Protein AF-A0A7J7KX18-F1 (afdb_monomer)

pLDDT: mean 75.06, std 9.73, range [37.16, 91.62]

Foldseek 3Di:
DPPVVVVVVVVVVVVVVVVVVVVVVVVVVVVVVVVVVVVVVVVVVVVVVVVVVVVVVVVVVVVVVVVVVVVVVVVLVVVLVVLVVVLVVLVVVLVVLVVVLVVLVVVLVVLVVVLVVLVVVLVVLVVVLVVLVPDPQPDDPVSVVVSVVVNVVSVVVSVVSVVVSVVSVVVSVVSVVVSVVSVVVSVVSVVVSVVSVVVSVVSVVVVVVVVVVVVVVVVVVVVVVVVVVVVVVVVVVVVVVVVVVVVVVVVLVVLVVVLVVVVVVLVVVVVVLVVVVVVVVVVLVVVVVVVVVVVVVVVVVVVVVVVVVVVVVVVDDDPPVVVVVVVVVVVVVVVVVVVVVVVVVVNVVVVVVVVVVVVVSVVVSVVSVVVSVVSVVVSVVVVVVVVVVVVVVVVVVVVVVVVD

Structure (mmCIF, N/CA/C/O backbone):
data_AF-A0A7J7KX18-F1
#
_entry.id   AF-A0A7J7KX18-F1
#
loop_
_atom_site.group_PDB
_atom_site.id
_atom_site.type_symbol
_atom_site.label_atom_id
_atom_site.label_alt_id
_atom_site.label_comp_id
_atom_site.label_asym_id
_atom_site.label_entity_id
_atom_site.label_seq_id
_atom_site.pdbx_PDB_ins_code
_atom_site.Cartn_x
_atom_site.Cartn_y
_atom_site.Cartn_z
_atom_site.occupancy
_atom_site.B_iso_or_equiv
_atom_site.auth_seq_id
_atom_site.auth_comp_id
_atom_site.auth_asym_id
_atom_site.auth_atom_id
_atom_site.pdbx_PDB_model_num
ATOM 1 N N . MET A 1 1 ? -40.403 4.586 71.100 1.00 49.88 1 MET A N 1
ATOM 2 C CA . MET A 1 1 ? -39.257 5.096 70.345 1.00 49.88 1 MET A CA 1
ATOM 3 C C . MET A 1 1 ? -38.471 5.912 71.323 1.00 49.88 1 MET A C 1
ATOM 5 O O . MET A 1 1 ? -38.880 7.020 71.660 1.00 49.88 1 MET A O 1
ATOM 9 N N . ASP A 1 2 ? -37.462 5.262 71.879 1.00 46.06 2 ASP A N 1
ATOM 10 C CA . ASP A 1 2 ? -36.455 5.923 72.695 1.00 46.06 2 ASP A CA 1
ATOM 11 C C . ASP A 1 2 ? -35.670 6.877 71.778 1.00 46.06 2 ASP A C 1
ATOM 13 O O . ASP A 1 2 ? -35.619 6.654 70.566 1.00 46.06 2 ASP A O 1
ATOM 17 N N . GLU A 1 3 ? -35.126 7.971 72.317 1.00 55.16 3 GLU A N 1
ATOM 18 C CA . GLU A 1 3 ? -34.422 8.998 71.523 1.00 55.16 3 GLU A CA 1
ATOM 19 C C . GLU A 1 3 ? -33.309 8.393 70.638 1.00 55.16 3 GLU A C 1
ATOM 21 O O . GLU A 1 3 ? -33.114 8.853 69.517 1.00 55.16 3 GLU A O 1
ATOM 26 N N . GLU A 1 4 ? -32.706 7.278 71.068 1.00 56.50 4 GLU A N 1
ATOM 27 C CA . GLU A 1 4 ? -31.734 6.484 70.299 1.00 56.50 4 GLU A CA 1
ATOM 28 C C . GLU A 1 4 ? -32.279 5.933 68.964 1.00 56.50 4 GLU A C 1
ATOM 30 O O . GLU A 1 4 ? -31.562 5.936 67.968 1.00 56.50 4 GLU A O 1
ATOM 35 N N . GLU A 1 5 ? -33.543 5.493 68.885 1.00 49.72 5 GLU A N 1
ATOM 36 C CA . GLU A 1 5 ? -34.113 4.948 67.633 1.00 49.72 5 GLU A CA 1
ATOM 37 C C . GLU A 1 5 ? -34.417 6.045 66.601 1.00 49.72 5 GLU A C 1
ATOM 39 O O . GLU A 1 5 ? -34.438 5.781 65.397 1.00 49.72 5 GLU A O 1
ATOM 44 N N . VAL A 1 6 ? -34.693 7.272 67.054 1.00 61.56 6 VAL A N 1
ATOM 45 C CA . VAL A 1 6 ? -34.889 8.424 66.159 1.00 61.56 6 VAL A CA 1
ATOM 46 C C . VAL A 1 6 ? -33.545 8.862 65.588 1.00 61.56 6 VAL A C 1
ATOM 48 O O . VAL A 1 6 ? -33.452 9.083 64.380 1.00 61.56 6 VAL A O 1
ATOM 51 N N . GLU A 1 7 ? -32.516 8.909 66.434 1.00 65.06 7 GLU A N 1
ATOM 52 C CA . GLU A 1 7 ? -31.152 9.289 66.064 1.00 65.06 7 GLU A CA 1
ATOM 53 C C . GLU A 1 7 ? -30.554 8.300 65.045 1.00 65.06 7 GLU A C 1
ATOM 55 O O . GLU A 1 7 ? -30.003 8.714 64.029 1.00 65.06 7 GLU A O 1
ATOM 60 N N . GLU A 1 8 ? -30.789 6.992 65.206 1.00 66.56 8 GLU A N 1
ATOM 61 C CA . GLU A 1 8 ? -30.304 5.967 64.265 1.00 66.56 8 GLU A CA 1
ATOM 62 C C . GLU A 1 8 ? -30.995 6.037 62.880 1.00 66.56 8 GLU A C 1
ATOM 64 O O . GLU A 1 8 ? -30.391 5.745 61.840 1.00 66.56 8 GLU A O 1
ATOM 69 N N . ILE A 1 9 ? -32.267 6.460 62.834 1.00 64.81 9 ILE A N 1
ATOM 70 C CA . ILE A 1 9 ? -33.008 6.678 61.579 1.00 64.81 9 ILE A CA 1
ATOM 71 C C . ILE A 1 9 ? -32.563 7.978 60.898 1.00 64.81 9 ILE A C 1
ATOM 73 O O . ILE A 1 9 ? -32.424 7.991 59.669 1.00 64.81 9 ILE A O 1
ATOM 77 N N . GLU A 1 10 ? -32.338 9.047 61.664 1.00 67.75 10 GLU A N 1
ATOM 78 C CA . GLU A 1 10 ? -31.782 10.308 61.158 1.00 67.75 10 GLU A CA 1
ATOM 79 C C . GLU A 1 10 ? -30.371 10.104 60.600 1.00 67.75 10 GLU A C 1
ATOM 81 O O . GLU A 1 10 ? -30.081 10.552 59.488 1.00 67.75 10 GLU A O 1
ATOM 86 N N . ASP A 1 11 ? -29.534 9.325 61.282 1.00 71.56 11 ASP A N 1
ATOM 87 C CA . ASP A 1 11 ? -28.209 8.943 60.796 1.00 71.56 11 ASP A CA 1
ATOM 88 C C . ASP A 1 11 ? -28.293 8.091 59.524 1.00 71.56 11 ASP A C 1
ATOM 90 O O . ASP A 1 11 ? -27.566 8.334 58.556 1.00 71.56 11 ASP A O 1
ATOM 94 N N . GLY A 1 12 ? -29.229 7.141 59.452 1.00 70.12 12 GLY A N 1
ATOM 95 C CA . GLY A 1 12 ? -29.473 6.351 58.243 1.00 70.12 12 GLY A CA 1
ATOM 96 C C . GLY A 1 12 ? -29.938 7.189 57.042 1.00 70.12 12 GLY A C 1
ATOM 97 O O . GLY A 1 12 ? -29.533 6.918 55.905 1.00 70.12 12 GLY A O 1
ATOM 98 N N . LEU A 1 13 ? -30.761 8.216 57.277 1.00 68.62 13 LEU A N 1
ATOM 99 C CA . LEU A 1 13 ? -31.217 9.173 56.261 1.00 68.62 13 LEU A CA 1
ATOM 100 C C . LEU A 1 13 ? -30.091 10.105 55.814 1.00 68.62 13 LEU A C 1
ATOM 102 O O . LEU A 1 13 ? -29.899 10.262 54.609 1.00 68.62 13 LEU A O 1
ATOM 106 N N . ASN A 1 14 ? -29.296 10.629 56.747 1.00 71.12 14 ASN A N 1
ATOM 107 C CA . ASN A 1 14 ? -28.123 11.452 56.448 1.00 71.12 14 ASN A CA 1
ATOM 108 C C . ASN A 1 14 ? -27.076 10.671 55.644 1.00 71.12 14 ASN A C 1
ATOM 110 O O . ASN A 1 14 ? -26.512 11.184 54.675 1.00 71.12 14 ASN A O 1
ATOM 114 N N . VAL A 1 15 ? -26.849 9.397 55.983 1.00 75.81 15 VAL A N 1
ATOM 115 C CA . VAL A 1 15 ? -25.980 8.510 55.201 1.00 75.81 15 VAL A CA 1
ATOM 116 C C . VAL A 1 15 ? -26.573 8.271 53.815 1.00 75.81 15 VAL A C 1
ATOM 118 O O . VAL A 1 15 ? -25.841 8.354 52.829 1.00 75.81 15 VAL A O 1
ATOM 121 N N . ALA A 1 16 ? -27.878 8.016 53.695 1.00 65.25 16 ALA A N 1
ATOM 122 C CA . ALA A 1 16 ? -28.521 7.814 52.399 1.00 65.25 16 ALA A CA 1
ATOM 123 C C . ALA A 1 16 ? -28.434 9.065 51.513 1.00 65.25 16 ALA A C 1
ATOM 125 O O . ALA A 1 16 ? -28.016 8.931 50.363 1.00 65.25 16 ALA A O 1
ATOM 126 N N . GLU A 1 17 ? -28.746 10.251 52.047 1.00 74.75 17 GLU A N 1
ATOM 127 C CA . GLU A 1 17 ? -28.647 11.534 51.344 1.00 74.75 17 GLU A CA 1
ATOM 128 C C . GLU A 1 17 ? -27.224 11.796 50.866 1.00 74.75 17 GLU A C 1
ATOM 130 O O . GLU A 1 17 ? -27.026 12.045 49.672 1.00 74.75 17 GLU A O 1
ATOM 135 N N . LYS A 1 18 ? -26.236 11.618 51.751 1.00 79.56 18 LYS A N 1
ATOM 136 C CA . LYS A 1 18 ? -24.815 11.719 51.407 1.00 79.56 18 LYS A CA 1
ATOM 137 C C . LYS A 1 18 ? -24.426 10.729 50.311 1.00 79.56 18 LYS A C 1
ATOM 139 O O . LYS A 1 18 ? -23.803 11.114 49.331 1.00 79.56 18 LYS A O 1
ATOM 144 N N . THR A 1 19 ? -24.890 9.482 50.392 1.00 75.44 19 THR A N 1
ATOM 145 C CA . THR A 1 19 ? -24.612 8.472 49.358 1.00 75.44 19 THR A CA 1
ATOM 146 C C . THR A 1 19 ? -25.262 8.838 48.016 1.00 75.44 19 THR A C 1
ATOM 148 O O . THR A 1 19 ? -24.712 8.540 46.956 1.00 75.44 19 THR A O 1
ATOM 151 N N . THR A 1 20 ? -26.445 9.460 48.004 1.00 72.81 20 THR A N 1
ATOM 152 C CA . THR A 1 20 ? -27.052 9.982 46.764 1.00 72.81 20 THR A CA 1
ATOM 153 C C . THR A 1 20 ? -26.295 11.176 46.203 1.00 72.81 20 THR A C 1
ATOM 155 O O . THR A 1 20 ? -26.120 11.224 44.988 1.00 72.81 20 THR A O 1
ATOM 158 N N . ALA A 1 21 ? -25.825 12.091 47.052 1.00 76.94 21 ALA A N 1
ATOM 159 C CA . ALA A 1 21 ? -25.002 13.223 46.638 1.00 76.94 21 ALA A CA 1
ATOM 160 C C . ALA A 1 21 ? -23.675 12.745 46.023 1.00 76.94 21 ALA A C 1
ATOM 162 O O . ALA A 1 21 ? -23.373 13.111 44.889 1.00 76.94 21 ALA A O 1
ATOM 163 N N . ASP A 1 22 ? -22.978 11.818 46.687 1.00 77.50 22 ASP A N 1
ATOM 164 C CA . ASP A 1 22 ? -21.727 11.221 46.202 1.00 77.50 22 ASP A CA 1
ATOM 165 C C . ASP A 1 22 ? -21.937 10.482 44.862 1.00 77.50 22 ASP A C 1
ATOM 167 O O . ASP A 1 22 ? -21.134 10.581 43.931 1.00 77.50 22 ASP A O 1
ATOM 171 N N . ASN A 1 23 ? -23.060 9.766 44.711 1.00 73.94 23 ASN A N 1
ATOM 172 C CA . ASN A 1 23 ? -23.413 9.113 43.445 1.00 73.94 23 ASN A CA 1
ATOM 173 C C . ASN A 1 23 ? -23.721 10.123 42.331 1.00 73.94 23 ASN A C 1
ATOM 175 O O . ASN A 1 23 ? -23.356 9.884 41.181 1.00 73.94 23 ASN A O 1
ATOM 179 N N . GLN A 1 24 ? -24.403 11.226 42.647 1.00 77.06 24 GLN A N 1
ATOM 180 C CA . GLN A 1 24 ? -24.719 12.267 41.673 1.00 77.06 24 GLN A CA 1
ATOM 181 C C . GLN A 1 24 ? -23.452 12.998 41.216 1.00 77.06 24 GLN A C 1
ATOM 183 O O . GLN A 1 24 ? -23.296 13.261 40.025 1.00 77.06 24 GLN A O 1
ATOM 188 N N . GLU A 1 25 ? -22.524 13.258 42.134 1.00 81.31 25 GLU A N 1
ATOM 189 C CA . GLU A 1 25 ? -21.207 13.808 41.822 1.00 81.31 25 GLU A CA 1
ATOM 190 C C . GLU A 1 25 ? -20.403 12.852 40.932 1.00 81.31 25 GLU A C 1
ATOM 192 O O . GLU A 1 25 ? -19.876 13.269 39.902 1.00 81.31 25 GLU A O 1
ATOM 197 N N . THR A 1 26 ? -20.411 11.552 41.240 1.00 75.31 26 THR A N 1
ATOM 198 C CA . THR A 1 26 ? -19.758 10.528 40.406 1.00 75.31 26 THR A CA 1
ATOM 199 C C . THR A 1 26 ? -20.352 10.482 38.992 1.00 75.31 26 THR A C 1
ATOM 201 O O . THR A 1 26 ? -19.620 10.383 38.009 1.00 75.31 26 THR A O 1
ATOM 204 N N . ILE A 1 27 ? -21.680 10.582 38.854 1.00 72.56 27 ILE A N 1
ATOM 205 C CA . ILE A 1 27 ? -22.352 10.631 37.545 1.00 72.56 27 ILE A CA 1
ATOM 206 C C . ILE A 1 27 ? -21.940 11.886 36.770 1.00 72.56 27 ILE A C 1
ATOM 208 O O . ILE A 1 27 ? -21.623 11.786 35.585 1.00 72.56 27 ILE A O 1
ATOM 212 N N . ASN A 1 28 ? -21.905 13.046 37.425 1.00 75.38 28 ASN A N 1
ATOM 213 C CA . ASN A 1 28 ? -21.495 14.297 36.789 1.00 75.38 28 ASN A CA 1
ATOM 214 C C . ASN A 1 28 ? -20.030 14.234 36.326 1.00 75.38 28 ASN A C 1
ATOM 216 O O . ASN A 1 28 ? -19.747 14.598 35.188 1.00 75.38 28 ASN A O 1
ATOM 220 N N . GLN A 1 29 ? -19.130 13.668 37.136 1.00 77.31 29 GLN A N 1
ATOM 221 C CA . GLN A 1 29 ? -17.731 13.439 36.756 1.00 77.31 29 GLN A CA 1
ATOM 222 C C . GLN A 1 29 ? -17.603 12.494 35.548 1.00 77.31 29 GLN A C 1
ATOM 224 O O . GLN A 1 29 ? -16.783 12.725 34.657 1.00 77.31 29 GLN A O 1
ATOM 229 N N . VAL A 1 30 ? -18.432 11.445 35.465 1.00 72.69 30 VAL A N 1
ATOM 230 C CA . VAL A 1 30 ? -18.465 10.539 34.302 1.00 72.69 30 VAL A CA 1
ATOM 231 C C . VAL A 1 30 ? -18.982 11.253 33.050 1.00 72.69 30 VAL A C 1
ATOM 233 O O . VAL A 1 30 ? -18.442 11.033 31.963 1.00 72.69 30 VAL A O 1
ATOM 236 N N . ILE A 1 31 ? -19.996 12.115 33.176 1.00 70.69 31 ILE A N 1
ATOM 237 C CA . ILE A 1 31 ? -20.532 12.910 32.061 1.00 70.69 31 ILE A CA 1
ATOM 238 C C . ILE A 1 31 ? -19.489 13.917 31.567 1.00 70.69 31 ILE A C 1
ATOM 240 O O . ILE A 1 31 ? -19.236 13.971 30.365 1.00 70.69 31 ILE A O 1
ATOM 244 N N . GLU A 1 32 ? -18.837 14.657 32.464 1.00 72.12 32 GLU A N 1
ATOM 245 C CA . GLU A 1 32 ? -17.763 15.594 32.110 1.00 72.12 32 GLU A CA 1
ATOM 246 C C . GLU A 1 32 ? -16.584 14.873 31.449 1.00 72.12 32 GLU A C 1
ATOM 248 O O . GLU A 1 32 ? -16.122 15.296 30.389 1.00 72.12 32 GLU A O 1
ATOM 253 N N . SER A 1 33 ? -16.158 13.728 31.996 1.00 72.06 33 SER A N 1
ATOM 254 C CA . SER A 1 33 ? -15.110 12.892 31.394 1.00 72.06 33 SER A CA 1
ATOM 255 C C . SER A 1 33 ? -15.502 12.375 30.003 1.00 72.06 33 SER A C 1
ATOM 257 O O . SER A 1 33 ? -14.669 12.328 29.096 1.00 72.06 33 SER A O 1
ATOM 259 N N . SER A 1 34 ? -16.774 12.021 29.807 1.00 64.81 34 SER A N 1
ATOM 260 C CA . SER A 1 34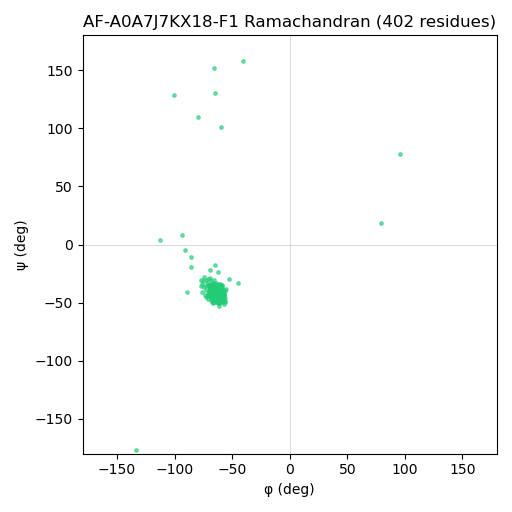 ? -17.291 11.570 28.512 1.00 64.81 34 SER A CA 1
ATOM 261 C C . SER A 1 34 ? -17.365 12.713 27.499 1.00 64.81 34 SER A C 1
ATOM 263 O O . SER A 1 34 ? -17.008 12.514 26.342 1.00 64.81 34 SER A O 1
ATOM 265 N N . HIS A 1 35 ? -17.769 13.916 27.918 1.00 65.38 35 HIS A N 1
ATOM 266 C CA . HIS A 1 35 ? -17.782 15.096 27.053 1.00 65.38 35 HIS A CA 1
ATOM 267 C C . HIS A 1 35 ? -16.376 15.526 26.633 1.00 65.38 35 H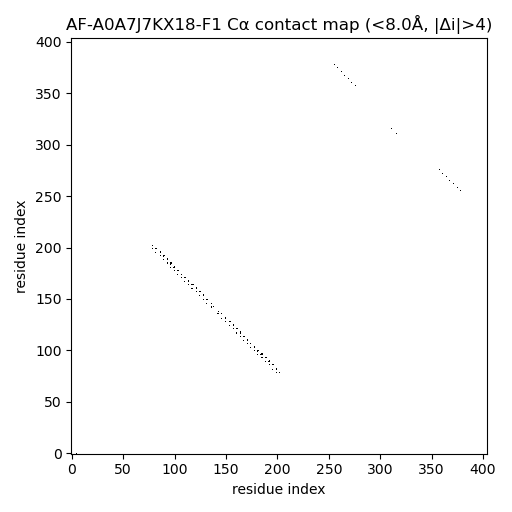IS A C 1
ATOM 269 O O . HIS A 1 35 ? -16.168 15.781 25.450 1.00 65.38 35 HIS A O 1
ATOM 275 N N . LEU A 1 36 ? -15.409 15.524 27.555 1.00 64.06 36 LEU A N 1
ATOM 276 C CA . LEU A 1 36 ? -13.996 15.755 27.237 1.00 64.06 36 LEU A CA 1
ATOM 277 C C . LEU A 1 36 ? -13.490 14.761 26.182 1.00 64.06 36 LEU A C 1
ATOM 279 O O . LEU A 1 36 ? -12.926 15.177 25.176 1.00 64.06 36 LEU A O 1
ATOM 283 N N . ARG A 1 37 ? -13.804 13.466 26.330 1.00 68.12 37 ARG A N 1
ATOM 284 C CA . ARG A 1 37 ? -13.444 12.447 25.328 1.00 68.12 37 ARG A CA 1
ATOM 285 C C . ARG A 1 37 ? -14.101 12.666 23.964 1.00 68.12 37 ARG A C 1
ATOM 287 O O . ARG A 1 37 ? -13.478 12.370 22.951 1.00 68.12 37 ARG A O 1
ATOM 294 N N . VAL A 1 38 ? -15.346 13.143 23.910 1.00 64.44 38 VAL A N 1
ATOM 295 C CA . VAL A 1 38 ? -16.021 13.447 22.633 1.00 64.44 38 VAL A CA 1
ATOM 296 C C . VAL A 1 38 ? -15.361 14.639 21.939 1.00 64.44 38 VAL A C 1
ATOM 298 O O . VAL A 1 38 ? -15.121 14.568 20.737 1.00 64.44 38 VAL A O 1
ATOM 301 N N . VAL A 1 39 ? -15.000 15.685 22.687 1.00 63.06 39 VAL A N 1
ATOM 302 C CA . VAL A 1 39 ? -14.256 16.839 22.155 1.00 63.06 39 VAL A CA 1
ATOM 303 C C . VAL A 1 39 ? -12.878 16.412 21.632 1.00 63.06 39 VAL A C 1
ATOM 305 O O . VAL A 1 39 ? -12.473 16.838 20.550 1.00 63.06 39 VAL A O 1
ATOM 308 N N . ASP A 1 40 ? -12.192 15.507 22.335 1.00 73.31 40 ASP A N 1
ATOM 309 C CA . ASP A 1 40 ? -10.920 14.939 21.872 1.00 73.31 40 ASP A CA 1
ATOM 310 C C . ASP A 1 40 ? -11.089 14.128 20.571 1.00 73.31 40 ASP A C 1
ATOM 312 O O . ASP A 1 40 ? -10.265 14.233 19.660 1.00 73.31 40 ASP A O 1
ATOM 316 N N . LEU A 1 41 ? -12.176 13.355 20.437 1.00 67.19 41 LEU A N 1
ATOM 317 C CA . LEU A 1 41 ? -12.488 12.593 19.219 1.00 67.19 41 LEU A CA 1
ATOM 318 C C . LEU A 1 41 ? -12.828 13.496 18.023 1.00 67.19 41 LEU A C 1
ATOM 320 O O . LEU A 1 41 ? -12.400 13.206 16.906 1.00 67.19 41 LEU A O 1
ATOM 324 N N . GLU A 1 42 ? -13.558 14.593 18.234 1.00 70.50 42 GLU A N 1
ATOM 325 C CA . GLU A 1 42 ? -13.820 15.588 17.185 1.00 70.50 42 GLU A CA 1
ATOM 326 C C . GLU A 1 42 ? -12.523 16.269 16.726 1.00 70.50 42 GLU A C 1
ATOM 328 O O . GLU A 1 42 ? -12.303 16.436 15.524 1.00 70.50 42 GLU A O 1
ATOM 333 N N . GLY A 1 43 ? -11.620 16.580 17.663 1.00 73.62 43 GLY A N 1
ATOM 334 C CA . GLY A 1 43 ? -10.282 17.083 17.354 1.00 73.62 43 GLY A CA 1
ATOM 335 C C . GLY A 1 43 ? -9.455 16.097 16.521 1.00 73.62 43 GLY A C 1
ATOM 336 O O . GLY A 1 43 ? -8.839 16.497 15.531 1.00 73.62 43 GLY A O 1
ATOM 337 N N . LEU A 1 44 ? -9.481 14.806 16.868 1.00 69.38 44 LEU A N 1
ATOM 338 C CA . LEU A 1 44 ? -8.803 13.750 16.106 1.00 69.38 44 LEU A CA 1
ATOM 339 C C . LEU A 1 44 ? -9.381 13.585 14.693 1.00 69.38 44 LEU A C 1
ATOM 341 O O . LEU A 1 44 ? -8.612 13.451 13.743 1.00 69.38 44 LEU A O 1
ATOM 345 N N . LEU A 1 45 ? -10.705 13.668 14.530 1.00 74.19 45 LEU A N 1
ATOM 346 C CA . LEU A 1 45 ? -11.362 13.616 13.219 1.00 74.19 45 LEU A CA 1
ATOM 347 C C . LEU A 1 45 ? -10.950 14.800 12.327 1.00 74.19 45 LEU A C 1
ATOM 349 O O . LEU A 1 45 ? -10.734 14.642 11.124 1.00 74.19 45 LEU A O 1
ATOM 353 N N . GLU A 1 46 ? -10.830 15.998 12.899 1.00 74.19 46 GLU A N 1
ATOM 354 C CA . GLU A 1 46 ? -10.385 17.195 12.178 1.00 74.19 46 GLU A CA 1
ATOM 355 C C . GLU A 1 46 ? -8.916 17.068 11.729 1.00 74.19 46 GLU A C 1
ATOM 357 O O . GLU A 1 46 ? -8.560 17.462 10.613 1.00 74.19 46 GLU A O 1
ATOM 362 N N . VAL A 1 47 ? -8.064 16.477 12.575 1.00 71.75 47 VAL A N 1
ATOM 363 C CA . VAL A 1 47 ? -6.666 16.148 12.246 1.00 71.75 47 VAL A CA 1
ATOM 364 C C . VAL A 1 47 ? -6.598 15.096 11.138 1.00 71.75 47 VAL A C 1
ATOM 366 O O . VAL A 1 47 ? -5.831 15.266 10.191 1.00 71.75 47 VAL A O 1
ATOM 369 N N . GLU A 1 48 ? -7.433 14.058 11.194 1.00 71.88 48 GLU A N 1
ATOM 370 C CA . GLU A 1 48 ? -7.492 13.013 10.169 1.00 71.88 48 GLU A CA 1
ATOM 371 C C . GLU A 1 48 ? -7.937 13.576 8.810 1.00 71.88 48 GLU A C 1
ATOM 373 O O . GLU A 1 48 ? -7.314 13.292 7.788 1.00 71.88 48 GLU A O 1
ATOM 378 N N . LYS A 1 49 ? -8.947 14.457 8.780 1.00 77.31 49 LYS A N 1
ATOM 379 C CA . LYS A 1 49 ? -9.375 15.146 7.548 1.00 77.31 49 LYS A CA 1
ATOM 380 C C . LYS A 1 49 ? -8.258 15.993 6.941 1.00 77.31 49 LYS A C 1
ATOM 382 O O . LYS A 1 49 ? -8.074 15.973 5.723 1.00 77.31 49 LYS A O 1
ATOM 387 N N . LYS A 1 50 ? -7.508 16.732 7.769 1.00 76.62 50 LYS A N 1
ATOM 388 C CA . LYS A 1 50 ? -6.355 17.526 7.310 1.00 76.62 50 LYS A CA 1
ATOM 389 C C . LYS A 1 50 ? -5.244 16.629 6.768 1.00 76.62 50 LYS A C 1
ATOM 391 O O . LYS A 1 50 ? -4.772 16.875 5.663 1.00 76.62 50 LYS A O 1
ATOM 396 N N . SER A 1 51 ? -4.913 15.555 7.484 1.00 75.31 51 SER A N 1
ATOM 397 C CA . SER A 1 51 ? -3.925 14.565 7.045 1.00 75.31 51 SER A CA 1
ATOM 398 C C . SER A 1 51 ? -4.343 13.877 5.739 1.00 75.31 51 SER A C 1
ATOM 400 O O . SER A 1 51 ? -3.533 13.736 4.828 1.00 75.31 51 SER A O 1
ATOM 402 N N . SER A 1 52 ? -5.626 13.539 5.577 1.00 74.75 52 SER A N 1
ATOM 403 C CA . SER A 1 52 ? -6.159 12.983 4.329 1.00 74.75 52 SER A CA 1
ATOM 404 C C . SER A 1 52 ? -6.065 13.970 3.162 1.00 74.75 52 SER A C 1
ATOM 406 O O . SER A 1 52 ? -5.784 13.551 2.041 1.00 74.75 52 SER A O 1
ATOM 408 N N . ALA A 1 53 ? -6.307 15.263 3.394 1.00 77.75 53 ALA A N 1
ATOM 409 C CA . ALA A 1 53 ? -6.177 16.288 2.360 1.00 77.75 53 ALA A CA 1
ATOM 410 C C . ALA A 1 53 ? -4.710 16.529 1.962 1.00 77.75 53 ALA A C 1
ATOM 412 O O . ALA A 1 53 ? -4.420 16.761 0.788 1.00 77.75 53 ALA A O 1
ATOM 413 N N . GLU A 1 54 ? -3.781 16.453 2.917 1.00 78.00 54 GLU A N 1
ATOM 414 C CA . GLU A 1 54 ? -2.338 16.507 2.659 1.00 78.00 54 GLU A CA 1
ATOM 415 C C . GLU A 1 54 ? -1.863 15.288 1.862 1.00 78.00 54 GLU A C 1
ATOM 417 O O . GLU A 1 54 ? -1.222 15.463 0.827 1.00 78.00 54 GLU A O 1
ATOM 422 N N . LEU A 1 55 ? -2.277 14.077 2.248 1.00 72.31 55 LEU A N 1
ATOM 423 C CA . LEU A 1 55 ? -1.992 12.850 1.495 1.00 72.31 55 LEU A CA 1
ATOM 424 C C . LEU A 1 55 ? -2.544 12.906 0.065 1.00 72.31 55 LEU A C 1
ATOM 426 O O . LEU A 1 55 ? -1.895 12.427 -0.863 1.00 72.31 55 LEU A O 1
ATOM 430 N N . GLN A 1 56 ? -3.718 13.512 -0.137 1.00 77.12 56 GLN A N 1
ATOM 431 C CA . GLN A 1 56 ? -4.279 13.692 -1.476 1.00 77.12 56 GLN A CA 1
ATOM 432 C C . GLN A 1 56 ? -3.423 14.639 -2.329 1.00 77.12 56 GLN A C 1
ATOM 434 O O . GLN A 1 56 ? -3.147 14.327 -3.485 1.00 77.12 56 GLN A O 1
ATOM 439 N N . LYS A 1 57 ? -2.939 15.751 -1.758 1.00 83.44 57 LYS A N 1
ATOM 440 C CA . LYS A 1 57 ? -2.003 16.652 -2.453 1.00 83.44 57 LYS A CA 1
ATOM 441 C C . LYS A 1 57 ? -0.685 15.960 -2.792 1.00 83.44 57 LYS A C 1
ATOM 443 O O . LYS A 1 57 ? -0.171 16.149 -3.890 1.00 83.44 57 LYS A O 1
ATOM 448 N N . GLU A 1 58 ? -0.136 15.164 -1.876 1.00 77.25 58 GLU A N 1
ATOM 449 C CA . GLU A 1 58 ? 1.079 14.386 -2.141 1.00 77.25 58 GLU A CA 1
ATOM 450 C C . GLU A 1 58 ? 0.872 13.371 -3.270 1.00 77.25 58 GLU A C 1
ATOM 452 O O . GLU A 1 58 ? 1.757 13.203 -4.110 1.00 77.25 58 GLU A O 1
ATOM 457 N N . LEU A 1 59 ? -0.303 12.735 -3.328 1.00 74.62 59 LEU A N 1
ATOM 458 C CA . LEU A 1 59 ? -0.671 11.818 -4.405 1.00 74.62 59 LEU A CA 1
ATOM 459 C C . LEU A 1 59 ? -0.738 12.530 -5.764 1.00 74.62 59 LEU A C 1
ATOM 461 O O . LEU A 1 59 ? -0.238 11.999 -6.754 1.00 74.62 59 LEU A O 1
ATOM 465 N N . ASP A 1 60 ? -1.333 13.722 -5.814 1.00 81.44 60 ASP A N 1
ATOM 466 C CA . ASP A 1 60 ? -1.447 14.503 -7.050 1.00 81.44 60 ASP A CA 1
ATOM 467 C C . ASP A 1 60 ? -0.062 14.972 -7.538 1.00 81.44 60 ASP A C 1
ATOM 469 O O . ASP A 1 60 ? 0.271 14.793 -8.708 1.00 81.44 60 ASP A O 1
ATOM 473 N N . VAL A 1 61 ? 0.809 15.433 -6.630 1.00 82.62 61 VAL A N 1
ATOM 474 C CA . VAL A 1 61 ? 2.213 15.763 -6.952 1.00 82.62 61 VAL A CA 1
ATOM 475 C C . VAL A 1 61 ? 2.992 14.530 -7.425 1.00 82.62 61 VAL A C 1
ATOM 477 O O . VAL A 1 61 ? 3.833 14.627 -8.319 1.00 82.62 61 VAL A O 1
ATOM 480 N N . ALA A 1 62 ? 2.743 13.356 -6.840 1.00 71.62 62 ALA A N 1
ATOM 481 C CA . ALA A 1 62 ? 3.376 12.117 -7.280 1.00 71.62 62 ALA A CA 1
ATOM 482 C C . ALA A 1 62 ? 2.940 11.721 -8.701 1.00 71.62 62 ALA A C 1
ATOM 484 O O . ALA A 1 62 ? 3.788 11.285 -9.479 1.00 71.62 62 ALA A O 1
ATOM 485 N N . ARG A 1 63 ? 1.664 11.925 -9.056 1.00 76.00 63 ARG A N 1
ATOM 486 C CA . ARG A 1 63 ? 1.150 11.698 -10.419 1.00 76.00 63 ARG A CA 1
ATOM 487 C C . ARG A 1 63 ? 1.770 12.650 -11.436 1.00 76.00 63 ARG A C 1
ATOM 489 O O . ARG A 1 63 ? 2.233 12.186 -12.469 1.00 76.00 63 ARG A O 1
ATOM 496 N N . GLU A 1 64 ? 1.860 13.945 -11.128 1.00 82.12 64 GLU A N 1
ATOM 497 C CA . GLU A 1 64 ? 2.534 14.912 -12.012 1.00 82.12 64 GLU A CA 1
ATOM 498 C C . GLU A 1 64 ? 4.007 14.540 -12.242 1.00 82.12 64 GLU A C 1
ATOM 500 O O . GLU A 1 64 ? 4.513 14.621 -13.362 1.00 82.12 64 GLU A O 1
ATOM 505 N N . ARG A 1 65 ? 4.707 14.075 -11.198 1.00 78.88 65 ARG A N 1
ATOM 506 C CA . ARG A 1 65 ? 6.088 13.578 -11.325 1.00 78.88 65 ARG A CA 1
ATOM 507 C C . ARG A 1 65 ? 6.177 12.313 -12.176 1.00 78.88 65 ARG A C 1
ATOM 509 O O . ARG A 1 65 ? 7.137 12.163 -12.931 1.00 78.88 65 ARG A O 1
ATOM 516 N N . GLU A 1 66 ? 5.216 11.401 -12.054 1.00 77.31 66 GLU A N 1
ATOM 517 C CA . GLU A 1 66 ? 5.142 10.195 -12.883 1.00 77.31 66 GLU A CA 1
ATOM 518 C C . GLU A 1 66 ? 4.928 10.556 -14.359 1.00 77.31 66 GLU A C 1
ATOM 520 O O . GLU A 1 66 ? 5.680 10.080 -15.210 1.00 77.31 66 GLU A O 1
ATOM 525 N N . GLU A 1 67 ? 3.997 11.464 -14.661 1.00 78.44 67 GLU A N 1
ATOM 526 C CA . GLU A 1 67 ? 3.759 11.965 -16.021 1.00 78.44 67 GLU A CA 1
ATOM 527 C C . GLU A 1 67 ? 5.002 12.644 -16.612 1.00 78.44 67 GLU A C 1
ATOM 529 O O . GLU A 1 67 ? 5.386 12.339 -17.742 1.00 78.44 67 GLU A O 1
ATOM 534 N N . 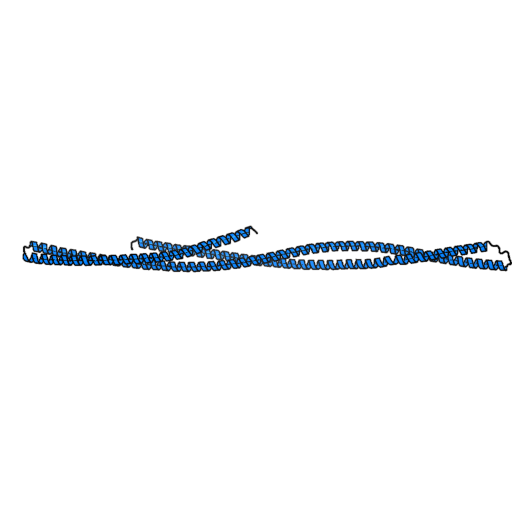GLN A 1 68 ? 5.695 13.490 -15.842 1.00 78.44 68 GLN A N 1
ATOM 535 C CA . GLN A 1 68 ? 6.966 14.091 -16.272 1.00 78.44 68 GLN A CA 1
ATOM 536 C C . GLN A 1 68 ? 8.046 13.040 -16.550 1.00 78.44 68 GLN A C 1
ATOM 538 O O . GLN A 1 68 ? 8.797 13.159 -17.516 1.00 78.44 68 GLN A O 1
ATOM 543 N N . THR A 1 69 ? 8.117 11.993 -15.727 1.00 76.94 69 THR A N 1
ATOM 544 C CA . THR A 1 69 ? 9.084 10.904 -15.917 1.00 76.94 69 THR A CA 1
ATOM 545 C C . THR A 1 69 ? 8.762 10.091 -17.173 1.00 76.94 69 THR A C 1
ATOM 547 O O . THR A 1 69 ? 9.672 9.674 -17.886 1.00 76.94 69 THR A O 1
ATOM 550 N N . LEU A 1 70 ? 7.479 9.869 -17.471 1.00 74.69 70 LEU A N 1
ATOM 551 C CA . LEU A 1 70 ? 7.043 9.192 -18.694 1.00 74.69 70 LEU A CA 1
ATOM 552 C C . LEU A 1 70 ? 7.362 10.014 -19.947 1.00 74.69 70 LEU A C 1
ATOM 554 O O . LEU A 1 70 ? 7.869 9.442 -20.907 1.00 74.69 70 LEU A O 1
ATOM 558 N N . LEU A 1 71 ? 7.132 11.329 -19.915 1.00 78.06 71 LEU A N 1
ATOM 559 C CA . LEU A 1 71 ? 7.521 12.255 -20.987 1.00 78.06 71 LEU A CA 1
ATOM 560 C C . LEU A 1 71 ? 9.030 12.221 -21.243 1.00 78.06 71 LEU A C 1
ATOM 562 O O . LEU A 1 71 ? 9.450 11.994 -22.372 1.00 78.06 71 LEU A O 1
ATOM 566 N N . TYR A 1 72 ? 9.837 12.337 -20.186 1.00 77.06 72 TYR A N 1
ATOM 567 C CA . TYR A 1 72 ? 11.295 12.250 -20.293 1.00 77.06 72 TYR A CA 1
ATOM 568 C C . TYR A 1 72 ? 11.760 10.908 -20.882 1.00 77.06 72 TYR A C 1
ATOM 570 O O . TYR A 1 72 ? 12.633 10.868 -21.744 1.00 77.06 72 TYR A O 1
ATOM 578 N N . ASN A 1 73 ? 11.157 9.794 -20.454 1.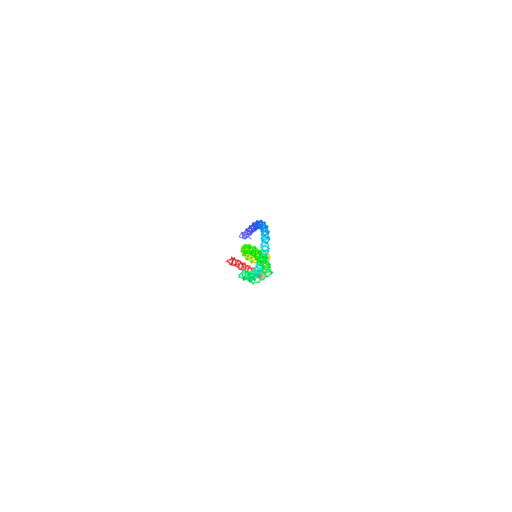00 74.62 73 ASN A N 1
ATOM 579 C CA . ASN A 1 73 ? 11.484 8.473 -20.994 1.00 74.62 73 ASN A CA 1
ATOM 580 C C . ASN A 1 73 ? 11.066 8.316 -22.465 1.00 74.62 73 ASN A C 1
ATOM 582 O O . ASN A 1 73 ? 11.746 7.606 -23.202 1.00 74.62 73 ASN A O 1
ATOM 586 N N . ALA A 1 74 ? 9.962 8.941 -22.885 1.00 75.38 74 ALA A N 1
ATOM 587 C CA . ALA A 1 74 ? 9.509 8.919 -24.273 1.00 75.38 74 ALA A CA 1
ATOM 588 C C . ALA A 1 74 ? 10.466 9.706 -25.182 1.00 75.38 74 ALA A C 1
ATOM 590 O O . ALA A 1 74 ? 10.924 9.163 -26.183 1.00 75.38 74 ALA A O 1
ATOM 591 N N . GLU A 1 75 ? 10.853 10.921 -24.782 1.00 80.19 75 GLU A N 1
ATOM 592 C CA . GLU A 1 75 ? 11.864 11.722 -25.491 1.00 80.19 75 GLU A CA 1
ATOM 593 C C . GLU A 1 75 ? 13.202 10.969 -25.586 1.00 80.19 75 GLU A C 1
ATOM 595 O O . GLU A 1 75 ? 13.817 10.890 -26.649 1.00 80.19 75 GLU A O 1
ATOM 600 N N . TYR A 1 76 ? 13.628 10.329 -24.492 1.00 78.06 76 TYR A N 1
ATOM 601 C CA . TYR A 1 76 ? 14.853 9.533 -24.475 1.00 78.06 76 TYR A CA 1
ATOM 602 C C . TYR A 1 76 ? 14.796 8.328 -25.428 1.00 78.06 76 TYR A C 1
ATOM 604 O O . TYR A 1 76 ? 15.802 8.000 -26.063 1.00 78.06 76 TYR A O 1
ATOM 612 N N . ALA A 1 77 ? 13.636 7.670 -25.533 1.00 74.25 77 ALA A N 1
ATOM 613 C CA . ALA A 1 77 ? 13.421 6.554 -26.449 1.00 74.25 77 ALA A CA 1
ATOM 614 C C . ALA A 1 77 ? 13.483 7.003 -27.917 1.00 74.25 77 ALA A C 1
ATOM 616 O O . ALA A 1 77 ? 14.173 6.359 -28.705 1.00 74.25 77 ALA A O 1
ATOM 617 N N . GLU A 1 78 ? 12.858 8.132 -28.265 1.00 81.81 78 GLU A N 1
ATOM 618 C CA . GLU A 1 78 ? 12.932 8.709 -29.616 1.00 81.81 78 GLU A CA 1
ATOM 619 C C . GLU A 1 78 ? 14.379 9.038 -30.014 1.00 81.81 78 GLU A C 1
ATOM 621 O O . GLU A 1 78 ? 14.829 8.699 -31.110 1.00 81.81 78 GLU A O 1
ATOM 626 N N . GLU A 1 79 ? 15.157 9.639 -29.108 1.00 80.31 79 GLU A N 1
ATOM 627 C CA . GLU A 1 79 ? 16.574 9.899 -29.368 1.00 80.31 79 GLU A CA 1
ATOM 628 C C . GLU A 1 79 ? 17.393 8.609 -29.530 1.00 80.31 79 GLU A C 1
ATOM 630 O O . GLU A 1 79 ? 18.370 8.584 -30.283 1.00 80.31 79 GLU A O 1
ATOM 635 N N . TYR A 1 80 ? 17.054 7.556 -28.782 1.00 77.06 80 TYR A N 1
ATOM 636 C CA . TYR A 1 80 ? 17.740 6.268 -28.858 1.00 77.06 80 TYR A CA 1
ATOM 637 C C . TYR A 1 80 ? 17.454 5.559 -30.189 1.00 77.06 80 TYR A C 1
ATOM 639 O O . TYR A 1 80 ? 18.386 5.101 -30.851 1.00 77.06 80 TYR A O 1
ATOM 647 N N . GLU A 1 81 ? 16.197 5.553 -30.636 1.00 83.25 81 GLU A N 1
ATOM 648 C CA . GLU A 1 81 ? 15.804 5.031 -31.951 1.00 83.25 81 GLU A CA 1
ATOM 649 C C . GLU A 1 81 ? 16.447 5.815 -33.105 1.00 83.25 81 GLU A C 1
ATOM 651 O O . GLU A 1 81 ? 16.904 5.219 -34.086 1.00 83.25 81 GLU A O 1
ATOM 656 N N . ALA A 1 82 ? 16.562 7.141 -32.977 1.00 84.94 82 ALA A N 1
ATOM 657 C CA . ALA A 1 82 ? 17.250 7.973 -33.962 1.00 84.94 82 ALA A CA 1
ATOM 658 C C . ALA A 1 82 ? 18.751 7.642 -34.063 1.00 84.94 82 ALA A C 1
ATOM 660 O O . ALA A 1 82 ? 19.303 7.603 -35.164 1.00 84.94 82 ALA A O 1
ATOM 661 N N . LEU A 1 83 ? 19.414 7.378 -32.931 1.00 81.88 83 LEU A N 1
ATOM 662 C CA . LEU A 1 83 ? 20.814 6.939 -32.884 1.00 81.88 83 LEU A CA 1
ATOM 663 C C . LEU A 1 83 ? 21.011 5.570 -33.548 1.00 81.88 83 LEU A C 1
ATOM 665 O O . LEU A 1 83 ? 21.971 5.403 -34.301 1.00 81.88 83 LEU A O 1
ATOM 669 N N . ILE A 1 84 ? 20.107 4.618 -33.299 1.0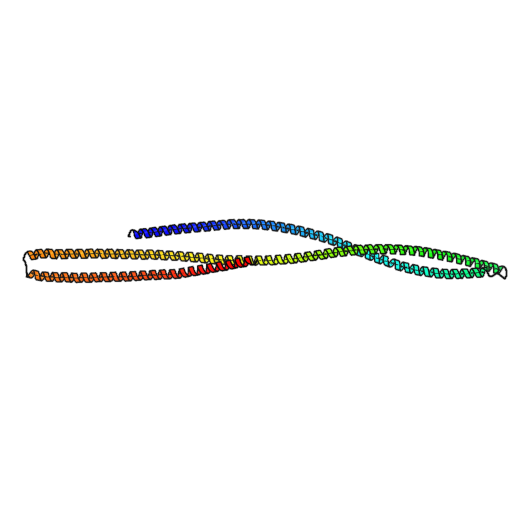0 80.19 84 ILE A N 1
ATOM 670 C CA . ILE A 1 84 ? 20.135 3.293 -33.937 1.00 80.19 84 ILE A CA 1
ATOM 671 C C . ILE A 1 84 ? 19.955 3.427 -35.450 1.00 80.19 84 ILE A C 1
ATOM 673 O O . ILE A 1 84 ? 20.768 2.896 -36.199 1.00 80.19 84 ILE A O 1
ATOM 677 N N . SER A 1 85 ? 18.966 4.202 -35.898 1.00 85.94 85 SER A N 1
ATOM 678 C CA . SER A 1 85 ? 18.720 4.415 -37.332 1.00 85.94 85 SER A CA 1
ATOM 679 C C . SER A 1 85 ? 19.944 5.020 -38.032 1.00 85.94 85 SER A C 1
ATOM 681 O O . SER A 1 85 ? 20.361 4.551 -39.086 1.00 85.94 85 SER A O 1
ATOM 683 N N . GLN A 1 86 ? 20.594 6.014 -37.411 1.00 84.25 86 GLN A N 1
ATOM 684 C CA . GLN A 1 86 ? 21.838 6.592 -37.939 1.00 84.25 86 GLN A CA 1
ATOM 685 C C . GLN A 1 86 ? 22.986 5.579 -37.991 1.00 84.25 86 GLN A C 1
ATOM 687 O O . GLN A 1 86 ? 23.801 5.623 -38.912 1.00 84.25 86 GLN A O 1
ATOM 692 N N . TYR A 1 87 ? 23.085 4.697 -36.997 1.00 82.56 87 TYR A N 1
ATOM 693 C CA . TYR A 1 87 ? 24.092 3.643 -36.977 1.00 82.56 87 TYR A CA 1
ATOM 694 C C . TYR A 1 87 ? 23.871 2.642 -38.115 1.00 82.56 87 TYR A C 1
ATOM 696 O O . TYR A 1 87 ? 24.825 2.323 -38.821 1.00 82.56 87 TYR A O 1
ATOM 704 N N . GLU A 1 88 ? 22.628 2.208 -38.334 1.00 83.56 88 GLU A N 1
ATOM 705 C CA . GLU A 1 88 ? 22.248 1.297 -39.420 1.00 83.56 88 GLU A CA 1
ATOM 706 C C . GLU A 1 88 ? 22.529 1.904 -40.803 1.00 83.56 88 GLU A C 1
ATOM 708 O O . GLU A 1 88 ? 23.219 1.276 -41.609 1.00 83.56 88 GLU A O 1
ATOM 713 N N . ASP A 1 89 ? 22.116 3.154 -41.042 1.00 85.00 89 ASP A N 1
ATOM 714 C CA . ASP A 1 89 ? 22.387 3.872 -42.297 1.00 85.00 89 ASP A CA 1
ATOM 715 C C . ASP A 1 89 ? 23.896 3.966 -42.584 1.00 85.00 89 ASP A C 1
ATOM 717 O O . ASP A 1 89 ? 24.362 3.729 -43.704 1.00 85.00 89 ASP A O 1
ATOM 721 N N . ARG A 1 90 ? 24.695 4.285 -41.555 1.00 81.75 90 ARG A N 1
ATOM 722 C CA . ARG A 1 90 ? 26.157 4.370 -41.681 1.00 81.75 90 ARG A CA 1
ATOM 723 C C . ARG A 1 90 ? 26.795 3.013 -41.929 1.00 81.75 90 ARG A C 1
ATOM 725 O O . ARG A 1 90 ? 27.785 2.949 -42.658 1.00 81.75 90 ARG A O 1
ATOM 732 N N . LEU A 1 91 ? 26.251 1.947 -41.351 1.00 78.81 91 LEU A N 1
ATOM 733 C CA . LEU A 1 91 ? 26.726 0.587 -41.580 1.00 78.81 91 LEU A CA 1
ATOM 734 C C . LEU A 1 91 ? 26.501 0.174 -43.040 1.00 78.81 91 LEU A C 1
ATOM 736 O O . LEU A 1 91 ? 27.421 -0.328 -43.686 1.00 78.81 91 LEU A O 1
ATOM 740 N N . ASP A 1 92 ? 25.318 0.459 -43.581 1.00 82.81 92 ASP A N 1
ATOM 741 C CA . ASP A 1 92 ? 24.973 0.194 -44.980 1.00 82.81 92 ASP A CA 1
ATOM 742 C C . ASP A 1 92 ? 25.863 0.975 -45.956 1.00 82.81 92 ASP A C 1
ATOM 744 O O . ASP A 1 92 ? 26.324 0.438 -46.973 1.00 82.81 92 ASP A O 1
ATOM 748 N N . ASP A 1 93 ? 26.143 2.242 -45.656 1.00 80.50 93 ASP A N 1
ATOM 749 C CA . ASP A 1 93 ? 27.055 3.055 -46.457 1.00 80.50 93 ASP A CA 1
ATOM 750 C C . ASP A 1 93 ? 28.499 2.551 -46.380 1.00 80.50 93 ASP A C 1
ATOM 752 O O . ASP A 1 93 ? 29.187 2.508 -47.405 1.00 80.50 93 ASP A O 1
ATOM 756 N N . ASN A 1 94 ? 28.941 2.087 -45.212 1.00 78.50 94 ASN A N 1
ATOM 757 C CA . ASN A 1 94 ? 30.249 1.466 -45.039 1.00 78.50 94 ASN A CA 1
ATOM 758 C C . ASN A 1 94 ? 30.374 0.170 -45.863 1.00 78.50 94 ASN A C 1
ATOM 760 O O . ASN A 1 94 ? 31.347 0.003 -46.600 1.00 78.50 94 ASN A O 1
ATOM 764 N N . VAL A 1 95 ? 29.347 -0.690 -45.866 1.00 79.38 95 VAL A N 1
ATOM 765 C CA . VAL A 1 95 ? 29.302 -1.899 -46.713 1.00 79.38 95 VAL A CA 1
ATOM 766 C C . VAL A 1 95 ? 29.435 -1.539 -48.197 1.00 79.38 95 VAL A C 1
ATOM 768 O O . VAL A 1 95 ? 30.237 -2.140 -48.917 1.00 79.38 95 VAL A O 1
ATOM 771 N N . LYS A 1 96 ? 28.713 -0.517 -48.675 1.00 79.50 96 LYS A N 1
ATOM 772 C CA . LYS A 1 96 ? 28.831 -0.040 -50.068 1.00 79.50 96 LYS A CA 1
ATOM 773 C C . LYS A 1 96 ? 30.215 0.537 -50.370 1.00 79.50 96 LYS A C 1
ATOM 775 O O . LYS A 1 96 ? 30.725 0.352 -51.477 1.00 79.50 96 LYS A O 1
ATOM 780 N N . LEU A 1 97 ? 30.806 1.265 -49.424 1.00 75.06 97 LEU A N 1
ATOM 781 C CA . LEU A 1 97 ? 32.151 1.828 -49.549 1.00 75.06 97 LEU A CA 1
ATOM 782 C C . LEU A 1 97 ? 33.234 0.748 -49.526 1.00 75.06 97 LEU A C 1
ATOM 784 O O . LEU A 1 97 ? 34.250 0.948 -50.174 1.00 75.06 97 LEU A O 1
ATOM 788 N N . SER A 1 98 ? 33.009 -0.385 -48.862 1.00 71.31 98 SER A N 1
ATOM 789 C CA . SER A 1 98 ? 33.940 -1.519 -48.799 1.00 71.31 98 SER A CA 1
ATOM 790 C C . SER A 1 98 ? 33.958 -2.356 -50.090 1.00 71.31 98 SER A C 1
ATOM 792 O O . SER A 1 98 ? 35.013 -2.814 -50.529 1.00 71.31 98 SER A O 1
ATOM 794 N N . LEU A 1 99 ? 32.815 -2.482 -50.777 1.00 74.56 99 LEU A N 1
ATOM 795 C CA . LEU A 1 99 ? 32.707 -3.235 -52.039 1.00 74.56 99 LEU A CA 1
ATOM 796 C C . LEU A 1 99 ? 33.385 -2.532 -53.236 1.00 74.56 99 LEU A C 1
ATOM 798 O O . LEU A 1 99 ? 33.939 -3.188 -54.120 1.00 74.56 99 LEU A O 1
ATOM 802 N N . LYS A 1 100 ? 33.379 -1.193 -53.269 1.00 75.69 100 LYS A N 1
ATOM 803 C CA . LYS A 1 100 ? 33.936 -0.392 -54.381 1.00 75.69 100 LYS A CA 1
ATOM 804 C C . LYS A 1 100 ? 35.462 -0.541 -54.569 1.00 75.69 100 LYS A C 1
ATOM 806 O O . LYS A 1 100 ? 35.900 -0.661 -55.721 1.00 75.69 100 LYS A O 1
ATOM 811 N N . PRO A 1 101 ? 36.290 -0.539 -53.505 1.00 75.31 101 PRO A N 1
ATOM 812 C CA . PRO A 1 101 ? 37.718 -0.802 -53.599 1.00 75.31 101 PRO A CA 1
ATOM 813 C C . PRO A 1 101 ? 38.050 -2.174 -54.182 1.00 75.31 101 PRO A C 1
ATOM 815 O O . PRO A 1 101 ? 38.961 -2.266 -55.000 1.00 75.31 101 PRO A O 1
ATOM 818 N N . GLU A 1 102 ? 37.314 -3.234 -53.829 1.00 77.62 102 GLU A N 1
ATOM 819 C CA . GLU A 1 102 ? 37.579 -4.576 -54.369 1.00 77.62 102 GLU A CA 1
ATOM 820 C C . GLU A 1 102 ? 37.335 -4.653 -55.880 1.00 77.62 102 GLU A C 1
ATOM 822 O O . GLU A 1 102 ? 38.160 -5.197 -56.621 1.00 77.62 102 GLU A O 1
ATOM 827 N N . GLU A 1 103 ? 36.231 -4.076 -56.357 1.00 80.12 103 GLU A N 1
ATOM 828 C CA . GLU A 1 103 ? 35.931 -4.006 -57.790 1.00 80.12 103 GLU A CA 1
ATOM 829 C C . GLU A 1 103 ? 36.973 -3.176 -58.547 1.00 80.12 103 GLU A C 1
ATOM 831 O O . GLU A 1 103 ? 37.422 -3.558 -59.631 1.00 80.12 103 GLU A O 1
ATOM 836 N N . THR A 1 104 ? 37.393 -2.052 -57.964 1.00 77.25 104 THR A N 1
ATOM 837 C CA . THR A 1 104 ? 38.389 -1.161 -58.570 1.00 77.25 104 THR A CA 1
ATOM 838 C C . THR A 1 104 ? 39.772 -1.810 -58.594 1.00 77.25 104 THR A C 1
ATOM 840 O O . THR A 1 104 ? 40.462 -1.728 -59.610 1.00 77.25 104 THR A O 1
ATOM 843 N N . LYS A 1 105 ? 40.145 -2.544 -57.542 1.00 79.75 105 LYS A N 1
ATOM 844 C CA . LYS A 1 105 ? 41.399 -3.300 -57.465 1.00 79.75 105 LYS A CA 1
ATOM 845 C C . LYS A 1 105 ? 41.483 -4.388 -58.537 1.00 79.75 105 LYS A C 1
ATOM 847 O O . LYS A 1 105 ? 42.495 -4.466 -59.228 1.00 79.75 105 LYS A O 1
ATOM 852 N N . ARG A 1 106 ? 40.409 -5.157 -58.760 1.00 83.62 106 ARG A N 1
ATOM 853 C CA . ARG A 1 106 ? 40.357 -6.141 -59.862 1.00 83.62 106 ARG A CA 1
ATOM 854 C C . ARG A 1 106 ? 40.559 -5.481 -61.230 1.00 83.62 106 ARG A C 1
ATOM 856 O O . ARG A 1 106 ? 41.319 -5.978 -62.053 1.00 83.62 106 ARG A O 1
ATOM 863 N N . GLN A 1 107 ? 39.938 -4.321 -61.459 1.00 80.88 107 GLN A N 1
ATOM 864 C CA . GLN A 1 107 ? 40.117 -3.567 -62.708 1.00 80.88 107 GLN A CA 1
ATOM 865 C C . GLN A 1 107 ? 41.551 -3.033 -62.881 1.00 80.88 107 GLN A C 1
ATOM 867 O O . GLN A 1 107 ? 42.049 -2.982 -64.008 1.00 80.88 107 GLN A O 1
ATOM 872 N N . VAL A 1 108 ? 42.213 -2.629 -61.791 1.00 83.69 108 VAL A N 1
ATOM 873 C CA . VAL A 1 108 ? 43.629 -2.221 -61.788 1.00 83.69 108 VAL A CA 1
ATOM 874 C C . VAL A 1 108 ? 44.535 -3.405 -62.132 1.00 83.69 108 VAL A C 1
ATOM 876 O O . VAL A 1 108 ? 45.412 -3.269 -62.988 1.00 83.69 108 VAL A O 1
ATOM 879 N N . GLU A 1 109 ? 44.294 -4.578 -61.544 1.00 86.00 109 GLU A N 1
ATOM 880 C CA . GLU A 1 109 ? 45.042 -5.813 -61.824 1.00 86.00 109 GLU A CA 1
ATOM 881 C C . GLU A 1 109 ? 44.927 -6.223 -63.308 1.00 86.00 109 GLU A C 1
ATOM 883 O O . GLU A 1 109 ? 45.948 -6.427 -63.975 1.00 86.00 109 GLU A O 1
ATOM 888 N N . ASP A 1 110 ? 43.714 -6.223 -63.872 1.00 86.94 110 ASP A N 1
ATOM 889 C CA . ASP A 1 110 ? 43.462 -6.556 -65.285 1.00 86.94 110 ASP A CA 1
ATOM 890 C C . ASP A 1 110 ? 44.130 -5.570 -66.263 1.00 86.94 110 ASP A C 1
ATOM 892 O O . ASP A 1 110 ? 44.736 -5.958 -67.277 1.00 86.94 110 ASP A O 1
ATOM 896 N N . LYS A 1 111 ? 44.048 -4.264 -65.974 1.00 86.31 111 LYS A N 1
ATOM 897 C CA . LYS A 1 111 ? 44.696 -3.228 -66.794 1.00 86.31 111 LYS A CA 1
ATOM 898 C C . LYS A 1 111 ? 46.216 -3.321 -66.712 1.00 86.31 111 LYS A C 1
ATOM 900 O O . LYS A 1 111 ? 46.875 -3.197 -67.743 1.00 86.31 111 LYS A O 1
ATOM 905 N N . THR A 1 112 ? 46.765 -3.606 -65.534 1.00 87.75 112 THR A N 1
ATOM 906 C CA . THR A 1 112 ? 48.208 -3.810 -65.341 1.00 87.75 112 THR A CA 1
ATOM 907 C C . THR A 1 112 ? 48.705 -4.998 -66.166 1.00 87.75 112 THR A C 1
ATOM 909 O O . THR A 1 112 ? 49.682 -4.868 -66.906 1.00 87.75 112 THR A O 1
ATOM 912 N N . ALA A 1 113 ? 47.988 -6.126 -66.145 1.00 88.88 113 ALA A N 1
ATOM 913 C CA . ALA A 1 113 ? 48.306 -7.285 -66.982 1.00 88.88 113 ALA A CA 1
ATOM 914 C C . ALA A 1 113 ? 48.277 -6.948 -68.488 1.00 88.88 113 ALA A C 1
ATOM 916 O O . ALA A 1 113 ? 49.152 -7.372 -69.250 1.00 88.88 113 ALA A O 1
ATOM 917 N N . THR A 1 114 ? 47.312 -6.127 -68.916 1.00 89.25 114 THR A N 1
ATOM 918 C CA . THR A 1 114 ? 47.201 -5.660 -70.309 1.00 89.25 114 THR A CA 1
ATOM 919 C C . THR A 1 114 ? 48.384 -4.779 -70.720 1.00 89.25 114 THR A C 1
ATOM 921 O O . THR A 1 114 ? 48.895 -4.922 -71.834 1.00 89.25 114 THR A O 1
ATOM 924 N N . ILE A 1 115 ? 48.838 -3.881 -69.842 1.00 89.19 115 ILE A N 1
ATOM 925 C CA . ILE A 1 115 ? 50.006 -3.024 -70.094 1.00 89.19 115 ILE A CA 1
ATOM 926 C C . ILE A 1 115 ? 51.266 -3.874 -70.232 1.00 89.19 115 ILE A C 1
ATOM 928 O O . ILE A 1 115 ? 51.956 -3.747 -71.238 1.00 89.19 115 ILE A O 1
ATOM 932 N N . LEU A 1 116 ? 51.500 -4.816 -69.313 1.00 89.12 116 LEU A N 1
ATOM 933 C CA . LEU A 1 116 ? 52.655 -5.721 -69.369 1.00 89.12 116 LEU A CA 1
ATOM 934 C C . LEU A 1 116 ? 52.696 -6.538 -70.671 1.00 89.12 116 LEU A C 1
ATOM 936 O O . LEU A 1 116 ? 53.755 -6.695 -71.284 1.00 89.12 116 LEU A O 1
ATOM 940 N N . SER A 1 117 ? 51.539 -7.024 -71.135 1.00 90.88 117 SER A N 1
ATOM 941 C CA . SER A 1 117 ? 51.427 -7.720 -72.423 1.00 90.88 117 SER A CA 1
ATOM 942 C C . SER A 1 117 ? 51.775 -6.804 -73.606 1.00 90.88 117 SER A C 1
ATOM 944 O O . SER A 1 117 ? 52.529 -7.201 -74.500 1.00 90.88 117 SER A O 1
ATOM 946 N N . ARG A 1 118 ? 51.278 -5.560 -73.600 1.00 88.69 118 ARG A N 1
ATOM 947 C CA . ARG A 1 118 ? 51.555 -4.567 -74.651 1.00 88.69 118 ARG A CA 1
ATOM 948 C C . ARG A 1 118 ? 53.003 -4.087 -74.645 1.00 88.69 118 ARG A C 1
ATOM 950 O O . ARG A 1 118 ? 53.562 -3.919 -75.723 1.00 88.69 118 ARG A O 1
ATOM 957 N N . ASP A 1 119 ? 53.619 -3.919 -73.480 1.00 87.06 119 ASP A N 1
ATOM 958 C CA . ASP A 1 119 ? 55.038 -3.576 -73.346 1.00 87.06 119 ASP A CA 1
ATOM 959 C C . ASP A 1 119 ? 55.932 -4.691 -73.897 1.00 87.06 119 ASP A C 1
ATOM 961 O O . ASP A 1 119 ? 56.898 -4.424 -74.614 1.00 87.06 119 ASP A O 1
ATOM 965 N N . SER A 1 120 ? 55.581 -5.955 -73.643 1.00 89.25 120 SER A N 1
ATOM 966 C CA . SER A 1 120 ? 56.274 -7.099 -74.243 1.00 89.25 120 SER A CA 1
ATOM 967 C C . SER A 1 120 ? 56.197 -7.071 -75.778 1.00 89.25 120 SER A C 1
ATOM 969 O O . SER A 1 120 ? 57.225 -7.198 -76.448 1.00 89.25 120 SER A O 1
ATOM 971 N N . ALA A 1 121 ? 55.011 -6.820 -76.345 1.00 88.94 121 ALA A N 1
ATOM 972 C CA . ALA A 1 121 ? 54.820 -6.692 -77.793 1.00 88.94 121 ALA A CA 1
ATOM 973 C C . ALA A 1 121 ? 55.542 -5.465 -78.386 1.00 88.94 121 ALA A C 1
ATOM 975 O O . ALA A 1 121 ? 56.138 -5.550 -79.461 1.00 88.94 121 ALA A O 1
ATOM 976 N N . LEU A 1 122 ? 55.541 -4.334 -77.676 1.00 89.94 122 LEU A N 1
ATOM 977 C CA . LEU A 1 122 ? 56.275 -3.129 -78.057 1.00 89.94 122 LEU A CA 1
ATOM 978 C C . LEU A 1 122 ? 57.780 -3.406 -78.134 1.00 89.94 122 LEU A C 1
ATOM 980 O O . LEU A 1 122 ? 58.431 -2.982 -79.092 1.00 89.94 122 LEU A O 1
ATOM 984 N N . ASN A 1 123 ? 58.326 -4.133 -77.157 1.00 88.50 123 ASN A N 1
ATOM 985 C CA . ASN A 1 123 ? 59.729 -4.537 -77.153 1.00 88.50 123 ASN A CA 1
ATOM 986 C C . ASN A 1 123 ? 60.048 -5.440 -78.352 1.00 88.50 123 ASN A C 1
ATOM 988 O O . ASN A 1 123 ? 61.029 -5.179 -79.044 1.00 88.50 123 ASN A O 1
ATOM 992 N N . GLN A 1 124 ? 59.189 -6.417 -78.668 1.00 89.12 124 GLN A N 1
ATOM 993 C CA . GLN A 1 124 ? 59.352 -7.277 -79.851 1.00 89.12 124 GLN A CA 1
ATOM 994 C C . GLN A 1 124 ? 59.369 -6.474 -81.161 1.00 89.12 124 GLN A C 1
ATOM 996 O O . GLN A 1 124 ? 60.277 -6.641 -81.973 1.00 89.12 124 GLN A O 1
ATOM 1001 N N . LEU A 1 125 ? 58.413 -5.560 -81.352 1.00 88.94 125 LEU A N 1
ATOM 1002 C CA . LEU A 1 125 ? 58.347 -4.716 -82.553 1.00 88.94 125 LEU A CA 1
ATOM 1003 C C . LEU A 1 125 ? 59.522 -3.743 -82.647 1.00 88.94 125 LEU A C 1
ATOM 1005 O O . LEU A 1 125 ? 60.001 -3.443 -83.739 1.00 88.94 125 LEU A O 1
ATOM 1009 N N . THR A 1 126 ? 59.996 -3.246 -81.504 1.00 87.31 126 THR A N 1
ATOM 1010 C CA . THR A 1 126 ? 61.178 -2.382 -81.447 1.00 87.31 126 THR A CA 1
ATOM 1011 C C . THR A 1 126 ? 62.429 -3.161 -81.848 1.00 87.31 126 THR A C 1
ATOM 1013 O O . THR A 1 126 ? 63.224 -2.646 -82.632 1.00 87.31 126 THR A O 1
ATOM 1016 N N . SER A 1 127 ? 62.582 -4.407 -81.390 1.00 86.50 127 SER A N 1
ATOM 1017 C CA . SER A 1 127 ? 63.654 -5.302 -81.838 1.00 86.50 127 SER A CA 1
ATOM 1018 C C . SER A 1 127 ? 63.574 -5.588 -83.343 1.00 86.50 127 SER A C 1
ATOM 1020 O O . SER A 1 127 ? 64.578 -5.434 -84.034 1.00 86.50 127 SER A O 1
ATOM 1022 N N . GLU A 1 128 ? 62.387 -5.897 -83.880 1.00 87.50 128 GLU A N 1
ATOM 1023 C CA . GLU A 1 128 ? 62.178 -6.115 -85.324 1.00 87.50 128 GLU A CA 1
ATOM 1024 C C . GLU A 1 128 ? 62.548 -4.873 -86.157 1.00 87.50 128 GLU A C 1
ATOM 1026 O O . GLU A 1 128 ? 63.194 -4.973 -87.203 1.00 87.50 128 GLU A O 1
ATOM 1031 N N . LEU A 1 129 ? 62.192 -3.678 -85.675 1.00 86.19 129 LEU A N 1
ATOM 1032 C CA . LEU A 1 129 ? 62.557 -2.413 -86.310 1.00 86.19 129 LEU A CA 1
ATOM 1033 C C . LEU A 1 129 ? 64.078 -2.186 -86.322 1.00 86.19 129 LEU A C 1
ATOM 1035 O O . LEU A 1 129 ? 64.604 -1.684 -87.318 1.00 86.19 129 LEU A O 1
ATOM 1039 N N . VAL A 1 130 ? 64.776 -2.512 -85.228 1.00 86.44 130 VAL A N 1
ATOM 1040 C CA . VAL A 1 130 ? 66.242 -2.397 -85.137 1.00 86.44 130 VAL A CA 1
ATOM 1041 C C . VAL A 1 130 ? 66.906 -3.350 -86.130 1.00 86.44 130 VAL A C 1
ATOM 1043 O O . VAL A 1 130 ? 67.710 -2.899 -86.944 1.00 86.44 130 VAL A O 1
ATOM 1046 N N . GLU A 1 131 ? 66.492 -4.619 -86.168 1.00 84.75 131 GLU A N 1
ATOM 1047 C CA . GLU A 1 131 ? 67.026 -5.604 -87.119 1.00 84.75 131 GLU A CA 1
ATOM 1048 C C . GLU A 1 131 ? 66.822 -5.194 -88.586 1.00 84.75 131 GLU A C 1
ATOM 1050 O O . GLU A 1 131 ? 67.702 -5.403 -89.425 1.00 84.75 131 GLU A O 1
ATOM 1055 N N . LEU A 1 132 ? 65.669 -4.604 -88.919 1.00 81.69 132 LEU A N 1
ATOM 1056 C CA . LEU A 1 132 ? 65.379 -4.118 -90.271 1.00 81.69 132 LEU A CA 1
ATOM 1057 C C . LEU A 1 132 ? 66.186 -2.871 -90.649 1.00 81.69 132 LEU A C 1
ATOM 1059 O O . LEU A 1 132 ? 66.473 -2.684 -91.828 1.00 81.69 132 LEU A O 1
ATOM 1063 N N . LYS A 1 133 ? 66.557 -2.026 -89.678 1.00 80.00 133 LYS A N 1
ATOM 1064 C CA . LYS A 1 133 ? 67.437 -0.867 -89.903 1.00 80.00 133 LYS A CA 1
ATOM 1065 C C . LYS A 1 133 ? 68.909 -1.261 -90.029 1.00 80.00 133 LYS A C 1
ATOM 1067 O O . LYS A 1 133 ? 69.649 -0.582 -90.734 1.00 80.00 133 LYS A O 1
ATOM 1072 N N . GLU A 1 134 ? 69.329 -2.329 -89.355 1.00 81.50 134 GLU A N 1
ATOM 1073 C CA . GLU A 1 134 ? 70.717 -2.811 -89.356 1.00 81.50 134 GLU A CA 1
ATOM 1074 C C . GLU A 1 134 ? 71.042 -3.744 -90.534 1.00 81.50 134 GLU A C 1
ATOM 1076 O O . GLU A 1 134 ? 72.211 -3.890 -90.889 1.00 81.50 134 GLU A O 1
ATOM 1081 N N . LYS A 1 135 ? 70.036 -4.343 -91.189 1.00 72.19 135 LYS A N 1
ATOM 1082 C CA . LYS A 1 135 ? 70.216 -5.098 -92.441 1.00 72.19 135 LYS A CA 1
ATOM 1083 C C . LYS A 1 135 ? 70.323 -4.137 -93.638 1.00 72.19 135 LYS A C 1
ATOM 1085 O O . LYS A 1 135 ? 69.307 -3.567 -94.036 1.00 72.19 135 LYS A O 1
ATOM 1090 N N . PRO A 1 136 ? 71.497 -3.971 -94.281 1.00 56.12 136 PRO A N 1
ATOM 1091 C CA . PRO A 1 136 ? 71.578 -3.197 -95.515 1.00 56.12 136 PRO A CA 1
ATOM 1092 C C . PRO A 1 136 ? 70.781 -3.907 -96.618 1.00 56.12 136 PRO A C 1
ATOM 1094 O O . PRO A 1 136 ? 70.962 -5.107 -96.844 1.00 56.12 136 PRO A O 1
ATOM 1097 N N . ALA A 1 137 ? 69.911 -3.173 -97.318 1.00 60.53 137 ALA A N 1
ATOM 1098 C CA . ALA A 1 137 ? 69.256 -3.664 -98.528 1.00 60.53 137 ALA A CA 1
ATOM 1099 C C . ALA A 1 137 ? 70.346 -4.018 -99.557 1.00 60.53 137 ALA A C 1
ATOM 1101 O O . ALA A 1 137 ? 70.963 -3.142 -100.156 1.00 60.53 137 ALA A O 1
ATOM 1102 N N . SER A 1 138 ? 70.650 -5.310 -99.687 1.00 56.75 138 SER A N 1
ATOM 1103 C CA . SER A 1 138 ? 71.745 -5.835 -100.518 1.00 56.75 138 SER A CA 1
ATOM 1104 C C . SER A 1 138 ? 71.292 -6.225 -101.930 1.00 56.75 138 SER A C 1
ATOM 1106 O O . SER A 1 138 ? 72.078 -6.766 -102.705 1.00 56.75 138 SER A O 1
ATOM 1108 N N . GLY A 1 139 ? 70.052 -5.898 -102.295 1.00 59.88 139 GLY A N 1
ATOM 1109 C CA . GLY A 1 139 ? 69.490 -6.086 -103.626 1.00 59.88 139 GLY A CA 1
ATOM 1110 C C . GLY A 1 139 ? 68.746 -4.846 -104.123 1.00 59.88 139 GLY A C 1
ATOM 1111 O O . GLY A 1 139 ? 68.779 -3.785 -103.507 1.00 59.88 139 GLY A O 1
ATOM 1112 N N . SER A 1 140 ? 68.154 -4.973 -105.312 1.00 63.72 140 SER A N 1
ATOM 1113 C CA . SER A 1 140 ? 67.612 -3.907 -106.174 1.00 63.72 140 SER A CA 1
ATOM 1114 C C . SER A 1 140 ? 66.856 -2.758 -105.471 1.00 63.72 140 SER A C 1
ATOM 1116 O O . SER A 1 140 ? 66.274 -2.926 -104.405 1.00 63.72 140 SER A O 1
ATOM 1118 N N . ARG A 1 141 ? 66.754 -1.592 -106.132 1.00 71.75 141 ARG A N 1
ATOM 1119 C CA . ARG A 1 141 ? 66.010 -0.397 -105.662 1.00 71.75 141 ARG A CA 1
ATOM 1120 C C . ARG A 1 141 ? 64.611 -0.701 -105.089 1.00 71.75 141 ARG A C 1
ATOM 1122 O O . ARG A 1 141 ? 64.186 -0.044 -104.147 1.00 71.75 141 ARG A O 1
ATOM 1129 N N . HIS A 1 142 ? 63.929 -1.716 -105.619 1.00 74.75 142 HIS A N 1
ATOM 1130 C CA . HIS A 1 142 ? 62.612 -2.146 -105.152 1.00 74.75 142 HIS A CA 1
ATOM 1131 C C . HIS A 1 142 ? 62.632 -2.789 -103.748 1.00 74.75 142 HIS A C 1
ATOM 1133 O O . HIS A 1 142 ? 61.710 -2.582 -102.962 1.00 74.75 142 HIS A O 1
ATOM 1139 N N . GLU A 1 143 ? 63.690 -3.527 -103.394 1.00 73.38 143 GLU A N 1
ATOM 1140 C CA . GLU A 1 143 ? 63.846 -4.129 -102.059 1.00 73.38 143 GLU A CA 1
ATOM 1141 C C . GLU A 1 143 ? 64.122 -3.070 -100.986 1.00 73.38 143 GLU A C 1
ATOM 1143 O O . GLU A 1 143 ? 63.607 -3.174 -99.872 1.00 73.38 143 GLU A O 1
ATOM 1148 N N . ALA A 1 144 ? 64.864 -2.015 -101.337 1.00 72.19 144 ALA A N 1
ATOM 1149 C CA . ALA A 1 144 ? 65.077 -0.862 -100.465 1.00 72.19 144 ALA A CA 1
ATOM 1150 C C . ALA A 1 144 ? 63.766 -0.094 -100.201 1.00 72.19 144 ALA A C 1
ATOM 1152 O O . ALA A 1 144 ? 63.453 0.211 -99.051 1.00 72.19 144 ALA A O 1
ATOM 1153 N N . GLU A 1 145 ? 62.952 0.145 -101.235 1.00 77.44 145 GLU A N 1
ATOM 1154 C CA . GLU A 1 145 ? 61.643 0.806 -101.099 1.00 77.44 145 GLU A CA 1
ATOM 1155 C C . GLU A 1 145 ? 60.658 -0.021 -100.243 1.00 77.44 145 GLU A C 1
ATOM 1157 O O . GLU A 1 145 ? 59.938 0.532 -99.406 1.00 77.44 145 GLU A O 1
ATOM 1162 N N . LEU A 1 146 ? 60.658 -1.353 -100.382 1.00 80.31 146 LEU A N 1
ATOM 1163 C CA . LEU A 1 146 ? 59.833 -2.246 -99.560 1.00 80.31 146 LEU A CA 1
ATOM 1164 C C . LEU A 1 146 ? 60.293 -2.280 -98.090 1.00 80.31 146 LEU A C 1
ATOM 1166 O O . LEU A 1 146 ? 59.457 -2.321 -97.182 1.00 80.31 146 LEU A O 1
ATOM 1170 N N . ALA A 1 147 ? 61.606 -2.245 -97.839 1.00 77.62 147 ALA A N 1
ATOM 1171 C CA . ALA A 1 147 ? 62.166 -2.159 -96.491 1.00 77.62 147 ALA A CA 1
ATOM 1172 C C . ALA A 1 147 ? 61.814 -0.824 -95.817 1.00 77.62 147 ALA A C 1
ATOM 1174 O O . ALA A 1 147 ? 61.371 -0.815 -94.668 1.00 77.62 147 ALA A O 1
ATOM 1175 N N . GLU A 1 148 ? 61.905 0.295 -96.540 1.00 80.88 148 GLU A N 1
ATOM 1176 C CA . GLU A 1 148 ? 61.477 1.604 -96.038 1.00 80.88 148 GLU A CA 1
ATOM 1177 C C . GLU A 1 148 ? 59.982 1.654 -95.707 1.00 80.88 148 GLU A C 1
ATOM 1179 O O . GLU A 1 148 ? 59.595 2.246 -94.695 1.00 80.88 148 GLU A O 1
ATOM 1184 N N . TYR A 1 149 ? 59.134 1.031 -96.530 1.00 84.31 149 TYR A N 1
ATOM 1185 C CA . TYR A 1 149 ? 57.702 0.928 -96.253 1.00 84.31 149 TYR A CA 1
ATOM 1186 C C . TYR A 1 149 ? 57.433 0.127 -94.969 1.00 84.31 149 TYR A C 1
ATOM 1188 O O . TYR A 1 149 ? 56.662 0.570 -94.117 1.00 84.31 149 TYR A O 1
ATOM 1196 N N . ARG A 1 150 ? 58.120 -1.010 -94.775 1.00 85.38 150 ARG A N 1
ATOM 1197 C CA . ARG A 1 150 ? 58.024 -1.815 -93.541 1.00 85.38 150 ARG A CA 1
ATOM 1198 C C . ARG A 1 150 ? 58.513 -1.050 -92.312 1.00 85.38 150 ARG A C 1
ATOM 1200 O O . ARG A 1 150 ? 57.849 -1.085 -91.281 1.00 85.38 150 ARG A O 1
ATOM 1207 N N . ILE A 1 151 ? 59.617 -0.312 -92.430 1.00 86.12 151 ILE A N 1
ATOM 1208 C CA . ILE A 1 151 ? 60.140 0.552 -91.362 1.00 86.12 151 ILE A CA 1
ATOM 1209 C C . ILE A 1 151 ? 59.120 1.639 -90.998 1.00 86.12 151 ILE A C 1
ATOM 1211 O O . ILE A 1 151 ? 58.876 1.869 -89.815 1.00 86.12 151 ILE A O 1
ATOM 1215 N N . ARG A 1 152 ? 58.491 2.296 -91.983 1.00 84.25 152 ARG A N 1
ATOM 1216 C CA . ARG A 1 152 ? 57.432 3.290 -91.728 1.00 84.25 152 ARG A CA 1
ATOM 1217 C C . ARG A 1 152 ? 56.228 2.669 -91.017 1.00 84.25 152 ARG A C 1
ATOM 1219 O O . ARG A 1 152 ? 55.824 3.195 -89.985 1.00 84.25 152 ARG A O 1
ATOM 1226 N N . ALA A 1 153 ? 55.734 1.529 -91.497 1.00 84.94 153 ALA A N 1
ATOM 1227 C CA . ALA A 1 153 ? 54.603 0.829 -90.888 1.00 84.94 153 ALA A CA 1
ATOM 1228 C C . ALA A 1 153 ? 54.899 0.340 -89.454 1.00 84.94 153 ALA A C 1
ATOM 1230 O O . ALA A 1 153 ? 54.030 0.398 -88.585 1.00 84.94 153 ALA A O 1
ATOM 1231 N N . LEU A 1 154 ? 56.123 -0.124 -89.174 1.00 87.06 154 LEU A N 1
ATOM 1232 C CA . LEU A 1 154 ? 56.541 -0.513 -87.822 1.00 87.06 154 LEU A CA 1
ATOM 1233 C C . LEU A 1 154 ? 56.690 0.694 -86.891 1.00 87.06 154 LEU A C 1
ATOM 1235 O O . LEU A 1 154 ? 56.266 0.616 -85.741 1.00 87.06 154 LEU A O 1
ATOM 1239 N N . ASN A 1 155 ? 57.238 1.815 -87.372 1.00 85.88 155 ASN A N 1
ATOM 1240 C CA . ASN A 1 155 ? 57.307 3.055 -86.591 1.00 85.88 155 ASN A CA 1
ATOM 1241 C C . ASN A 1 155 ? 55.910 3.566 -86.212 1.00 85.88 155 ASN A C 1
ATOM 1243 O O . ASN A 1 155 ? 55.715 4.000 -85.079 1.00 85.88 155 ASN A O 1
ATOM 1247 N N . GLU A 1 156 ? 54.949 3.490 -87.134 1.00 89.31 156 GLU A N 1
ATOM 1248 C CA . GLU A 1 156 ? 53.552 3.856 -86.886 1.00 89.31 156 GLU A CA 1
ATOM 1249 C C . GLU A 1 156 ? 52.932 2.950 -85.814 1.00 89.31 156 GLU A C 1
ATOM 1251 O O . GLU A 1 156 ? 52.490 3.443 -84.778 1.00 89.31 156 GLU A O 1
ATOM 1256 N N . LYS A 1 157 ? 53.058 1.623 -85.960 1.00 89.81 157 LYS A N 1
ATOM 1257 C CA . LYS A 1 157 ? 52.603 0.657 -84.943 1.00 89.81 157 LYS A CA 1
ATOM 1258 C C . LYS A 1 157 ? 53.240 0.893 -83.568 1.00 89.81 157 LYS A C 1
ATOM 1260 O O . LYS A 1 157 ? 52.544 0.849 -82.557 1.00 89.81 157 LYS A O 1
ATOM 1265 N N . ILE A 1 158 ? 54.549 1.139 -83.508 1.00 89.75 158 ILE A N 1
ATOM 1266 C CA . ILE A 1 158 ? 55.272 1.437 -82.260 1.00 89.75 158 ILE A CA 1
ATOM 1267 C C . ILE A 1 158 ? 54.759 2.734 -81.627 1.00 89.75 158 ILE A C 1
ATOM 1269 O O . ILE A 1 158 ? 54.584 2.795 -80.408 1.00 89.75 158 ILE A O 1
ATOM 1273 N N . SER A 1 159 ? 54.512 3.765 -82.436 1.00 89.62 159 SER A N 1
ATOM 1274 C CA . SER A 1 159 ? 53.945 5.033 -81.973 1.00 89.62 159 SER A CA 1
ATOM 1275 C C . SER A 1 159 ? 52.546 4.831 -81.385 1.00 89.62 159 SER A C 1
ATOM 1277 O O . SER A 1 159 ? 52.292 5.261 -80.257 1.00 89.62 159 SER A O 1
ATOM 1279 N N . ASP A 1 160 ? 51.682 4.094 -82.083 1.00 90.25 160 ASP A N 1
ATOM 1280 C CA . ASP A 1 160 ? 50.324 3.775 -81.631 1.00 90.25 160 ASP A CA 1
ATOM 1281 C C . ASP A 1 160 ? 50.329 2.967 -80.330 1.00 90.25 160 ASP A C 1
ATOM 1283 O O . ASP A 1 160 ? 49.599 3.287 -79.389 1.00 90.25 160 ASP A O 1
ATOM 1287 N N . MET A 1 161 ? 51.198 1.956 -80.215 1.00 90.25 161 MET A N 1
ATOM 1288 C CA . MET A 1 161 ? 51.347 1.185 -78.976 1.00 90.25 161 MET A CA 1
ATOM 1289 C C . MET A 1 161 ? 51.840 2.045 -77.812 1.00 90.25 161 MET A C 1
ATOM 1291 O O . MET A 1 161 ? 51.280 1.947 -76.721 1.00 90.25 161 MET A O 1
ATOM 1295 N N . LYS A 1 162 ? 52.812 2.939 -78.028 1.00 89.56 162 LYS A N 1
ATOM 1296 C CA . LYS A 1 162 ? 53.277 3.882 -76.995 1.00 89.56 162 LYS A CA 1
ATOM 1297 C C . LYS A 1 162 ? 52.186 4.858 -76.552 1.00 89.56 162 LYS A C 1
ATOM 1299 O O . LYS A 1 162 ? 52.137 5.223 -75.378 1.00 89.56 162 LYS A O 1
ATOM 1304 N N . CYS A 1 163 ? 51.333 5.314 -77.467 1.00 88.88 163 CYS A N 1
ATOM 1305 C CA . CYS A 1 163 ? 50.171 6.138 -77.127 1.00 88.88 163 CYS A CA 1
ATOM 1306 C C . CYS A 1 163 ? 49.142 5.340 -76.316 1.00 88.88 163 CYS A C 1
ATOM 1308 O O . CYS A 1 163 ? 48.681 5.818 -75.283 1.00 88.88 163 CYS A O 1
ATOM 1310 N N . ASN A 1 164 ? 48.862 4.097 -76.710 1.00 91.62 164 ASN A N 1
ATOM 1311 C CA . ASN A 1 164 ? 47.945 3.213 -75.993 1.00 91.62 164 ASN A CA 1
ATOM 1312 C C . ASN A 1 164 ? 48.432 2.849 -74.581 1.00 91.62 164 ASN A C 1
ATOM 1314 O O . ASN A 1 164 ? 47.623 2.802 -73.658 1.00 91.62 164 ASN A O 1
ATOM 13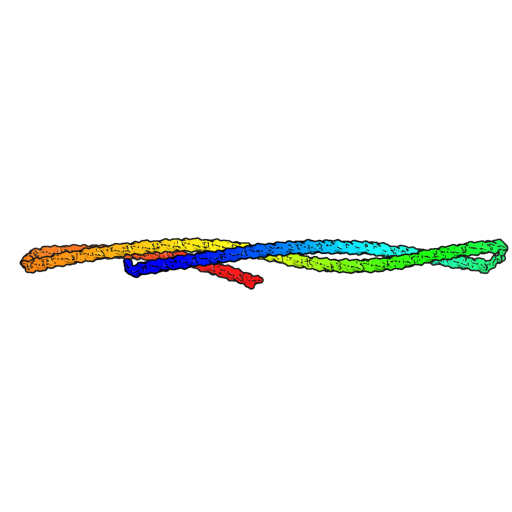18 N N . ILE A 1 165 ? 49.732 2.594 -74.398 1.00 90.19 165 ILE A N 1
ATOM 1319 C CA . ILE A 1 165 ? 50.330 2.327 -73.079 1.00 90.19 165 ILE A CA 1
ATOM 1320 C C . ILE A 1 165 ? 50.244 3.571 -72.187 1.00 90.19 165 ILE A C 1
ATOM 1322 O O . ILE A 1 165 ? 49.824 3.462 -71.039 1.00 90.19 165 ILE A O 1
ATOM 1326 N N . ARG A 1 166 ? 50.554 4.766 -72.715 1.00 89.94 166 ARG A N 1
ATOM 1327 C CA . ARG A 1 166 ? 50.389 6.028 -71.969 1.00 89.94 166 ARG A CA 1
ATOM 1328 C C . ARG A 1 166 ? 48.944 6.258 -71.530 1.00 89.94 166 ARG A C 1
ATOM 1330 O O . ARG A 1 166 ? 48.718 6.504 -70.353 1.00 89.94 166 ARG A O 1
ATOM 1337 N N . ALA A 1 167 ? 47.981 6.082 -72.434 1.00 88.75 167 ALA A N 1
ATOM 1338 C CA . ALA A 1 167 ? 46.563 6.229 -72.110 1.00 88.75 167 ALA A CA 1
ATOM 1339 C C . ALA A 1 167 ? 46.094 5.225 -71.038 1.00 88.75 167 ALA A C 1
ATOM 1341 O O . ALA A 1 167 ? 45.296 5.574 -70.171 1.00 88.75 167 ALA A O 1
ATOM 1342 N N . LEU A 1 168 ? 46.590 3.981 -71.064 1.00 89.31 168 LEU A N 1
ATOM 1343 C CA . LEU A 1 168 ? 46.283 2.996 -70.021 1.00 89.31 168 LEU A CA 1
ATOM 1344 C C . LEU A 1 168 ? 46.931 3.345 -68.671 1.00 89.31 168 LEU A C 1
ATOM 1346 O O . LEU A 1 168 ? 46.270 3.197 -67.646 1.00 89.31 168 LEU A O 1
ATOM 1350 N N . ASN A 1 169 ? 48.171 3.841 -68.660 1.00 88.75 169 ASN A N 1
ATOM 1351 C CA . ASN A 1 169 ? 48.849 4.295 -67.440 1.00 88.75 169 ASN A CA 1
ATOM 1352 C C . ASN A 1 169 ? 48.151 5.508 -66.804 1.00 88.75 169 ASN A C 1
ATOM 1354 O O . ASN A 1 169 ? 47.979 5.543 -65.590 1.00 88.75 169 ASN A O 1
ATOM 1358 N N . GLU A 1 170 ? 47.690 6.471 -67.605 1.00 89.50 170 GLU A N 1
ATOM 1359 C CA . GLU A 1 170 ? 46.889 7.604 -67.114 1.00 89.50 170 GLU A CA 1
ATOM 1360 C C . GLU A 1 170 ? 45.573 7.128 -66.483 1.00 89.50 170 GLU A C 1
ATOM 1362 O O . GLU A 1 170 ? 45.174 7.609 -65.424 1.00 89.50 170 GLU A O 1
ATOM 1367 N N . GLN A 1 171 ? 44.918 6.128 -67.083 1.00 88.12 171 GLN A N 1
ATOM 1368 C CA . GLN A 1 171 ? 43.721 5.524 -66.497 1.00 88.12 171 GLN A CA 1
ATOM 1369 C C . GLN A 1 171 ? 43.998 4.751 -65.201 1.00 88.12 171 GLN A C 1
ATOM 1371 O O . GLN A 1 171 ? 43.119 4.726 -64.344 1.00 88.12 171 GLN A O 1
ATOM 1376 N N . LEU A 1 172 ? 45.156 4.094 -65.066 1.00 87.88 172 LEU A N 1
ATOM 1377 C CA . LEU A 1 172 ? 45.556 3.432 -63.819 1.00 87.88 172 LEU A CA 1
ATOM 1378 C C . LEU A 1 172 ? 45.792 4.455 -62.708 1.00 87.88 172 LEU A C 1
ATOM 1380 O O . LEU A 1 172 ? 45.211 4.313 -61.640 1.00 87.88 172 LEU A O 1
ATOM 1384 N N . LEU A 1 173 ? 46.526 5.532 -63.001 1.00 87.56 173 LEU A N 1
ATOM 1385 C CA . LEU A 1 173 ? 46.788 6.603 -62.039 1.00 87.56 173 LEU A CA 1
ATOM 1386 C C . LEU A 1 173 ? 45.491 7.217 -61.495 1.00 87.56 173 LEU A C 1
ATOM 1388 O O . LEU A 1 173 ? 45.369 7.443 -60.295 1.00 87.56 173 LEU A O 1
ATOM 1392 N N . MET A 1 174 ? 44.499 7.449 -62.361 1.00 86.50 174 MET A N 1
ATOM 1393 C CA . MET A 1 174 ? 43.188 7.936 -61.918 1.00 86.50 174 MET A CA 1
ATOM 1394 C C . MET A 1 174 ? 42.473 6.937 -60.998 1.00 86.50 174 MET A C 1
ATOM 1396 O O . MET A 1 174 ? 41.818 7.355 -60.050 1.00 86.50 174 MET A O 1
ATOM 1400 N N . ARG A 1 175 ? 42.614 5.625 -61.235 1.00 84.56 175 ARG A N 1
ATOM 1401 C CA . ARG A 1 175 ? 42.000 4.595 -60.382 1.00 84.56 175 ARG A CA 1
ATOM 1402 C C . ARG A 1 175 ? 42.715 4.398 -59.051 1.00 84.56 175 ARG A C 1
ATOM 1404 O O . ARG A 1 175 ? 42.033 4.112 -58.074 1.00 84.56 175 ARG A O 1
ATOM 1411 N N . ASP A 1 176 ? 44.026 4.598 -58.994 1.00 81.38 176 ASP A N 1
ATOM 1412 C CA . ASP A 1 176 ? 44.766 4.604 -57.728 1.00 81.38 176 ASP A CA 1
ATOM 1413 C C . ASP A 1 176 ? 44.324 5.781 -56.842 1.00 81.38 176 ASP A C 1
ATOM 1415 O O . ASP A 1 176 ? 44.056 5.600 -55.656 1.00 81.38 176 ASP A O 1
ATOM 1419 N N . ILE A 1 177 ? 44.120 6.966 -57.433 1.00 83.31 177 ILE A N 1
ATOM 1420 C CA . ILE A 1 177 ? 43.563 8.133 -56.724 1.00 83.31 177 ILE A CA 1
ATOM 1421 C C . ILE A 1 177 ? 42.133 7.854 -56.228 1.00 83.31 177 ILE A C 1
ATOM 1423 O O . ILE A 1 177 ? 41.791 8.209 -55.095 1.00 83.31 177 ILE A O 1
ATOM 1427 N N . ASP A 1 178 ? 41.293 7.210 -57.047 1.00 82.31 178 ASP A N 1
ATOM 1428 C CA . ASP A 1 178 ? 39.940 6.810 -56.640 1.00 82.31 178 ASP A CA 1
ATOM 1429 C C . ASP A 1 178 ? 39.984 5.813 -55.466 1.00 82.31 178 ASP A C 1
ATOM 1431 O O . ASP A 1 178 ? 39.218 5.958 -54.511 1.00 82.31 178 ASP A O 1
ATOM 1435 N N . LEU A 1 179 ? 40.902 4.837 -55.495 1.00 82.44 179 LEU A N 1
ATOM 1436 C CA . LEU A 1 179 ? 41.107 3.872 -54.409 1.00 82.44 179 LEU A CA 1
ATOM 1437 C C . LEU A 1 179 ? 41.501 4.568 -53.102 1.00 82.44 179 LEU A C 1
ATOM 1439 O O . LEU A 1 179 ? 40.841 4.343 -52.086 1.00 82.44 179 LEU A O 1
ATOM 1443 N N . ASP A 1 180 ? 42.484 5.467 -53.130 1.00 84.50 180 ASP A N 1
ATOM 1444 C CA . ASP A 1 180 ? 42.913 6.234 -51.950 1.00 84.50 180 ASP A CA 1
ATOM 1445 C C . ASP A 1 180 ? 41.779 7.109 -51.390 1.00 84.50 180 ASP A C 1
ATOM 1447 O O . ASP A 1 180 ? 41.553 7.187 -50.176 1.00 84.50 180 ASP A O 1
ATOM 1451 N N . THR A 1 181 ? 40.999 7.729 -52.277 1.00 84.12 181 THR A N 1
ATOM 1452 C CA . THR A 1 181 ? 39.836 8.541 -51.891 1.00 84.12 181 THR A CA 1
ATOM 1453 C C . THR A 1 181 ? 38.735 7.676 -51.268 1.00 84.12 181 THR A C 1
ATOM 1455 O O . THR A 1 181 ? 38.118 8.061 -50.276 1.00 84.12 181 THR A O 1
ATOM 1458 N N . THR A 1 182 ? 38.478 6.476 -51.796 1.00 82.75 182 THR A N 1
ATOM 1459 C CA . THR A 1 182 ? 37.507 5.551 -51.183 1.00 82.75 182 THR A CA 1
ATOM 1460 C C . THR A 1 182 ? 37.996 4.980 -49.854 1.00 82.75 182 THR A C 1
ATOM 1462 O O . THR A 1 182 ? 37.195 4.869 -48.930 1.00 82.75 182 THR A O 1
ATOM 1465 N N . GLY A 1 183 ? 39.295 4.697 -49.716 1.00 82.56 183 GLY A N 1
ATOM 1466 C CA . GLY A 1 183 ? 39.891 4.213 -48.470 1.00 82.56 183 GLY A CA 1
ATOM 1467 C C . GLY A 1 183 ? 39.839 5.248 -47.344 1.00 82.56 183 GLY A C 1
ATOM 1468 O O . GLY A 1 183 ? 39.484 4.914 -46.216 1.00 82.56 183 GLY A O 1
ATOM 1469 N N . THR A 1 184 ? 40.109 6.520 -47.648 1.00 84.75 184 THR A N 1
ATOM 1470 C CA . THR A 1 184 ? 39.966 7.612 -46.667 1.00 84.75 184 THR A CA 1
ATOM 1471 C C . THR A 1 184 ? 38.511 7.813 -46.234 1.00 84.75 184 THR A C 1
ATOM 1473 O O . THR A 1 184 ? 38.245 7.941 -45.039 1.00 84.75 184 THR A O 1
ATOM 1476 N N . ASN A 1 185 ? 37.558 7.756 -47.170 1.00 81.88 185 ASN A N 1
ATOM 1477 C CA . ASN A 1 185 ? 36.126 7.827 -46.855 1.00 81.88 185 ASN A CA 1
ATOM 1478 C C . ASN A 1 185 ? 35.645 6.635 -46.009 1.00 81.88 185 ASN A C 1
ATOM 1480 O O . ASN A 1 185 ? 34.838 6.823 -45.099 1.00 81.88 185 ASN A O 1
ATOM 1484 N N . LEU A 1 186 ? 36.151 5.425 -46.277 1.00 84.44 186 LEU A N 1
ATOM 1485 C CA . LEU A 1 186 ? 35.847 4.232 -45.485 1.00 84.44 186 LEU A CA 1
ATOM 1486 C C . LEU A 1 186 ? 36.351 4.388 -44.044 1.00 84.44 186 LEU A C 1
ATOM 1488 O O . LEU A 1 186 ? 35.564 4.240 -43.116 1.00 84.44 186 LEU A O 1
ATOM 1492 N N . ALA A 1 187 ? 37.611 4.794 -43.856 1.00 83.50 187 ALA A N 1
ATOM 1493 C CA . ALA A 1 187 ? 38.194 5.010 -42.529 1.00 83.50 187 ALA A CA 1
ATOM 1494 C C . ALA A 1 187 ? 37.451 6.092 -41.721 1.00 83.50 187 ALA A C 1
ATOM 1496 O O . ALA A 1 187 ? 37.235 5.947 -40.518 1.00 83.50 187 ALA A O 1
ATOM 1497 N N . MET A 1 188 ? 37.012 7.173 -42.377 1.00 85.00 188 MET A N 1
ATOM 1498 C CA . MET A 1 188 ? 36.161 8.182 -41.737 1.00 85.00 188 MET A CA 1
ATOM 1499 C C . MET A 1 188 ? 34.797 7.610 -41.328 1.00 85.00 188 MET A C 1
ATOM 1501 O O . MET A 1 188 ? 34.318 7.893 -40.231 1.00 85.00 188 MET A O 1
ATOM 1505 N N . SER A 1 189 ? 34.181 6.787 -42.182 1.00 83.56 189 SER A N 1
ATOM 1506 C CA . SER A 1 189 ? 32.908 6.135 -41.870 1.00 83.56 189 SER A CA 1
ATOM 1507 C C . SER A 1 189 ? 33.035 5.127 -40.726 1.00 83.56 189 SER A C 1
ATOM 1509 O O . SER A 1 189 ? 32.112 5.018 -39.925 1.00 83.56 189 SER A O 1
ATOM 1511 N N . GLU A 1 190 ? 34.145 4.395 -40.633 1.00 84.25 190 GLU A N 1
ATOM 1512 C CA . GLU A 1 190 ? 34.431 3.477 -39.520 1.00 84.25 190 GLU A CA 1
ATOM 1513 C C . GLU A 1 190 ? 34.551 4.233 -38.190 1.00 84.25 190 GLU A C 1
ATOM 1515 O O . GLU A 1 190 ? 33.954 3.823 -37.195 1.00 84.25 190 GLU A O 1
ATOM 1520 N N . ALA A 1 191 ? 35.235 5.382 -38.182 1.00 86.19 191 ALA A N 1
ATOM 1521 C CA . ALA A 1 191 ? 35.344 6.228 -36.993 1.00 86.19 191 ALA A CA 1
ATOM 1522 C C . ALA A 1 191 ? 33.981 6.791 -36.536 1.00 86.19 191 ALA A C 1
ATOM 1524 O O . ALA A 1 191 ? 33.694 6.836 -35.336 1.00 86.19 191 ALA A O 1
ATOM 1525 N N . ASP A 1 192 ? 33.117 7.192 -37.477 1.00 84.06 192 ASP A N 1
ATOM 1526 C CA . ASP A 1 192 ? 31.748 7.634 -37.174 1.00 84.06 192 ASP A CA 1
ATOM 1527 C C . ASP A 1 192 ? 30.905 6.492 -36.567 1.00 84.06 192 ASP A C 1
ATOM 1529 O O . ASP A 1 192 ? 30.194 6.706 -35.581 1.00 84.06 192 ASP A O 1
ATOM 1533 N N . ILE A 1 193 ? 31.020 5.271 -37.108 1.00 84.00 193 ILE A N 1
ATOM 1534 C CA . ILE A 1 193 ? 30.356 4.061 -36.587 1.00 84.00 193 ILE A CA 1
ATOM 1535 C C . ILE A 1 193 ? 30.829 3.751 -35.162 1.00 84.00 193 ILE A C 1
ATOM 1537 O O . ILE A 1 193 ? 30.004 3.488 -34.286 1.00 84.00 193 ILE A O 1
ATOM 1541 N N . GLU A 1 194 ? 32.133 3.818 -34.892 1.00 87.19 194 GLU A N 1
ATOM 1542 C CA . GLU A 1 194 ? 32.691 3.566 -33.556 1.00 87.19 194 GLU A CA 1
ATOM 1543 C C . GLU A 1 194 ? 32.185 4.587 -32.520 1.00 87.19 194 GLU A C 1
ATOM 1545 O O . GLU A 1 194 ? 31.834 4.237 -31.383 1.00 87.19 194 GLU A O 1
ATOM 1550 N N . LYS A 1 195 ? 32.057 5.855 -32.931 1.00 88.88 195 LYS A N 1
ATOM 1551 C CA . LYS A 1 195 ? 31.490 6.921 -32.098 1.00 88.88 195 LYS A CA 1
ATOM 1552 C C . LYS A 1 195 ? 30.008 6.687 -31.791 1.00 88.88 195 LYS A C 1
ATOM 1554 O O . LYS A 1 195 ? 29.605 6.811 -30.631 1.00 88.88 195 LYS A O 1
ATOM 1559 N N . LEU A 1 196 ? 29.208 6.332 -32.798 1.00 84.69 196 LEU A N 1
ATOM 1560 C CA . LEU A 1 196 ? 27.792 5.990 -32.621 1.00 84.69 196 LEU A CA 1
ATOM 1561 C C . LEU A 1 196 ? 27.630 4.758 -31.719 1.00 84.69 196 LEU A C 1
ATOM 1563 O O . LEU A 1 196 ? 26.849 4.799 -30.770 1.00 84.69 196 LEU A O 1
ATOM 1567 N N . SER A 1 197 ? 28.439 3.716 -31.927 1.00 84.31 197 SER A N 1
ATOM 1568 C CA . SER A 1 197 ? 28.442 2.505 -31.097 1.00 84.31 197 SER A CA 1
ATOM 1569 C C . SER A 1 197 ? 28.721 2.812 -29.624 1.00 84.31 197 SER A C 1
ATOM 1571 O O . SER A 1 197 ? 28.029 2.298 -28.744 1.00 84.31 197 SER A O 1
ATOM 1573 N N . SER A 1 198 ? 29.699 3.674 -29.340 1.00 84.44 198 SER A N 1
ATOM 1574 C CA . SER A 1 198 ? 30.017 4.088 -27.968 1.00 84.44 198 SER A CA 1
ATOM 1575 C C . SER A 1 198 ? 28.866 4.864 -27.318 1.00 84.44 198 SER A C 1
ATOM 1577 O O . SER A 1 198 ? 28.580 4.672 -26.136 1.00 84.44 198 SER A O 1
ATOM 1579 N N . SER A 1 199 ? 28.178 5.711 -28.090 1.00 85.50 199 SER A N 1
ATOM 1580 C CA . SER A 1 199 ? 27.011 6.468 -27.621 1.00 85.50 199 SER A CA 1
ATOM 1581 C C . SER A 1 199 ? 25.816 5.560 -27.306 1.00 85.50 199 SER A C 1
ATOM 1583 O O . SER A 1 199 ? 25.167 5.746 -26.276 1.00 85.50 199 SER A O 1
ATOM 1585 N N . ILE A 1 200 ? 25.551 4.562 -28.156 1.00 82.25 200 ILE A N 1
ATOM 1586 C CA . ILE A 1 200 ? 24.492 3.558 -27.963 1.00 82.25 200 ILE A CA 1
ATOM 1587 C C . ILE A 1 200 ? 24.754 2.751 -26.683 1.00 82.25 200 ILE A C 1
ATOM 1589 O O . ILE A 1 200 ? 23.900 2.711 -25.800 1.00 82.25 200 ILE A O 1
ATOM 1593 N N . MET A 1 201 ? 25.971 2.217 -26.505 1.00 79.88 201 MET A N 1
ATOM 1594 C CA . MET A 1 201 ? 26.337 1.480 -25.284 1.00 79.88 201 MET A CA 1
ATOM 1595 C C . MET A 1 201 ? 26.204 2.322 -24.004 1.00 79.88 201 MET A C 1
ATOM 1597 O O . MET A 1 201 ? 25.855 1.796 -22.945 1.00 79.88 201 MET A O 1
ATOM 1601 N N . GLY A 1 202 ? 26.497 3.626 -24.080 1.00 81.12 202 GLY A N 1
ATOM 1602 C CA . GLY A 1 202 ? 26.302 4.554 -22.965 1.00 81.12 202 GLY A CA 1
ATOM 1603 C C . GLY A 1 202 ? 24.832 4.651 -22.554 1.00 81.12 202 GLY A C 1
ATOM 1604 O O . GLY A 1 202 ? 24.508 4.444 -21.382 1.00 81.12 202 GLY A O 1
ATOM 1605 N N . LYS A 1 203 ? 23.947 4.882 -23.531 1.00 77.12 203 LYS A N 1
ATOM 1606 C CA . LYS A 1 203 ? 22.501 4.978 -23.304 1.00 77.12 203 LYS A CA 1
ATOM 1607 C C . LYS A 1 203 ? 21.877 3.652 -22.832 1.00 77.12 203 LYS A C 1
ATOM 1609 O O . LYS A 1 203 ? 21.059 3.658 -21.914 1.00 77.12 203 LYS A O 1
ATOM 1614 N N . ASP A 1 204 ? 22.335 2.504 -23.338 1.00 77.94 204 ASP A N 1
ATOM 1615 C CA . ASP A 1 204 ? 21.913 1.176 -22.849 1.00 77.94 204 ASP A CA 1
ATOM 1616 C C . ASP A 1 204 ? 22.194 0.980 -21.353 1.00 77.94 204 ASP A C 1
ATOM 1618 O O . ASP A 1 204 ? 21.387 0.418 -20.604 1.00 77.94 204 ASP A O 1
ATOM 1622 N N . ARG A 1 205 ? 23.351 1.458 -20.885 1.00 79.94 205 ARG A N 1
ATOM 1623 C CA . ARG A 1 205 ? 23.732 1.347 -19.474 1.00 79.94 205 ARG A CA 1
ATOM 1624 C C . ARG A 1 205 ? 22.852 2.218 -18.577 1.00 79.94 205 ARG A C 1
ATOM 1626 O O . ARG A 1 205 ? 22.498 1.791 -17.477 1.00 79.94 205 ARG A O 1
ATOM 1633 N N . GLU A 1 206 ? 22.500 3.417 -19.033 1.00 78.69 206 GLU A N 1
ATOM 1634 C CA . GLU A 1 206 ? 21.567 4.313 -18.339 1.00 78.69 206 GLU A CA 1
ATOM 1635 C C . GLU A 1 206 ? 20.161 3.702 -18.254 1.00 78.69 206 GLU A C 1
ATOM 1637 O O . GLU A 1 206 ? 19.574 3.665 -17.167 1.00 78.69 206 GLU A O 1
ATOM 1642 N N . LEU A 1 207 ? 19.668 3.130 -19.358 1.00 77.12 207 LEU A N 1
ATOM 1643 C CA . LEU A 1 207 ? 18.414 2.374 -19.413 1.00 77.12 207 LEU A CA 1
ATOM 1644 C C . LEU A 1 207 ? 18.405 1.213 -18.411 1.00 77.12 207 LEU A C 1
ATOM 1646 O O . LEU A 1 207 ? 17.473 1.109 -17.613 1.00 77.12 207 LEU A O 1
ATOM 1650 N N . CYS A 1 208 ? 19.463 0.397 -18.387 1.00 75.62 208 CYS A N 1
ATOM 1651 C CA . CYS A 1 208 ? 19.590 -0.742 -17.474 1.00 75.62 208 CYS A CA 1
ATOM 1652 C C . CYS A 1 208 ? 19.538 -0.312 -15.993 1.00 75.62 208 CYS A C 1
ATOM 1654 O O . CYS A 1 208 ? 18.789 -0.885 -15.190 1.00 75.62 208 CYS A O 1
ATOM 1656 N N . ASN A 1 209 ? 20.258 0.758 -15.639 1.00 77.94 209 ASN A N 1
ATOM 1657 C CA . ASN A 1 209 ? 20.222 1.332 -14.291 1.00 77.94 209 ASN A CA 1
ATOM 1658 C C . ASN A 1 209 ? 18.817 1.853 -13.928 1.00 77.94 209 ASN A C 1
ATOM 1660 O O . ASN A 1 209 ? 18.337 1.616 -12.817 1.00 77.94 209 ASN A O 1
ATOM 1664 N N . SER A 1 210 ? 18.139 2.528 -14.863 1.00 73.81 210 SER A N 1
ATOM 1665 C CA . SER A 1 210 ? 16.775 3.040 -14.673 1.00 73.81 210 SER A CA 1
ATOM 1666 C C . SER A 1 210 ? 15.770 1.910 -14.416 1.00 73.81 210 SER A C 1
ATOM 1668 O O . SER A 1 210 ? 14.978 1.985 -13.470 1.00 73.81 210 SER A O 1
ATOM 1670 N N . THR A 1 211 ? 15.841 0.812 -15.178 1.00 76.94 211 THR A N 1
ATOM 1671 C CA . THR A 1 211 ? 15.008 -0.380 -14.940 1.00 76.94 211 THR A CA 1
ATOM 1672 C C . THR A 1 211 ? 15.253 -1.002 -13.568 1.00 76.94 211 THR A C 1
ATOM 1674 O O . THR A 1 211 ? 14.295 -1.296 -12.857 1.00 76.94 211 THR A O 1
ATOM 1677 N N . GLN A 1 212 ? 16.511 -1.115 -13.131 1.00 76.44 212 GLN A N 1
ATOM 1678 C CA . GLN A 1 212 ? 16.828 -1.680 -11.817 1.00 76.44 212 GLN A CA 1
ATOM 1679 C C . GLN A 1 212 ? 16.259 -0.833 -10.665 1.00 76.44 212 GLN A C 1
ATOM 1681 O O . GLN A 1 212 ? 15.730 -1.374 -9.687 1.00 76.44 212 GLN A O 1
ATOM 1686 N N . ILE A 1 213 ? 16.335 0.498 -10.775 1.00 74.50 213 ILE A N 1
ATOM 1687 C CA . ILE A 1 213 ? 15.741 1.414 -9.792 1.00 74.50 213 ILE A CA 1
ATOM 1688 C C . ILE A 1 213 ? 14.220 1.238 -9.762 1.00 74.50 213 ILE A C 1
ATOM 1690 O O . ILE A 1 213 ? 13.651 1.082 -8.675 1.00 74.50 213 ILE A O 1
ATOM 1694 N N . ARG A 1 214 ? 13.574 1.206 -10.935 1.00 76.44 214 ARG A N 1
ATOM 1695 C CA . ARG A 1 214 ? 12.124 1.012 -11.082 1.00 76.44 214 ARG A CA 1
ATOM 1696 C C . ARG A 1 214 ? 11.650 -0.274 -10.409 1.00 76.44 214 ARG A C 1
ATOM 1698 O O . ARG A 1 214 ? 10.730 -0.222 -9.594 1.00 76.44 214 ARG A O 1
ATOM 1705 N N . ASP A 1 215 ? 12.315 -1.395 -10.669 1.00 78.12 215 ASP A N 1
ATOM 1706 C CA . ASP A 1 215 ? 11.959 -2.689 -10.080 1.00 78.12 215 ASP A CA 1
ATOM 1707 C C . ASP A 1 215 ? 12.098 -2.676 -8.551 1.00 78.12 215 ASP A C 1
ATOM 1709 O O . ASP A 1 215 ? 11.241 -3.201 -7.831 1.00 78.12 215 ASP A O 1
ATOM 1713 N N . SER A 1 216 ? 13.131 -2.005 -8.027 1.00 75.06 216 SER A N 1
ATOM 1714 C CA . SER A 1 216 ? 13.305 -1.845 -6.578 1.00 75.06 216 SER A CA 1
ATOM 1715 C C . SER A 1 216 ? 12.170 -1.033 -5.935 1.00 75.06 216 SER A C 1
ATOM 1717 O O . SER A 1 216 ? 11.704 -1.368 -4.840 1.00 75.06 216 SER A O 1
ATOM 1719 N N . LEU A 1 217 ? 11.690 0.011 -6.624 1.00 76.38 217 LEU A N 1
ATOM 1720 C CA . LEU A 1 217 ? 10.594 0.858 -6.159 1.00 76.38 217 LEU A CA 1
ATOM 1721 C C . LEU A 1 217 ? 9.264 0.102 -6.188 1.00 76.38 217 LEU A C 1
ATOM 1723 O O . LEU A 1 217 ? 8.525 0.161 -5.204 1.00 76.38 217 LEU A O 1
ATOM 1727 N N . ILE A 1 218 ? 8.994 -0.663 -7.249 1.00 79.38 218 ILE A N 1
ATOM 1728 C CA . ILE A 1 218 ? 7.808 -1.529 -7.352 1.00 79.38 218 ILE A CA 1
ATOM 1729 C C . ILE A 1 218 ? 7.791 -2.537 -6.197 1.00 79.38 218 ILE A C 1
ATOM 1731 O O . ILE A 1 218 ? 6.802 -2.625 -5.466 1.00 79.38 218 ILE A O 1
ATOM 1735 N N . ALA A 1 219 ? 8.911 -3.222 -5.946 1.00 79.19 219 ALA A N 1
ATOM 1736 C CA . ALA A 1 219 ? 9.015 -4.183 -4.850 1.00 79.19 219 ALA A CA 1
ATOM 1737 C C . ALA A 1 219 ? 8.769 -3.539 -3.472 1.00 79.19 219 ALA A C 1
ATOM 1739 O O . ALA A 1 219 ? 8.141 -4.142 -2.595 1.00 79.19 219 ALA A O 1
ATOM 1740 N N . ARG A 1 220 ? 9.241 -2.303 -3.258 1.00 81.12 220 ARG A N 1
ATOM 1741 C CA . ARG A 1 220 ? 8.984 -1.550 -2.021 1.00 81.12 220 ARG A CA 1
ATOM 1742 C C . ARG A 1 220 ? 7.512 -1.155 -1.893 1.00 81.12 220 ARG A C 1
ATOM 1744 O O . ARG A 1 220 ? 6.951 -1.261 -0.803 1.00 81.12 220 ARG A O 1
ATOM 1751 N N . LEU A 1 221 ? 6.886 -0.739 -2.989 1.00 82.19 221 LEU A N 1
ATOM 1752 C CA . LEU A 1 221 ? 5.479 -0.351 -3.034 1.00 82.19 221 LEU A CA 1
ATOM 1753 C C . LEU A 1 221 ? 4.548 -1.541 -2.744 1.00 82.19 221 LEU A C 1
ATOM 1755 O O . LEU A 1 221 ? 3.579 -1.396 -1.997 1.00 82.19 221 LEU A O 1
ATOM 1759 N N . ASP A 1 222 ? 4.875 -2.733 -3.240 1.00 83.38 222 ASP A N 1
ATOM 1760 C CA . ASP A 1 222 ? 4.118 -3.953 -2.941 1.00 83.38 222 ASP A CA 1
ATOM 1761 C C . ASP A 1 222 ? 4.226 -4.378 -1.472 1.00 83.38 222 ASP A C 1
ATOM 1763 O O . ASP A 1 222 ? 3.221 -4.777 -0.872 1.00 83.38 222 ASP A O 1
ATOM 1767 N N . ARG A 1 223 ? 5.405 -4.224 -0.850 1.00 82.12 223 ARG A N 1
ATOM 1768 C CA . ARG A 1 223 ? 5.574 -4.443 0.600 1.00 82.12 223 ARG A CA 1
ATOM 1769 C C . ARG A 1 223 ? 4.698 -3.487 1.410 1.00 82.12 223 ARG A C 1
ATOM 1771 O O . ARG A 1 223 ? 3.939 -3.941 2.262 1.00 82.12 223 ARG A O 1
ATOM 1778 N N . LEU A 1 224 ? 4.726 -2.194 1.083 1.00 79.88 224 LEU A N 1
ATOM 1779 C CA . LEU A 1 224 ? 3.890 -1.185 1.743 1.00 79.88 224 LEU A CA 1
ATOM 1780 C C . LEU A 1 224 ? 2.390 -1.488 1.595 1.00 79.88 224 LEU A C 1
ATOM 1782 O O . LEU A 1 224 ? 1.640 -1.407 2.569 1.00 79.88 224 LEU A O 1
ATOM 1786 N N . LYS A 1 225 ? 1.939 -1.906 0.404 1.00 84.44 225 LYS A N 1
ATOM 1787 C CA . LYS A 1 225 ? 0.548 -2.339 0.181 1.00 84.44 225 LYS A CA 1
ATOM 1788 C C . LYS A 1 225 ? 0.173 -3.550 1.041 1.00 84.44 225 LYS A C 1
ATOM 1790 O O . LYS A 1 225 ? -0.953 -3.615 1.538 1.00 84.44 225 LYS A O 1
ATOM 1795 N N . ALA A 1 226 ? 1.077 -4.515 1.207 1.00 81.31 226 ALA A N 1
ATOM 1796 C CA . ALA A 1 226 ? 0.839 -5.688 2.044 1.00 81.31 226 ALA A CA 1
ATOM 1797 C C . ALA A 1 226 ? 0.718 -5.318 3.532 1.00 81.31 226 ALA A C 1
ATOM 1799 O O . ALA A 1 226 ? -0.206 -5.785 4.204 1.00 81.31 226 ALA A O 1
ATOM 1800 N N . ASP A 1 227 ? 1.587 -4.439 4.030 1.00 78.81 227 ASP A N 1
ATOM 1801 C CA . ASP A 1 227 ? 1.548 -3.982 5.421 1.00 78.81 227 ASP A CA 1
ATOM 1802 C C . ASP A 1 227 ? 0.292 -3.157 5.719 1.00 78.81 227 ASP A C 1
ATOM 1804 O O . ASP A 1 227 ? -0.359 -3.374 6.743 1.00 78.81 227 ASP A O 1
ATOM 1808 N N . LEU A 1 228 ? -0.139 -2.310 4.781 1.00 81.19 228 LEU A N 1
ATOM 1809 C CA . LEU A 1 228 ? -1.387 -1.554 4.902 1.00 81.19 228 LEU A CA 1
ATOM 1810 C C . LEU A 1 228 ? -2.614 -2.478 4.987 1.00 81.19 228 LEU A C 1
ATOM 1812 O O . LEU A 1 228 ? -3.510 -2.246 5.798 1.00 81.19 228 LEU A O 1
ATOM 1816 N N . ARG A 1 229 ? -2.647 -3.575 4.216 1.00 82.25 229 ARG A N 1
ATOM 1817 C CA . ARG A 1 229 ? -3.709 -4.595 4.339 1.00 82.25 229 ARG A CA 1
ATOM 1818 C C . ARG A 1 229 ? -3.693 -5.278 5.708 1.00 82.25 229 ARG A C 1
ATOM 1820 O O . ARG A 1 229 ? -4.756 -5.496 6.283 1.00 82.25 229 ARG A O 1
ATOM 1827 N N . ARG A 1 230 ? -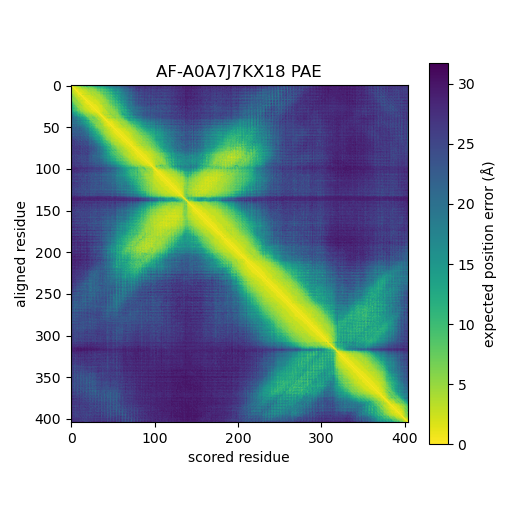2.509 -5.598 6.244 1.00 80.44 230 ARG A N 1
ATOM 1828 C CA . ARG A 1 230 ? -2.368 -6.196 7.584 1.00 80.44 230 ARG A CA 1
ATOM 1829 C C . ARG A 1 230 ? -2.831 -5.248 8.687 1.00 80.44 230 ARG A C 1
ATOM 1831 O O . ARG A 1 230 ? -3.476 -5.703 9.628 1.00 80.44 230 ARG A O 1
ATOM 1838 N N . LEU A 1 231 ? -2.512 -3.958 8.583 1.00 74.50 231 LEU A N 1
ATOM 1839 C CA . LEU A 1 231 ? -2.966 -2.943 9.537 1.00 74.50 231 LEU A CA 1
ATOM 1840 C C . LEU A 1 231 ? -4.489 -2.804 9.519 1.00 74.50 231 LEU A C 1
ATOM 1842 O O . LEU A 1 231 ? -5.102 -2.911 10.575 1.00 74.50 231 LEU A O 1
ATOM 1846 N N . LYS A 1 232 ? -5.106 -2.718 8.332 1.00 77.69 232 LYS A N 1
ATOM 1847 C CA . LYS A 1 232 ? -6.574 -2.712 8.202 1.00 77.69 232 LYS A CA 1
ATOM 1848 C C . LYS A 1 232 ? -7.231 -3.956 8.807 1.00 77.69 232 LYS A C 1
ATOM 1850 O O . LYS A 1 232 ? -8.272 -3.852 9.443 1.00 77.69 232 LYS A O 1
ATOM 1855 N N . GLY A 1 233 ? -6.621 -5.132 8.636 1.00 80.44 233 GLY A N 1
ATOM 1856 C CA . GLY A 1 233 ? -7.100 -6.367 9.266 1.00 80.44 233 GLY A CA 1
ATOM 1857 C C . GLY A 1 233 ? -7.045 -6.316 10.797 1.00 80.44 233 GLY A C 1
ATOM 1858 O O . GLY A 1 233 ? -8.007 -6.698 11.457 1.00 80.44 233 GLY A O 1
ATOM 1859 N N . ARG A 1 234 ? -5.948 -5.797 11.366 1.00 76.12 234 ARG A N 1
ATOM 1860 C CA . ARG A 1 234 ? -5.804 -5.613 12.821 1.00 76.12 234 ARG A CA 1
ATOM 1861 C C . ARG A 1 234 ? -6.788 -4.589 13.380 1.00 76.12 234 ARG A C 1
ATOM 1863 O O . ARG A 1 234 ? -7.340 -4.797 14.452 1.00 76.12 234 ARG A O 1
ATOM 1870 N N . GLU A 1 235 ? -7.031 -3.508 12.653 1.00 72.38 235 GLU A N 1
ATOM 1871 C CA . GLU A 1 235 ? -8.001 -2.486 13.039 1.00 72.38 235 GLU A CA 1
ATOM 1872 C C . GLU A 1 235 ? -9.436 -3.030 13.042 1.00 72.38 235 GLU A C 1
ATOM 1874 O O . GLU A 1 235 ? -10.169 -2.831 14.009 1.00 72.38 235 GLU A O 1
ATOM 1879 N N . ALA A 1 236 ? -9.811 -3.811 12.024 1.00 74.00 236 ALA A N 1
ATOM 1880 C CA . ALA A 1 236 ? -11.100 -4.498 11.991 1.00 74.00 236 ALA A CA 1
ATOM 1881 C C . ALA A 1 236 ? -11.275 -5.470 13.173 1.00 74.00 236 ALA A C 1
ATOM 1883 O O . ALA A 1 236 ? -12.354 -5.520 13.763 1.00 74.00 236 ALA A O 1
ATOM 1884 N N . GLN A 1 237 ? -10.214 -6.195 13.549 1.00 77.25 237 GLN A N 1
ATOM 1885 C CA . GLN A 1 237 ? -10.232 -7.068 14.724 1.00 77.25 237 GLN A CA 1
ATOM 1886 C C . GLN A 1 237 ? -10.450 -6.267 16.016 1.00 77.25 237 GLN A C 1
ATOM 1888 O O . GLN A 1 237 ? -11.372 -6.571 16.766 1.00 77.25 237 GLN A O 1
ATOM 1893 N N . ARG A 1 238 ? -9.693 -5.182 16.226 1.00 75.94 238 ARG A N 1
ATOM 1894 C CA . ARG A 1 238 ? -9.855 -4.307 17.402 1.00 75.94 238 ARG A CA 1
ATOM 1895 C C . ARG A 1 238 ? -11.268 -3.727 17.513 1.00 75.94 238 ARG A C 1
ATOM 1897 O O . ARG A 1 238 ? -11.812 -3.640 18.610 1.00 75.94 238 ARG A O 1
ATOM 1904 N N . MET A 1 239 ? -11.879 -3.351 16.388 1.00 75.81 239 MET A N 1
ATOM 1905 C CA . MET A 1 239 ? -13.265 -2.868 16.363 1.00 75.81 239 MET A CA 1
ATOM 1906 C C . MET A 1 239 ? -14.273 -3.956 16.756 1.00 75.81 239 MET A C 1
ATOM 1908 O O . MET A 1 239 ? -15.252 -3.657 17.443 1.00 75.81 239 MET A O 1
ATOM 1912 N N . ALA A 1 240 ? -14.036 -5.210 16.360 1.00 76.88 240 ALA A N 1
ATOM 1913 C CA . ALA A 1 240 ? -14.863 -6.339 16.777 1.00 76.88 240 ALA A CA 1
ATOM 1914 C C . ALA A 1 240 ? -14.734 -6.609 18.287 1.00 76.88 240 ALA A C 1
ATOM 1916 O O . ALA A 1 240 ? -15.751 -6.740 18.973 1.00 76.88 240 ALA A O 1
ATOM 1917 N N . ASP A 1 241 ? -13.509 -6.600 18.815 1.00 75.06 241 ASP A N 1
ATOM 1918 C CA . ASP A 1 241 ? -13.239 -6.835 20.238 1.00 75.06 241 ASP A CA 1
ATOM 1919 C C . ASP A 1 241 ? -13.870 -5.730 21.113 1.00 75.06 241 ASP A C 1
ATOM 1921 O O . ASP A 1 241 ? -14.530 -6.011 22.119 1.00 75.06 241 ASP A O 1
ATOM 1925 N N . LEU A 1 242 ? -13.780 -4.462 20.686 1.00 72.62 242 LEU A N 1
ATOM 1926 C CA . LEU A 1 242 ? -14.443 -3.334 21.353 1.00 72.62 242 LEU A CA 1
ATOM 1927 C C . LEU A 1 242 ? -15.968 -3.490 21.402 1.00 72.62 242 LEU A C 1
ATOM 1929 O O . LEU A 1 242 ? -16.580 -3.202 22.435 1.00 72.62 242 LEU A O 1
ATOM 1933 N N . ALA A 1 243 ? -16.590 -3.961 20.319 1.00 74.75 243 ALA A N 1
ATOM 1934 C CA . ALA A 1 243 ? -18.030 -4.207 20.287 1.00 74.75 243 ALA A CA 1
ATOM 1935 C C . ALA A 1 243 ? -18.441 -5.329 21.259 1.00 74.75 243 ALA A C 1
ATOM 1937 O O . ALA A 1 243 ? -19.459 -5.213 21.951 1.00 74.75 243 ALA A O 1
ATOM 1938 N N . GLU A 1 244 ? -17.635 -6.389 21.373 1.00 80.38 244 GLU A N 1
ATOM 1939 C CA . GLU A 1 244 ? -17.868 -7.466 22.341 1.00 80.38 244 GLU A CA 1
ATOM 1940 C C . GLU A 1 244 ? -17.748 -6.962 23.788 1.00 80.38 244 GLU A C 1
ATOM 1942 O O . GLU A 1 244 ? -18.615 -7.246 24.625 1.00 80.38 244 GLU A O 1
ATOM 1947 N N . ILE A 1 245 ? -16.717 -6.167 24.088 1.00 73.19 245 ILE A N 1
ATOM 1948 C CA . ILE A 1 245 ? -16.528 -5.549 25.409 1.00 73.19 245 ILE A CA 1
ATOM 1949 C C . ILE A 1 245 ? -17.713 -4.639 25.754 1.00 73.19 245 ILE A C 1
ATOM 1951 O O . ILE A 1 245 ? -18.242 -4.711 26.867 1.00 73.19 245 ILE A O 1
ATOM 1955 N N . GLN A 1 246 ? -18.187 -3.823 24.809 1.00 73.88 246 GLN A N 1
ATOM 1956 C CA . GLN A 1 246 ? -19.366 -2.974 25.009 1.00 73.88 246 GLN A CA 1
ATOM 1957 C C . GLN A 1 246 ? -20.627 -3.794 25.312 1.00 73.88 246 GLN A C 1
ATOM 1959 O O . GLN A 1 246 ? -21.379 -3.448 26.229 1.00 73.88 246 GLN A O 1
ATOM 1964 N N . ALA A 1 247 ? -20.842 -4.908 24.608 1.00 76.69 247 ALA A N 1
ATOM 1965 C CA . ALA A 1 247 ? -21.967 -5.804 24.870 1.00 76.69 247 ALA A CA 1
ATOM 1966 C C . ALA A 1 247 ? -21.886 -6.443 26.270 1.00 76.69 247 ALA A C 1
ATOM 1968 O O . ALA A 1 247 ? -22.887 -6.475 26.996 1.00 76.69 247 ALA A O 1
ATOM 1969 N N . LYS A 1 248 ? -20.694 -6.894 26.690 1.00 78.19 248 LYS A N 1
ATOM 1970 C CA . LYS A 1 248 ? -20.459 -7.434 28.043 1.00 78.19 248 LYS A CA 1
ATOM 1971 C C . LYS A 1 248 ? -20.700 -6.381 29.125 1.00 78.19 248 LYS A C 1
ATOM 1973 O O . LYS A 1 248 ? -21.388 -6.668 30.105 1.00 78.19 248 LYS A O 1
ATOM 1978 N N . ASN A 1 249 ? -20.208 -5.159 28.926 1.00 73.88 249 ASN A N 1
ATOM 1979 C CA . ASN A 1 249 ? -20.422 -4.047 29.854 1.00 73.88 249 ASN A CA 1
ATOM 1980 C C . ASN A 1 249 ? -21.905 -3.717 30.018 1.00 73.88 249 ASN A C 1
ATOM 1982 O O . ASN A 1 249 ? -22.376 -3.566 31.145 1.00 73.88 249 ASN A O 1
ATOM 1986 N N . LYS A 1 250 ? -22.663 -3.677 28.917 1.00 81.50 250 LYS A N 1
ATOM 1987 C CA . LYS A 1 250 ? -24.111 -3.454 28.968 1.00 81.50 250 LYS A CA 1
ATOM 1988 C C . LYS A 1 250 ? -24.820 -4.518 29.813 1.00 81.50 250 LYS A C 1
ATOM 1990 O O . LYS A 1 250 ? -25.573 -4.177 30.719 1.00 81.50 250 LYS A O 1
ATOM 1995 N N . SER A 1 251 ? -24.503 -5.794 29.586 1.00 80.88 251 SER A N 1
ATOM 1996 C CA . SER A 1 251 ? -25.046 -6.909 30.375 1.00 80.88 251 SER A CA 1
ATOM 1997 C C . SER A 1 251 ? -24.722 -6.789 31.872 1.00 80.88 251 SER A C 1
ATOM 1999 O O . SER A 1 251 ? -25.580 -7.021 32.726 1.00 80.88 251 SER A O 1
ATOM 2001 N N . LEU A 1 252 ? -23.498 -6.380 32.225 1.00 74.69 252 LEU A N 1
ATOM 2002 C CA . LEU A 1 252 ? -23.112 -6.158 33.623 1.00 74.69 252 LEU A CA 1
ATOM 2003 C C . LEU A 1 252 ? -23.897 -5.014 34.274 1.00 74.69 252 LEU A C 1
ATOM 2005 O O . LEU A 1 252 ? -24.340 -5.163 35.414 1.00 74.69 252 LEU A O 1
ATOM 2009 N N . VAL A 1 253 ? -24.099 -3.904 33.561 1.00 75.75 253 VAL A N 1
ATOM 2010 C CA . VAL A 1 253 ? -24.898 -2.768 34.047 1.00 75.75 253 VAL A CA 1
ATOM 2011 C C . VAL A 1 253 ? -26.345 -3.192 34.306 1.00 75.75 253 VAL A C 1
ATOM 2013 O O . VAL A 1 253 ? -26.878 -2.904 35.381 1.00 75.75 253 VAL A O 1
ATOM 2016 N N . ASP A 1 254 ? -26.953 -3.944 33.388 1.00 77.94 254 ASP A N 1
ATOM 2017 C CA . ASP A 1 254 ? -28.323 -4.451 33.541 1.00 77.94 254 ASP A CA 1
ATOM 2018 C C . ASP A 1 254 ? -28.444 -5.397 34.753 1.00 77.94 254 ASP A C 1
ATOM 2020 O O . ASP A 1 254 ? -29.366 -5.283 35.569 1.00 77.94 254 ASP A O 1
ATOM 2024 N N . ASN A 1 255 ? -27.462 -6.285 34.943 1.00 74.38 255 ASN A N 1
ATOM 2025 C CA . ASN A 1 255 ? -27.407 -7.184 36.098 1.00 74.38 255 ASN A CA 1
ATOM 2026 C C . ASN A 1 255 ? -27.256 -6.425 37.427 1.00 74.38 255 ASN A C 1
ATOM 2028 O O . ASN A 1 255 ? -27.916 -6.765 38.415 1.00 74.38 255 ASN A O 1
ATOM 2032 N N . LEU A 1 256 ? -26.427 -5.377 37.464 1.00 71.44 256 LEU A N 1
ATOM 2033 C CA . LEU A 1 256 ? -26.272 -4.520 38.643 1.00 71.44 256 LEU A CA 1
ATOM 2034 C C . LEU A 1 256 ? -27.558 -3.747 38.955 1.00 71.44 256 LEU A C 1
ATOM 2036 O O . LEU A 1 256 ? -27.953 -3.657 40.122 1.00 71.44 256 LEU A O 1
ATOM 2040 N N . ALA A 1 257 ? -28.253 -3.240 37.934 1.00 71.50 257 ALA A N 1
ATOM 2041 C CA . ALA A 1 257 ? -29.545 -2.582 38.102 1.00 71.50 257 ALA A CA 1
ATOM 2042 C C . ALA A 1 257 ? -30.588 -3.541 38.705 1.00 71.50 257 ALA A C 1
ATOM 2044 O O . ALA A 1 257 ? -31.278 -3.186 39.670 1.00 71.50 257 ALA A O 1
ATOM 2045 N N . HIS A 1 258 ? -30.649 -4.784 38.217 1.00 75.25 258 HIS A N 1
ATOM 2046 C CA . HIS A 1 258 ? -31.508 -5.823 38.786 1.00 75.25 258 HIS A CA 1
ATOM 2047 C C . HIS A 1 258 ? -31.154 -6.163 40.238 1.00 75.25 258 HIS A C 1
ATOM 2049 O O . HIS A 1 258 ? -32.050 -6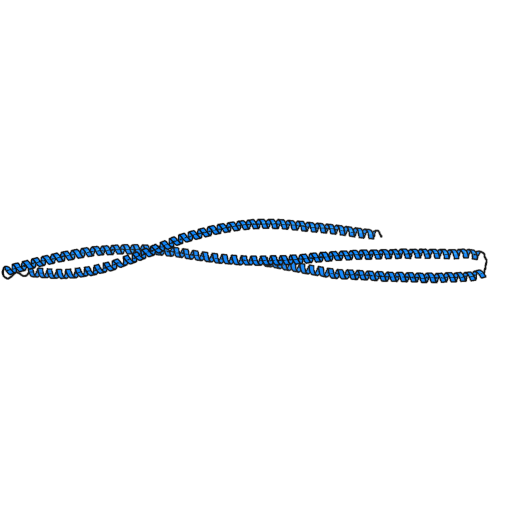.221 41.088 1.00 75.25 258 HIS A O 1
ATOM 2055 N N . ALA A 1 259 ? -29.868 -6.334 40.554 1.00 71.12 259 ALA A N 1
ATOM 2056 C CA . ALA A 1 259 ? -29.413 -6.594 41.919 1.00 71.12 259 ALA A CA 1
ATOM 2057 C C . ALA A 1 259 ? -29.806 -5.454 42.875 1.00 71.12 259 ALA A C 1
ATOM 2059 O O . ALA A 1 259 ? -30.352 -5.708 43.954 1.00 71.12 259 ALA A O 1
ATOM 2060 N N . ARG A 1 260 ? -29.632 -4.195 42.449 1.00 73.75 260 ARG A N 1
ATOM 2061 C CA . ARG A 1 260 ? -30.032 -3.005 43.218 1.00 73.75 260 ARG A CA 1
ATOM 2062 C C . ARG A 1 260 ? -31.544 -2.964 43.450 1.00 73.75 260 ARG A C 1
ATOM 2064 O O . ARG A 1 260 ? -31.984 -2.653 44.557 1.00 73.75 260 ARG A O 1
ATOM 2071 N N . GLY A 1 261 ? -32.342 -3.330 42.446 1.00 77.44 261 GLY A N 1
ATOM 2072 C CA . GLY A 1 261 ? -33.795 -3.463 42.576 1.00 77.44 261 GLY A CA 1
ATOM 2073 C C . GLY A 1 261 ? -34.209 -4.530 43.596 1.00 77.44 261 GLY A C 1
ATOM 2074 O O . GLY A 1 261 ? -35.094 -4.290 44.419 1.00 77.44 261 GLY A O 1
ATOM 2075 N N . ASN A 1 262 ? -33.540 -5.684 43.600 1.00 76.19 262 ASN A N 1
ATOM 2076 C CA . ASN A 1 262 ? -33.808 -6.738 44.580 1.00 76.19 262 ASN A CA 1
ATOM 2077 C C . ASN A 1 262 ? -33.395 -6.319 46.000 1.00 76.19 262 ASN A C 1
ATOM 2079 O O . ASN A 1 262 ? -34.141 -6.575 46.942 1.00 76.19 262 ASN A O 1
ATOM 2083 N N . MET A 1 263 ? -32.272 -5.609 46.159 1.00 72.25 263 MET A N 1
ATOM 2084 C CA . MET A 1 263 ? -31.835 -5.080 47.457 1.00 72.25 263 MET A CA 1
ATOM 2085 C C . MET A 1 263 ? -32.891 -4.149 48.075 1.00 72.25 263 MET A C 1
ATOM 2087 O O . MET A 1 263 ? -33.226 -4.297 49.248 1.00 72.25 263 MET A O 1
ATOM 2091 N N . ARG A 1 264 ? -33.497 -3.253 47.278 1.00 77.62 264 ARG A N 1
ATOM 2092 C CA . ARG A 1 264 ? -34.590 -2.378 47.750 1.00 77.62 264 ARG A CA 1
ATOM 2093 C C . ARG A 1 264 ? -35.784 -3.175 48.279 1.00 77.62 264 ARG A C 1
ATOM 2095 O O . ARG A 1 264 ? -36.351 -2.813 49.303 1.00 77.62 264 ARG A O 1
ATOM 2102 N N . LYS A 1 265 ? -36.144 -4.283 47.618 1.00 79.38 265 LYS A N 1
ATOM 2103 C CA . LYS A 1 265 ? -37.231 -5.166 48.078 1.00 79.38 265 LYS A CA 1
ATOM 2104 C C . LYS A 1 265 ? -36.904 -5.838 49.412 1.00 79.38 265 LYS A C 1
ATOM 2106 O O . LYS A 1 265 ? -37.810 -6.030 50.216 1.00 79.38 265 LYS A O 1
ATOM 2111 N N . VAL A 1 266 ? -35.643 -6.202 49.654 1.00 72.56 266 VAL A N 1
ATOM 2112 C CA . VAL A 1 266 ? -35.218 -6.761 50.951 1.00 72.56 266 VAL A CA 1
ATOM 2113 C C . VAL A 1 266 ? -35.336 -5.723 52.049 1.00 72.56 266 VAL A C 1
ATOM 2115 O O . VAL A 1 266 ? -35.961 -6.015 53.060 1.00 72.56 266 VAL A O 1
ATOM 2118 N N . VAL A 1 267 ? -34.806 -4.519 51.821 1.00 75.38 267 VAL A N 1
ATOM 2119 C CA . VAL A 1 267 ? -34.892 -3.416 52.790 1.00 75.38 267 VAL A CA 1
ATOM 2120 C C . VAL A 1 267 ? -36.352 -3.108 53.124 1.00 75.38 267 VAL A C 1
ATOM 2122 O O . VAL A 1 267 ? -36.699 -2.952 54.289 1.00 75.38 267 VAL A O 1
ATOM 2125 N N . GLN A 1 268 ? -37.232 -3.095 52.120 1.00 79.44 268 GLN A N 1
ATOM 2126 C CA . GLN A 1 268 ? -38.662 -2.885 52.338 1.00 79.44 268 GLN A CA 1
ATOM 2127 C C . GLN A 1 268 ? -39.297 -3.996 53.188 1.00 79.44 268 GLN A C 1
ATOM 2129 O O . GLN A 1 268 ? -40.019 -3.705 54.138 1.00 79.44 268 GLN A O 1
ATOM 2134 N N . ARG A 1 269 ? -38.996 -5.268 52.895 1.00 78.75 269 ARG A N 1
ATOM 2135 C CA . ARG A 1 269 ? -39.480 -6.399 53.705 1.00 78.75 269 ARG A CA 1
ATOM 2136 C C . ARG A 1 269 ? -38.956 -6.348 55.136 1.00 78.75 269 ARG A C 1
ATOM 2138 O O . ARG A 1 269 ? -39.676 -6.727 56.052 1.00 78.75 269 ARG A O 1
ATOM 2145 N N . GLU A 1 270 ? -37.716 -5.914 55.331 1.00 75.88 270 GLU A N 1
ATOM 2146 C CA . GLU A 1 270 ? -37.117 -5.761 56.657 1.00 75.88 270 GLU A CA 1
ATOM 2147 C C . GLU A 1 270 ? -37.849 -4.683 57.465 1.00 75.88 270 GLU A C 1
ATOM 2149 O O . GLU A 1 270 ? -38.259 -4.961 58.590 1.00 75.88 270 GLU A O 1
ATOM 2154 N N . LYS A 1 271 ? -38.156 -3.527 56.854 1.00 79.88 271 LYS A N 1
ATOM 2155 C CA . LYS A 1 271 ? -39.010 -2.493 57.466 1.00 79.88 271 LYS A CA 1
ATOM 2156 C C . LYS A 1 271 ? -40.389 -3.033 57.854 1.00 79.88 271 LYS A C 1
ATOM 2158 O O . LYS A 1 271 ? -40.779 -2.916 59.010 1.00 79.88 271 LYS A O 1
ATOM 2163 N N . GLU A 1 272 ? -41.090 -3.691 56.928 1.00 81.75 272 GLU A N 1
ATOM 2164 C CA . GLU A 1 272 ? -42.419 -4.275 57.187 1.00 81.75 272 GLU A CA 1
ATOM 2165 C C . GLU A 1 272 ? -42.400 -5.328 58.307 1.00 81.75 272 GLU A C 1
ATOM 2167 O O . GLU A 1 272 ? -43.360 -5.465 59.069 1.00 81.75 272 GLU A O 1
ATOM 2172 N N . THR A 1 273 ? -41.313 -6.098 58.405 1.00 77.81 273 THR A N 1
ATOM 2173 C CA . THR A 1 273 ? -41.155 -7.123 59.444 1.00 77.81 273 THR A CA 1
ATOM 2174 C C . THR A 1 273 ? -40.891 -6.481 60.804 1.00 77.81 273 THR A C 1
ATOM 2176 O O . THR A 1 273 ? -41.547 -6.857 61.775 1.00 77.81 273 THR A O 1
ATOM 2179 N N . ASN A 1 274 ? -40.006 -5.484 60.872 1.00 74.56 274 ASN A N 1
ATOM 2180 C CA . ASN A 1 274 ? -39.725 -4.745 62.105 1.00 74.56 274 ASN A CA 1
ATOM 2181 C C . ASN A 1 274 ? -40.968 -4.012 62.616 1.00 74.56 274 ASN A C 1
ATOM 2183 O O . ASN A 1 274 ? -41.275 -4.063 63.803 1.00 74.56 274 ASN A O 1
ATOM 2187 N N . GLU A 1 275 ? -41.748 -3.411 61.721 1.00 84.06 275 GLU A N 1
ATOM 2188 C CA . GLU A 1 275 ? -42.976 -2.713 62.095 1.00 84.06 275 GLU A CA 1
ATOM 2189 C C . GLU A 1 275 ? -44.031 -3.671 62.671 1.00 84.06 275 GLU A C 1
ATOM 2191 O O . GLU A 1 275 ? -44.679 -3.360 63.672 1.00 84.06 275 GLU A O 1
ATOM 2196 N N . ARG A 1 276 ? -44.141 -4.892 62.126 1.00 77.81 276 ARG A N 1
ATOM 2197 C CA . ARG A 1 276 ? -44.970 -5.959 62.717 1.00 77.81 276 ARG A CA 1
ATOM 2198 C C . ARG A 1 276 ? -44.471 -6.410 64.087 1.00 77.81 276 ARG A C 1
ATOM 2200 O O . ARG A 1 276 ? -45.295 -6.652 64.965 1.00 77.81 276 ARG A O 1
ATOM 2207 N N . ILE A 1 277 ? -43.157 -6.543 64.272 1.00 71.88 277 ILE A N 1
ATOM 2208 C CA . ILE A 1 277 ? -42.568 -6.893 65.573 1.00 71.88 277 ILE A CA 1
ATOM 2209 C C . ILE A 1 277 ? -42.910 -5.810 66.600 1.00 71.88 277 ILE A C 1
ATOM 2211 O O . ILE A 1 277 ? -43.435 -6.132 67.663 1.00 71.88 277 ILE A O 1
ATOM 2215 N N . ASN A 1 278 ? -42.725 -4.536 66.257 1.00 75.81 278 ASN A N 1
ATOM 2216 C CA . ASN A 1 278 ? -43.026 -3.414 67.147 1.00 75.81 278 ASN A CA 1
ATOM 2217 C C . ASN A 1 278 ? -44.512 -3.362 67.532 1.00 75.81 278 ASN A C 1
ATOM 2219 O O . ASN A 1 278 ? -44.841 -3.149 68.701 1.00 75.81 278 ASN A O 1
ATOM 2223 N N . GLN A 1 279 ? -45.419 -3.630 66.587 1.00 80.38 279 GLN A N 1
ATOM 2224 C CA . GLN A 1 279 ? -46.855 -3.745 66.873 1.00 80.38 279 GLN A CA 1
ATOM 2225 C C . GLN A 1 279 ? -47.169 -4.890 67.847 1.00 80.38 279 GLN A C 1
ATOM 2227 O O . GLN A 1 279 ? -47.967 -4.705 68.766 1.00 80.38 279 GLN A O 1
ATOM 2232 N N . LEU A 1 280 ? -46.542 -6.058 67.674 1.00 77.25 280 LEU A N 1
ATOM 2233 C CA . LEU A 1 280 ? -46.714 -7.193 68.587 1.00 77.25 280 LEU A CA 1
ATOM 2234 C C . LEU A 1 280 ? -46.170 -6.876 69.985 1.00 77.25 280 LEU A C 1
ATOM 2236 O O . LEU A 1 280 ? -46.857 -7.137 70.970 1.00 77.25 280 LEU A O 1
ATOM 2240 N N . CYS A 1 281 ? -44.992 -6.255 70.085 1.00 71.38 281 CYS A N 1
ATOM 2241 C CA . CYS A 1 281 ? -44.428 -5.812 71.361 1.00 71.38 281 CYS A CA 1
ATOM 2242 C C . CYS A 1 281 ? -45.362 -4.831 72.084 1.00 71.38 281 CYS A C 1
ATOM 2244 O O . CYS A 1 281 ? -45.626 -4.997 73.274 1.00 71.38 281 CYS A O 1
ATOM 2246 N N . ALA A 1 282 ? -45.932 -3.855 71.372 1.00 77.19 282 ALA A N 1
ATOM 2247 C CA . ALA A 1 282 ? -46.896 -2.919 71.952 1.00 77.19 282 ALA A CA 1
ATOM 2248 C C . ALA A 1 282 ? -48.158 -3.628 72.481 1.00 77.19 282 ALA A C 1
ATOM 2250 O O . ALA A 1 282 ? -48.623 -3.324 73.580 1.00 77.19 282 ALA A O 1
ATOM 2251 N N . GLN A 1 283 ? -48.685 -4.610 71.740 1.00 76.31 283 GLN A N 1
ATOM 2252 C CA . GLN A 1 283 ? -49.821 -5.424 72.192 1.00 76.31 283 GLN A CA 1
ATOM 2253 C C . GLN A 1 283 ? -49.489 -6.231 73.455 1.00 76.31 283 GLN A C 1
ATOM 2255 O O . GLN A 1 283 ? -50.334 -6.331 74.347 1.00 76.31 283 GLN A O 1
ATOM 2260 N N . ILE A 1 284 ? -48.266 -6.767 73.560 1.00 72.75 284 ILE A N 1
ATOM 2261 C CA . ILE A 1 284 ? -47.794 -7.466 74.763 1.00 72.75 284 ILE A CA 1
ATOM 2262 C C . ILE A 1 284 ? -47.802 -6.512 75.954 1.00 72.75 284 ILE A C 1
ATOM 2264 O O . ILE A 1 284 ? -48.444 -6.820 76.957 1.00 72.75 284 ILE A O 1
ATOM 2268 N N . PHE A 1 285 ? -47.167 -5.346 75.831 1.00 75.06 285 PHE A N 1
ATOM 2269 C CA . PHE A 1 285 ? -47.091 -4.379 76.926 1.00 75.06 285 PHE A CA 1
ATOM 2270 C C . PHE A 1 285 ? -48.471 -3.916 77.402 1.00 75.06 285 PHE A C 1
ATOM 2272 O O . PHE A 1 285 ? -48.703 -3.843 78.611 1.00 75.06 285 PHE A O 1
ATOM 2279 N N . GLU A 1 286 ? -49.407 -3.658 76.484 1.00 81.38 286 GLU A N 1
ATOM 2280 C CA . GLU A 1 286 ? -50.767 -3.265 76.865 1.00 81.38 286 GLU A CA 1
ATOM 2281 C C . GLU A 1 286 ? -51.504 -4.421 77.558 1.00 81.38 286 GLU A C 1
ATOM 2283 O O . GLU A 1 286 ? -52.123 -4.224 78.606 1.00 81.38 286 GLU A O 1
ATOM 2288 N N . SER A 1 287 ? -51.362 -5.649 77.046 1.00 74.19 287 SER A N 1
ATOM 2289 C CA . SER A 1 287 ? -51.946 -6.828 77.688 1.00 74.19 287 SER A CA 1
ATOM 2290 C C . SER A 1 287 ? -51.371 -7.053 79.092 1.00 74.19 287 SER A C 1
ATOM 2292 O O . SER A 1 287 ? -52.139 -7.215 80.035 1.00 74.19 287 SER A O 1
ATOM 2294 N N . GLU A 1 288 ? -50.054 -6.960 79.299 1.00 75.00 288 GLU A N 1
ATOM 2295 C CA . GLU A 1 288 ? -49.436 -7.071 80.627 1.00 75.00 288 GLU A CA 1
ATOM 2296 C C . GLU A 1 288 ? -49.908 -5.973 81.584 1.00 75.00 288 GLU A C 1
ATOM 2298 O O . GLU A 1 288 ? -50.157 -6.228 82.769 1.00 75.00 288 GLU A O 1
ATOM 2303 N N . ARG A 1 289 ? -50.059 -4.748 81.079 1.00 80.38 289 ARG A N 1
ATOM 2304 C CA . ARG A 1 289 ? -50.553 -3.615 81.859 1.00 80.38 289 ARG A CA 1
ATOM 2305 C C . ARG A 1 289 ? -51.980 -3.850 82.342 1.00 80.38 289 ARG A C 1
ATOM 2307 O O . ARG A 1 289 ? -52.245 -3.670 83.534 1.00 80.38 289 ARG A O 1
ATOM 2314 N N . GLU A 1 290 ? -52.885 -4.278 81.462 1.00 77.31 290 GLU A N 1
ATOM 2315 C CA . GLU A 1 290 ? -54.260 -4.623 81.842 1.00 77.31 290 GLU A CA 1
ATOM 2316 C C . GLU A 1 290 ? -54.292 -5.681 82.949 1.00 77.31 290 GLU A C 1
ATOM 2318 O O . GLU A 1 290 ? -55.111 -5.609 83.870 1.00 77.31 290 GLU A O 1
ATOM 2323 N N . LEU A 1 291 ? -53.379 -6.648 82.890 1.00 75.00 291 LEU A N 1
ATOM 2324 C CA . LEU A 1 291 ? -53.296 -7.727 83.868 1.00 75.00 291 LEU A CA 1
ATOM 2325 C C . LEU A 1 291 ? -52.833 -7.246 85.229 1.00 75.00 291 LEU A C 1
ATOM 2327 O O . LEU A 1 291 ? -53.478 -7.575 86.224 1.00 75.00 291 LEU A O 1
ATOM 2331 N N . ARG A 1 292 ? -51.804 -6.398 85.280 1.00 74.38 292 ARG A N 1
ATOM 2332 C CA . ARG A 1 292 ? -51.372 -5.774 86.538 1.00 74.38 292 ARG A CA 1
ATOM 2333 C C . ARG A 1 292 ? -52.485 -4.938 87.165 1.00 74.38 292 ARG A C 1
ATOM 2335 O O . ARG A 1 292 ? -52.653 -4.954 88.382 1.00 74.38 292 ARG A O 1
ATOM 2342 N N . VAL A 1 293 ? -53.276 -4.230 86.355 1.00 80.81 293 VAL A N 1
ATOM 2343 C CA . VAL A 1 293 ? -54.427 -3.456 86.850 1.00 80.81 293 VAL A CA 1
ATOM 2344 C C . VAL A 1 293 ? -55.496 -4.374 87.446 1.00 80.81 293 VAL A C 1
ATOM 2346 O O . VAL A 1 293 ? -55.981 -4.098 88.547 1.00 80.81 293 VAL A O 1
ATOM 2349 N N . ARG A 1 294 ? -55.851 -5.470 86.760 1.00 78.00 294 ARG A N 1
ATOM 2350 C CA . ARG A 1 294 ? -56.809 -6.460 87.285 1.00 78.00 294 ARG A CA 1
ATOM 2351 C C . ARG A 1 294 ? -56.294 -7.077 88.583 1.00 78.00 294 ARG A C 1
ATOM 2353 O O . ARG A 1 294 ? -57.030 -7.091 89.564 1.00 78.00 294 ARG A O 1
ATOM 2360 N N . GLU A 1 295 ? -55.034 -7.502 88.622 1.00 77.00 295 GLU A N 1
ATOM 2361 C CA . GLU A 1 295 ? -54.395 -8.064 89.818 1.00 77.00 295 GLU A CA 1
ATOM 2362 C C . GLU A 1 295 ? -54.417 -7.083 91.000 1.00 77.00 295 GLU A C 1
ATOM 2364 O O . GLU A 1 295 ? -54.849 -7.452 92.092 1.00 77.00 295 GLU A O 1
ATOM 2369 N N . MET A 1 296 ? -54.050 -5.813 90.790 1.00 79.50 296 MET A N 1
ATOM 2370 C CA . MET A 1 296 ? -54.116 -4.792 91.843 1.00 79.50 296 MET A CA 1
ATOM 2371 C C . MET A 1 296 ? -55.542 -4.537 92.339 1.00 79.50 296 MET A C 1
ATOM 2373 O O . MET A 1 296 ? -55.742 -4.317 93.535 1.00 79.50 296 MET A O 1
ATOM 2377 N N . LYS A 1 297 ? -56.540 -4.547 91.446 1.00 81.06 297 LYS A N 1
ATOM 2378 C CA . LYS A 1 297 ? -57.948 -4.410 91.839 1.00 81.06 297 LYS A CA 1
ATOM 2379 C C . LYS A 1 297 ? -58.368 -5.576 92.734 1.00 81.06 297 LYS A C 1
ATOM 2381 O O . LYS A 1 297 ? -58.884 -5.336 93.820 1.00 81.06 297 LYS A O 1
ATOM 2386 N N . TYR A 1 298 ? -58.044 -6.805 92.339 1.00 76.62 298 TYR A N 1
ATOM 2387 C CA . TYR A 1 298 ? -58.320 -7.988 93.154 1.00 76.62 298 TYR A CA 1
ATOM 2388 C C . TYR A 1 298 ? -57.625 -7.941 94.518 1.00 76.62 298 TYR A C 1
ATOM 2390 O O . TYR A 1 298 ? -58.247 -8.259 95.527 1.00 76.62 298 TYR A O 1
ATOM 2398 N N . GLN A 1 299 ? -56.365 -7.500 94.586 1.00 76.56 299 GLN A N 1
ATOM 2399 C CA . GLN A 1 299 ? -55.660 -7.337 95.863 1.00 76.56 299 GLN A CA 1
ATOM 2400 C C . GLN A 1 299 ? -56.333 -6.300 96.776 1.00 76.56 299 GLN A C 1
ATOM 2402 O O . GLN A 1 299 ? -56.414 -6.515 97.987 1.00 76.56 299 GLN A O 1
ATOM 2407 N N . LYS A 1 300 ? -56.840 -5.192 96.216 1.00 80.56 300 LYS A N 1
ATOM 2408 C CA . LYS A 1 300 ? -57.602 -4.186 96.974 1.00 80.56 300 LYS A CA 1
ATOM 2409 C C . LYS A 1 300 ? -58.930 -4.734 97.483 1.00 80.56 300 LYS A C 1
ATOM 2411 O O . LYS A 1 300 ? -59.232 -4.536 98.656 1.00 80.56 300 LYS A O 1
ATOM 2416 N N . ASP A 1 301 ? -59.682 -5.422 96.629 1.00 78.19 301 ASP A N 1
ATOM 2417 C CA . ASP A 1 301 ? -60.974 -6.012 96.990 1.00 78.19 301 ASP A CA 1
ATOM 2418 C C . ASP A 1 301 ? -60.791 -7.062 98.102 1.00 78.19 301 ASP A C 1
ATOM 2420 O O . ASP A 1 301 ? -61.511 -7.045 99.101 1.00 78.19 301 ASP A O 1
ATOM 2424 N N . LEU A 1 302 ? -59.752 -7.902 97.998 1.00 75.75 302 LEU A N 1
ATOM 2425 C CA . LEU A 1 302 ? -59.387 -8.874 99.032 1.00 75.75 302 LEU A CA 1
ATOM 2426 C C . LEU A 1 302 ? -59.015 -8.192 100.357 1.00 75.75 302 LEU A C 1
ATOM 2428 O O . LEU A 1 302 ? -59.445 -8.636 101.418 1.00 75.75 302 LEU A O 1
ATOM 2432 N N . LYS A 1 303 ? -58.225 -7.112 100.310 1.00 78.06 303 LYS A N 1
ATOM 2433 C CA . LYS A 1 303 ? -57.850 -6.350 101.508 1.00 78.06 303 LYS A CA 1
ATOM 2434 C C . LYS A 1 303 ? -59.066 -5.701 102.172 1.00 78.06 303 LYS A C 1
ATOM 2436 O O . LYS A 1 303 ? -59.192 -5.772 103.386 1.00 78.06 303 LYS A O 1
ATOM 2441 N N . PHE A 1 304 ? -59.966 -5.113 101.389 1.00 78.00 304 PHE A N 1
ATOM 2442 C CA . PHE A 1 304 ? -61.189 -4.500 101.904 1.00 78.00 304 PHE A CA 1
ATOM 2443 C C . PHE A 1 304 ? -62.098 -5.520 102.607 1.00 78.00 304 PHE A C 1
ATOM 2445 O O . PHE A 1 304 ? -62.597 -5.247 103.697 1.00 78.00 304 PHE A O 1
ATOM 2452 N N . GLU A 1 305 ? -62.275 -6.708 102.021 1.00 74.81 305 GLU A N 1
ATOM 2453 C CA . GLU A 1 305 ? -63.003 -7.823 102.646 1.00 74.81 305 GLU A CA 1
ATOM 2454 C C . GLU A 1 305 ? -62.354 -8.279 103.965 1.00 74.81 305 GLU A C 1
ATOM 2456 O O . GLU A 1 305 ? -63.065 -8.567 104.929 1.00 74.81 305 GLU A O 1
ATOM 2461 N N . LEU A 1 306 ? -61.015 -8.310 104.038 1.00 71.81 306 LEU A N 1
ATOM 2462 C CA . LEU A 1 306 ? -60.280 -8.628 105.269 1.00 71.81 306 LEU A CA 1
ATOM 2463 C C . LEU A 1 306 ? -60.465 -7.546 106.346 1.00 71.81 306 LEU A C 1
ATOM 2465 O O . LEU A 1 306 ? -60.859 -7.876 107.461 1.00 71.81 306 LEU A O 1
ATOM 2469 N N . ASP A 1 307 ? -60.265 -6.271 106.004 1.00 73.06 307 ASP A N 1
ATOM 2470 C CA . ASP A 1 307 ? -60.366 -5.142 106.943 1.00 73.06 307 ASP A CA 1
ATOM 2471 C C . ASP A 1 307 ? -61.802 -4.981 107.489 1.00 73.06 307 ASP A C 1
ATOM 2473 O O . ASP A 1 307 ? -62.006 -4.749 108.683 1.00 73.06 307 ASP A O 1
ATOM 2477 N N . LYS A 1 308 ? -62.823 -5.156 106.634 1.00 72.94 308 LYS A N 1
ATOM 2478 C CA . LYS A 1 308 ? -64.240 -5.154 107.043 1.00 72.94 308 LYS A CA 1
ATOM 2479 C C . LYS A 1 308 ? -64.515 -6.232 108.095 1.00 72.94 308 LYS A C 1
ATOM 2481 O O . LYS A 1 308 ? -65.236 -5.995 109.062 1.00 72.94 308 LYS A O 1
ATOM 2486 N N . ARG A 1 309 ? -63.915 -7.407 107.916 1.00 58.25 309 ARG A N 1
ATOM 2487 C CA . ARG A 1 309 ? -64.087 -8.565 108.794 1.00 58.25 309 ARG A CA 1
ATOM 2488 C C . ARG A 1 309 ? -63.310 -8.456 110.095 1.00 58.25 309 ARG A C 1
ATOM 2490 O O . ARG A 1 309 ? -63.842 -8.873 111.118 1.00 58.25 309 ARG A O 1
ATOM 2497 N N . ASP A 1 310 ? -62.123 -7.862 110.094 1.00 63.84 310 ASP A N 1
ATOM 2498 C CA . ASP A 1 310 ? -61.409 -7.542 111.336 1.00 63.84 310 ASP A CA 1
ATOM 2499 C C . ASP A 1 310 ? -62.234 -6.572 112.207 1.00 63.84 310 ASP A C 1
ATOM 2501 O O . ASP A 1 310 ? -62.280 -6.717 113.431 1.00 63.84 310 ASP A O 1
ATOM 2505 N N . GLY A 1 311 ? -62.990 -5.662 111.577 1.00 62.28 311 GLY A N 1
ATOM 2506 C CA . GLY A 1 311 ? -64.003 -4.838 112.245 1.00 62.28 311 GLY A CA 1
ATOM 2507 C C . GLY A 1 311 ? -65.192 -5.633 112.810 1.00 62.28 311 GLY A C 1
ATOM 2508 O O . GLY A 1 311 ? -65.607 -5.387 113.942 1.00 62.28 311 GLY A O 1
ATOM 2509 N N . GLU A 1 312 ? -65.720 -6.612 112.066 1.00 61.25 312 GLU A N 1
ATOM 2510 C CA . GLU A 1 312 ? -66.810 -7.497 112.522 1.00 61.25 312 GLU A CA 1
ATOM 2511 C C . GLU A 1 312 ? -66.358 -8.420 113.678 1.00 61.25 312 GLU A C 1
ATOM 2513 O O . GLU A 1 312 ? -67.076 -8.576 114.666 1.00 61.25 312 GLU A O 1
ATOM 2518 N N . ILE A 1 313 ? -65.136 -8.964 113.633 1.00 57.44 313 ILE A N 1
ATOM 2519 C CA . ILE A 1 313 ? -64.558 -9.807 114.698 1.00 57.44 313 ILE A CA 1
ATOM 2520 C C . ILE A 1 313 ? -64.352 -9.007 115.994 1.00 57.44 313 ILE A C 1
ATOM 2522 O O . ILE A 1 313 ? -64.608 -9.526 117.083 1.00 57.44 313 ILE A O 1
ATOM 2526 N N . ALA A 1 314 ? -63.956 -7.734 115.896 1.00 56.56 314 ALA A N 1
ATOM 2527 C CA . ALA A 1 314 ? -63.832 -6.842 117.049 1.00 56.56 314 ALA A CA 1
ATOM 2528 C C . ALA A 1 314 ? -65.179 -6.546 117.750 1.00 56.56 314 ALA A C 1
ATOM 2530 O O . ALA A 1 314 ? -65.178 -6.125 118.906 1.00 56.56 314 ALA A O 1
ATOM 2531 N N . SER A 1 315 ? -66.318 -6.793 117.087 1.00 54.47 315 SER A N 1
ATOM 2532 C CA . SER A 1 315 ? -67.667 -6.526 117.613 1.00 54.47 315 SER A CA 1
ATOM 2533 C C . SER A 1 315 ? -68.321 -7.696 118.372 1.00 54.47 315 SER A C 1
ATOM 2535 O O . SER A 1 315 ? -69.361 -7.509 118.999 1.00 54.47 315 SER A O 1
ATOM 2537 N N . GLY A 1 316 ? -67.686 -8.874 118.416 1.00 52.09 316 GLY A N 1
ATOM 2538 C CA . GLY A 1 316 ? -68.059 -9.951 119.346 1.00 52.09 316 GLY A CA 1
ATOM 2539 C C . GLY A 1 316 ? -69.276 -10.809 118.967 1.00 52.09 316 GLY A C 1
ATOM 2540 O O . GLY A 1 316 ? -69.804 -11.506 119.834 1.00 52.09 316 GLY A O 1
ATOM 2541 N N . GLU A 1 317 ? -69.707 -10.825 117.703 1.00 49.88 317 GLU A N 1
ATOM 2542 C CA . GLU A 1 317 ? -70.792 -11.695 117.225 1.00 49.88 317 GLU A CA 1
ATOM 2543 C C . GLU A 1 317 ? -70.267 -12.944 116.477 1.00 49.88 317 GLU A C 1
ATOM 2545 O O . GLU A 1 317 ? -69.472 -12.864 115.545 1.00 49.88 317 GLU A O 1
ATOM 2550 N N . GLY A 1 318 ? -70.742 -14.133 116.879 1.00 50.88 318 GLY A N 1
ATOM 2551 C CA . GLY A 1 318 ? -70.991 -15.233 115.932 1.00 50.88 318 GLY A CA 1
ATOM 2552 C C . GLY A 1 318 ? -69.917 -16.316 115.712 1.00 50.88 318 GLY A C 1
ATOM 2553 O O . GLY A 1 318 ? -69.327 -16.427 114.641 1.00 50.88 318 GLY A O 1
ATOM 2554 N N . SER A 1 319 ? -69.791 -17.283 116.633 1.00 59.09 319 SER A N 1
ATOM 2555 C CA . SER A 1 319 ? -68.989 -18.518 116.431 1.00 59.09 319 SER A CA 1
ATOM 2556 C C . SER A 1 319 ? -69.488 -19.425 115.278 1.00 59.09 319 SER A C 1
ATOM 2558 O O . SER A 1 319 ? -68.717 -20.202 114.708 1.00 59.09 319 SER A O 1
ATOM 2560 N N . ARG A 1 320 ? -70.773 -19.334 114.900 1.00 59.94 320 ARG A N 1
ATOM 2561 C CA . ARG A 1 320 ? -71.381 -20.155 113.832 1.00 59.94 320 ARG A CA 1
ATOM 2562 C C . ARG A 1 320 ? -71.251 -19.505 112.451 1.00 59.94 320 ARG A C 1
ATOM 2564 O O . ARG A 1 320 ? -70.890 -20.186 111.496 1.00 59.94 320 ARG A O 1
ATOM 2571 N N . GLU A 1 321 ? -71.444 -18.192 112.383 1.00 62.19 321 GLU A N 1
ATOM 2572 C CA . GLU A 1 321 ? -71.215 -17.379 111.182 1.00 62.19 321 GLU A CA 1
ATOM 2573 C C . GLU A 1 321 ? -69.731 -17.340 110.801 1.00 62.19 321 GLU A C 1
ATOM 2575 O O . GLU A 1 321 ? -69.402 -17.340 109.617 1.00 62.19 321 GLU A O 1
ATOM 2580 N N . MET A 1 322 ? -68.825 -17.432 111.783 1.00 62.94 322 MET A N 1
ATOM 2581 C CA . MET A 1 322 ? -67.385 -17.563 111.549 1.00 62.94 322 MET A CA 1
ATOM 2582 C C . MET A 1 322 ? -67.023 -18.828 110.757 1.00 62.94 322 MET A C 1
ATOM 2584 O O . MET A 1 322 ? -66.202 -18.768 109.846 1.00 62.94 322 MET A O 1
ATOM 2588 N N . LYS A 1 323 ? -67.638 -19.981 111.053 1.00 64.94 323 LYS A N 1
ATOM 2589 C CA . LYS A 1 323 ? -67.350 -21.224 110.313 1.00 64.94 323 LYS A CA 1
ATOM 2590 C C . LYS A 1 323 ? -67.846 -21.166 108.871 1.00 64.94 323 LYS A C 1
ATOM 2592 O O . LYS A 1 323 ? -67.142 -21.605 107.967 1.00 64.94 323 LYS A O 1
ATOM 2597 N N . GLU A 1 324 ? -69.043 -20.630 108.651 1.00 69.94 324 GLU A N 1
ATOM 2598 C CA . GLU A 1 324 ? -69.603 -20.508 107.303 1.00 69.94 324 GLU A CA 1
ATOM 2599 C C . GLU A 1 324 ? -68.856 -19.454 106.475 1.00 69.94 324 GLU A C 1
ATOM 2601 O O . GLU A 1 324 ? -68.619 -19.645 105.283 1.00 69.94 324 GLU A O 1
ATOM 2606 N N . PHE A 1 325 ? -68.393 -18.385 107.122 1.00 64.38 325 PHE A N 1
ATOM 2607 C CA . PHE A 1 325 ? -67.502 -17.409 106.514 1.00 64.38 325 PHE A CA 1
ATOM 2608 C C . PHE A 1 325 ? -66.140 -17.989 106.149 1.00 64.38 325 PHE A C 1
ATOM 2610 O O . PHE A 1 325 ? -65.710 -17.801 105.017 1.00 64.38 325 PHE A O 1
ATOM 2617 N N . LEU A 1 326 ? -65.470 -18.697 107.066 1.00 66.44 326 LEU A N 1
ATOM 2618 C CA . LEU A 1 326 ? -64.182 -19.332 106.777 1.00 66.44 326 LEU A CA 1
ATOM 2619 C C . LEU A 1 326 ? -64.308 -20.275 105.582 1.00 66.44 326 LEU A C 1
ATOM 2621 O O . LEU A 1 326 ? -63.467 -20.227 104.693 1.00 66.44 326 LEU A O 1
ATOM 2625 N N . ARG A 1 327 ? -65.414 -21.020 105.489 1.00 74.38 327 ARG A N 1
ATOM 2626 C CA . ARG A 1 327 ? -65.694 -21.871 104.332 1.00 74.38 327 ARG A CA 1
ATOM 2627 C C . ARG A 1 327 ? -65.916 -21.071 103.039 1.00 74.38 327 ARG A C 1
ATOM 2629 O O . ARG A 1 327 ? -65.334 -21.416 102.019 1.00 74.38 327 ARG A O 1
ATOM 2636 N N . ARG A 1 328 ? -66.716 -19.995 103.053 1.00 72.75 328 ARG A N 1
ATOM 2637 C CA . ARG A 1 328 ? -66.901 -19.127 101.866 1.00 72.75 328 ARG A CA 1
ATOM 2638 C C . ARG A 1 328 ? -65.606 -18.423 101.462 1.00 72.75 328 ARG A C 1
ATOM 2640 O O . ARG A 1 328 ? -65.375 -18.211 100.279 1.00 72.75 328 ARG A O 1
ATOM 2647 N N . LYS A 1 329 ? -64.754 -18.082 102.428 1.00 67.19 329 LYS A N 1
ATOM 2648 C CA . LYS A 1 329 ? -63.431 -17.497 102.205 1.00 67.19 329 LYS A CA 1
ATOM 2649 C C . LYS A 1 329 ? -62.470 -18.523 101.613 1.00 67.19 329 LYS A C 1
ATOM 2651 O O . LYS A 1 329 ? -61.748 -18.182 100.690 1.00 67.19 329 LYS A O 1
ATOM 2656 N N . GLU A 1 330 ? -62.477 -19.761 102.097 1.00 73.50 330 GLU A N 1
ATOM 2657 C CA . GLU A 1 330 ? -61.720 -20.867 101.501 1.00 73.50 330 GLU A CA 1
ATOM 2658 C C . GLU A 1 330 ? -62.191 -21.148 100.069 1.00 73.50 330 GLU A C 1
ATOM 2660 O O . GLU A 1 330 ? -61.355 -21.223 99.176 1.00 73.50 330 GLU A O 1
ATOM 2665 N N . GLU A 1 331 ? -63.504 -21.193 99.813 1.00 75.94 331 GLU A N 1
ATOM 2666 C CA . GLU A 1 331 ? -64.059 -21.329 98.456 1.00 75.94 331 GLU A CA 1
ATOM 2667 C C . GLU A 1 331 ? -63.677 -20.136 97.557 1.00 75.94 331 GLU A C 1
ATOM 2669 O O . GLU A 1 331 ? -63.296 -20.335 96.405 1.00 75.94 331 GLU A O 1
ATOM 2674 N N . LEU A 1 332 ? -63.718 -18.897 98.065 1.00 74.00 332 LEU A N 1
ATOM 2675 C CA . LEU A 1 332 ? -63.312 -17.702 97.315 1.00 74.00 332 LEU A CA 1
ATOM 2676 C C . LEU A 1 332 ? -61.807 -17.703 97.013 1.00 74.00 332 LEU A C 1
ATOM 2678 O O . LEU A 1 332 ? -61.411 -17.418 95.886 1.00 74.00 332 LEU A O 1
ATOM 2682 N N . VAL A 1 333 ? -60.971 -18.039 97.998 1.00 71.12 333 VAL A N 1
ATOM 2683 C CA . VAL A 1 333 ? -59.513 -18.133 97.841 1.00 71.12 333 VAL A CA 1
ATOM 2684 C C . VAL A 1 333 ? -59.152 -19.254 96.872 1.00 71.12 333 VAL A C 1
ATOM 2686 O O . VAL A 1 333 ? -58.265 -19.059 96.045 1.00 71.12 333 VAL A O 1
ATOM 2689 N N . GLU A 1 334 ? -59.843 -20.391 96.920 1.00 75.25 334 GLU A N 1
ATOM 2690 C CA . GLU A 1 334 ? -59.596 -21.506 96.007 1.00 75.25 334 GLU A CA 1
ATOM 2691 C C . GLU A 1 334 ? -60.058 -21.181 94.581 1.00 75.25 334 GLU A C 1
ATOM 2693 O O . GLU A 1 334 ? -59.297 -21.388 93.638 1.00 75.25 334 GLU A O 1
ATOM 2698 N N . ASN A 1 335 ? -61.229 -20.557 94.405 1.00 73.75 335 ASN A N 1
ATOM 2699 C CA . ASN A 1 335 ? -61.672 -20.058 93.099 1.00 73.75 335 ASN A CA 1
ATOM 2700 C C . ASN A 1 335 ? -60.701 -19.007 92.541 1.00 73.75 335 ASN A C 1
ATOM 2702 O O . ASN A 1 335 ? -60.305 -19.091 91.381 1.00 73.75 335 ASN A O 1
ATOM 2706 N N . MET A 1 336 ? -60.229 -18.074 93.375 1.00 70.75 336 MET A N 1
ATOM 2707 C CA . MET A 1 336 ? -59.196 -17.110 92.989 1.00 70.75 336 MET A CA 1
ATOM 2708 C C . MET A 1 336 ? -57.892 -17.798 92.602 1.00 70.75 336 MET A C 1
ATOM 2710 O O . MET A 1 336 ? -57.240 -17.382 91.648 1.00 70.75 336 MET A O 1
ATOM 2714 N N . ARG A 1 337 ? -57.489 -18.837 93.334 1.00 74.56 337 ARG A N 1
ATOM 2715 C CA . ARG A 1 337 ? -56.276 -19.599 93.043 1.00 74.56 337 ARG A CA 1
ATOM 2716 C C . ARG A 1 337 ? -56.402 -20.306 91.700 1.00 74.56 337 ARG A C 1
ATOM 2718 O O . ARG A 1 337 ? -55.463 -20.241 90.910 1.00 74.56 337 ARG A O 1
ATOM 2725 N N . ILE A 1 338 ? -57.550 -20.916 91.416 1.00 78.19 338 ILE A N 1
ATOM 2726 C CA . ILE A 1 338 ? -57.852 -21.556 90.131 1.00 78.19 338 ILE A CA 1
ATOM 2727 C C . ILE A 1 338 ? -57.842 -20.518 89.002 1.00 78.19 338 ILE A C 1
ATOM 2729 O O . ILE A 1 338 ? -57.149 -20.726 88.006 1.00 78.19 338 ILE A O 1
ATOM 2733 N N . ASP A 1 339 ? -58.509 -19.375 89.172 1.00 73.81 339 ASP A N 1
ATOM 2734 C CA . ASP A 1 339 ? -58.549 -18.305 88.170 1.00 73.81 339 ASP A CA 1
ATOM 2735 C C . ASP A 1 339 ? -57.162 -17.712 87.904 1.00 73.81 339 ASP A C 1
ATOM 2737 O O . ASP A 1 339 ? -56.770 -17.576 86.747 1.00 73.81 339 ASP A O 1
ATOM 2741 N N . LEU A 1 340 ? -56.366 -17.437 88.944 1.00 71.00 340 LEU A N 1
ATOM 2742 C CA . LEU A 1 340 ? -54.975 -16.989 88.804 1.00 71.00 340 LEU A CA 1
ATOM 2743 C C . LEU A 1 340 ? -54.096 -18.037 88.122 1.00 71.00 340 LEU A C 1
ATOM 2745 O O . LEU A 1 340 ? -53.213 -17.673 87.348 1.00 71.00 340 LEU A O 1
ATOM 2749 N N . THR A 1 341 ? -54.318 -19.323 88.390 1.00 73.69 341 THR A N 1
ATOM 2750 C CA . THR A 1 341 ? -53.541 -20.408 87.775 1.00 73.69 341 THR A CA 1
ATOM 2751 C C . THR A 1 341 ? -53.899 -20.560 86.299 1.00 73.69 341 THR A C 1
ATOM 2753 O O . THR A 1 341 ? -53.002 -20.569 85.459 1.00 73.69 341 THR A O 1
ATOM 2756 N N . ASN A 1 342 ? -55.191 -20.570 85.963 1.00 74.75 342 ASN A N 1
ATOM 2757 C CA . ASN A 1 342 ? -55.680 -20.583 84.581 1.00 74.75 342 ASN A CA 1
ATOM 2758 C C . ASN A 1 342 ? -55.203 -19.349 83.813 1.00 74.75 342 ASN A C 1
ATOM 2760 O O . ASN A 1 342 ? -54.782 -19.439 82.659 1.00 74.75 342 ASN A O 1
ATOM 2764 N N . PHE A 1 343 ? -55.232 -18.191 84.467 1.00 71.25 343 PHE A N 1
ATOM 2765 C CA . PHE A 1 343 ? -54.786 -16.940 83.889 1.00 71.25 343 PHE A CA 1
ATOM 2766 C C . PHE A 1 343 ? -53.266 -16.929 83.643 1.00 71.25 343 PHE A C 1
ATOM 2768 O O . PHE A 1 343 ? -52.823 -16.605 82.539 1.00 71.25 343 PHE A O 1
ATOM 2775 N N . ARG A 1 344 ? -52.458 -17.352 84.626 1.00 71.19 344 ARG A N 1
ATOM 2776 C CA . ARG A 1 344 ? -51.001 -17.513 84.472 1.00 71.19 344 ARG A CA 1
ATOM 2777 C C . ARG A 1 344 ? -50.660 -18.508 83.373 1.00 71.19 344 ARG A C 1
ATOM 2779 O O . ARG A 1 344 ? -49.777 -18.221 82.575 1.00 71.19 344 ARG A O 1
ATOM 2786 N N . GLN A 1 345 ? -51.379 -19.624 83.293 1.00 75.25 345 GLN A N 1
ATOM 2787 C CA . GLN A 1 345 ? -51.172 -20.611 82.239 1.00 75.25 345 GLN A CA 1
ATOM 2788 C C . GLN A 1 345 ? -51.464 -20.016 80.859 1.00 75.25 345 GLN A C 1
ATOM 2790 O O . GLN A 1 345 ? -50.651 -20.152 79.952 1.00 75.25 345 GLN A O 1
ATOM 2795 N N . LYS A 1 346 ? -52.563 -19.264 80.719 1.00 72.81 346 LYS A N 1
ATOM 2796 C CA . LYS A 1 346 ? -52.904 -18.576 79.468 1.00 72.81 346 LYS A CA 1
ATOM 2797 C C . LYS A 1 346 ? -51.870 -17.515 79.081 1.00 72.81 346 LYS A C 1
ATOM 2799 O O . LYS A 1 346 ? -51.580 -17.372 77.899 1.00 72.81 346 LYS A O 1
ATOM 2804 N N . SER A 1 347 ? -51.306 -16.801 80.057 1.00 64.94 347 SER A N 1
ATOM 2805 C CA . SER A 1 347 ? -50.197 -15.862 79.839 1.00 64.94 347 SER A CA 1
ATOM 2806 C C . SER A 1 347 ? -48.930 -16.585 79.364 1.00 64.94 347 SER A C 1
ATOM 2808 O O . SER A 1 347 ? -48.376 -16.223 78.332 1.00 64.94 347 SER A O 1
ATOM 2810 N N . ILE A 1 348 ? -48.535 -17.678 80.028 1.00 71.19 348 ILE A N 1
ATOM 2811 C CA . ILE A 1 348 ? -47.389 -18.513 79.626 1.00 71.19 348 ILE A CA 1
ATOM 2812 C C . ILE A 1 348 ? -47.577 -19.060 78.205 1.00 71.19 348 ILE A C 1
ATOM 2814 O O . ILE A 1 348 ? -46.652 -19.003 77.396 1.00 71.19 348 ILE A O 1
ATOM 2818 N N . ASP A 1 349 ? -48.771 -19.559 77.885 1.00 70.94 349 ASP A N 1
ATOM 2819 C CA . ASP A 1 349 ? -49.081 -20.098 76.562 1.00 70.94 349 ASP A CA 1
ATOM 2820 C C . ASP A 1 349 ? -49.035 -19.014 75.478 1.00 70.94 349 ASP A C 1
ATOM 2822 O O . ASP A 1 349 ? -48.523 -19.268 74.386 1.00 70.94 349 ASP A O 1
ATOM 2826 N N . LEU A 1 350 ? -49.516 -17.801 75.776 1.00 73.38 350 LEU A N 1
ATOM 2827 C CA . LEU A 1 350 ? -49.452 -16.666 74.855 1.00 73.38 350 LEU A CA 1
ATOM 2828 C C . LEU A 1 350 ? -48.000 -16.228 74.615 1.00 73.38 350 LEU A C 1
ATOM 2830 O O . LEU A 1 350 ? -47.585 -16.099 73.464 1.00 73.38 350 LEU A O 1
ATOM 2834 N N . THR A 1 351 ? -47.205 -16.089 75.680 1.00 69.75 351 THR A N 1
ATOM 2835 C CA . THR A 1 351 ? -45.773 -15.762 75.594 1.00 69.75 351 THR A CA 1
ATOM 2836 C C . THR A 1 351 ? -45.013 -16.821 74.800 1.00 69.75 351 THR A C 1
ATOM 2838 O O . THR A 1 351 ? -44.183 -16.482 73.958 1.00 69.75 351 THR A O 1
ATOM 2841 N N . ARG A 1 352 ? -45.335 -18.107 74.990 1.00 77.56 352 ARG A N 1
ATOM 2842 C CA . ARG A 1 352 ? -44.740 -19.205 74.219 1.00 77.56 352 ARG A CA 1
ATOM 2843 C C . ARG A 1 352 ? -45.094 -19.119 72.734 1.00 77.56 352 ARG A C 1
ATOM 2845 O O . ARG A 1 352 ? -44.192 -19.178 71.905 1.00 77.56 352 ARG A O 1
ATOM 2852 N N . GLN A 1 353 ? -46.372 -18.934 72.395 1.00 74.62 353 GLN A N 1
ATOM 2853 C CA . GLN A 1 353 ? -46.811 -18.788 71.000 1.00 74.62 353 GLN A CA 1
ATOM 2854 C C . GLN A 1 353 ? -46.155 -17.585 70.313 1.00 74.62 353 GLN A C 1
ATOM 2856 O O . GLN A 1 353 ? -45.770 -17.666 69.147 1.00 74.62 353 GLN A O 1
ATOM 2861 N N . MET A 1 354 ? -46.003 -16.473 71.032 1.00 69.12 354 MET A N 1
ATOM 2862 C CA . MET A 1 354 ? -45.346 -15.278 70.507 1.00 69.12 354 MET A CA 1
ATOM 2863 C C . MET A 1 354 ? -43.837 -15.482 70.330 1.00 69.12 354 MET A C 1
ATOM 2865 O O . MET A 1 354 ? -43.312 -15.123 69.279 1.00 69.12 354 MET A O 1
ATOM 2869 N N . SER A 1 355 ? -43.155 -16.124 71.283 1.00 70.94 355 SER A N 1
ATOM 2870 C CA . SER A 1 355 ? -41.728 -16.460 71.161 1.00 70.94 355 SER A CA 1
ATOM 2871 C C . SER A 1 355 ? -41.473 -17.389 69.970 1.00 70.94 355 SER A C 1
ATOM 2873 O O . SER A 1 355 ? -40.615 -17.102 69.140 1.00 70.94 355 SER A O 1
ATOM 2875 N N . GLU A 1 356 ? -42.289 -18.437 69.806 1.00 80.56 356 GLU A N 1
ATOM 2876 C CA . GLU A 1 356 ? -42.219 -19.338 68.646 1.00 80.56 356 GLU A CA 1
ATOM 2877 C C . GLU A 1 356 ? -42.426 -18.575 67.324 1.00 80.56 356 GLU A C 1
ATOM 2879 O O . GLU A 1 356 ? -41.792 -18.881 66.308 1.00 80.56 356 GLU A O 1
ATOM 2884 N N . ARG A 1 357 ? -43.288 -17.549 67.319 1.00 77.38 357 ARG A N 1
ATOM 2885 C CA . ARG A 1 357 ? -43.531 -16.717 66.136 1.00 77.38 357 ARG A CA 1
ATOM 2886 C C . ARG A 1 357 ? -42.365 -15.774 65.827 1.00 77.38 357 ARG A C 1
ATOM 2888 O O . ARG A 1 357 ? -42.039 -15.606 64.650 1.00 77.38 357 ARG A O 1
ATOM 2895 N N . ILE A 1 358 ? -41.733 -15.192 66.845 1.00 69.56 358 ILE A N 1
ATOM 2896 C CA . ILE A 1 358 ? -40.522 -14.367 66.702 1.00 69.56 358 ILE A CA 1
ATOM 2897 C C . ILE A 1 358 ? -39.373 -15.211 66.141 1.00 69.56 358 ILE A C 1
ATOM 2899 O O . ILE A 1 358 ? -38.723 -14.793 65.179 1.00 69.56 358 ILE A O 1
ATOM 2903 N N . ASP A 1 359 ? -39.175 -16.425 66.652 1.00 75.88 359 ASP A N 1
ATOM 2904 C CA . ASP A 1 359 ? -38.141 -17.340 66.159 1.00 75.88 359 ASP A CA 1
ATOM 2905 C C . ASP A 1 359 ? -38.369 -17.716 64.687 1.00 75.88 359 ASP A C 1
ATOM 2907 O O . ASP A 1 359 ? -37.434 -17.709 63.878 1.00 75.88 359 ASP A O 1
ATOM 2911 N N . GLN A 1 360 ? -39.624 -17.978 64.298 1.00 79.06 360 GLN A N 1
ATOM 2912 C CA . GLN A 1 360 ? -39.989 -18.241 62.902 1.00 79.06 360 GLN A CA 1
ATOM 2913 C C . GLN A 1 360 ? -39.656 -17.061 61.984 1.00 79.06 360 GLN A C 1
ATOM 2915 O O . GLN A 1 360 ? -39.013 -17.256 60.949 1.00 79.06 360 GLN A O 1
ATOM 2920 N N . LEU A 1 361 ? -40.059 -15.843 62.357 1.00 73.06 361 LEU A N 1
ATOM 2921 C CA . LEU A 1 361 ? -39.790 -14.641 61.562 1.00 73.06 361 LEU A CA 1
ATOM 2922 C C . LEU A 1 361 ? -38.286 -14.356 61.462 1.00 73.06 361 LEU A C 1
ATOM 2924 O O . LEU A 1 361 ? -37.784 -14.036 60.382 1.00 73.06 361 LEU A O 1
ATOM 2928 N N . THR A 1 362 ? -37.545 -14.561 62.550 1.00 72.00 362 THR A N 1
ATOM 2929 C CA . THR A 1 362 ? -36.084 -14.408 62.582 1.00 72.00 362 THR A CA 1
ATOM 2930 C C . THR A 1 362 ? -35.403 -15.406 61.640 1.00 72.00 362 THR A C 1
ATOM 2932 O O . THR A 1 362 ? -34.515 -15.040 60.862 1.00 72.00 362 THR A O 1
ATOM 2935 N N . ALA A 1 363 ? -35.858 -16.662 61.624 1.00 74.75 363 ALA A N 1
ATOM 2936 C CA . ALA A 1 363 ? -35.351 -17.685 60.711 1.00 74.75 363 ALA A CA 1
ATOM 2937 C C . ALA A 1 363 ? -35.695 -17.395 59.236 1.00 74.75 363 ALA A C 1
ATOM 2939 O O . ALA A 1 363 ? -34.874 -17.644 58.343 1.00 74.75 363 ALA A O 1
ATOM 2940 N N . GLU A 1 364 ? -36.886 -16.862 58.953 1.00 75.88 364 GLU A N 1
ATOM 2941 C CA . GLU A 1 364 ? -37.280 -16.430 57.607 1.00 75.88 364 GLU A CA 1
ATOM 2942 C C . GLU A 1 364 ? -36.417 -15.265 57.108 1.00 75.88 364 GLU A C 1
ATOM 2944 O O . GLU A 1 364 ? -35.923 -15.308 55.972 1.00 75.88 364 GLU A O 1
ATOM 2949 N N . LEU A 1 365 ? -36.153 -14.278 57.969 1.00 72.88 365 LEU A N 1
ATOM 2950 C CA . LEU A 1 365 ? -35.271 -13.152 57.670 1.00 72.88 365 LEU A CA 1
ATOM 2951 C C . LEU A 1 365 ? -33.838 -13.629 57.394 1.00 72.88 365 LEU A C 1
ATOM 2953 O O . LEU A 1 365 ? -33.251 -13.255 56.375 1.00 72.88 365 LEU A O 1
ATOM 2957 N N . ALA A 1 366 ? -33.298 -14.525 58.225 1.00 71.00 366 ALA A N 1
ATOM 2958 C CA . ALA A 1 366 ? -31.972 -15.112 58.026 1.00 71.00 366 ALA A CA 1
ATOM 2959 C C . ALA A 1 366 ? -31.876 -15.891 56.701 1.00 71.00 366 ALA A C 1
ATOM 2961 O O . ALA A 1 366 ? -30.918 -15.720 55.941 1.00 71.00 366 ALA A O 1
ATOM 2962 N N . LYS A 1 367 ? -32.896 -16.691 56.356 1.00 76.19 367 LYS A N 1
ATOM 2963 C CA . LYS A 1 367 ? -32.970 -17.391 55.058 1.00 76.19 367 LYS A CA 1
ATOM 2964 C C . LYS A 1 367 ? -33.063 -16.430 53.874 1.00 76.19 367 LYS A C 1
ATOM 2966 O O . LYS A 1 367 ? -32.544 -16.749 52.802 1.00 76.19 367 LYS A O 1
ATOM 2971 N N . SER A 1 368 ? -33.748 -15.299 54.029 1.00 70.88 368 SER A N 1
ATOM 2972 C CA . SER A 1 368 ? -33.831 -14.252 53.005 1.00 70.88 368 SER A CA 1
ATOM 2973 C C . SER A 1 368 ? -32.467 -13.582 52.799 1.00 70.88 368 SER A C 1
ATOM 2975 O O . SER A 1 368 ? -31.967 -13.550 51.671 1.00 70.88 368 SER A O 1
ATOM 2977 N N . LYS A 1 369 ? -31.804 -13.164 53.890 1.00 69.44 369 LYS A N 1
ATOM 2978 C CA . LYS A 1 369 ? -30.453 -12.572 53.871 1.00 69.44 369 LYS A CA 1
ATOM 2979 C C . LYS A 1 369 ? -29.414 -13.532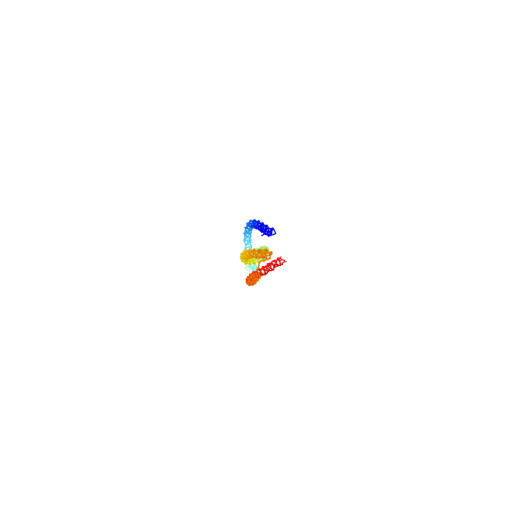 53.280 1.00 69.44 369 LYS A C 1
ATOM 2981 O O . LYS A 1 369 ? -28.627 -13.126 52.430 1.00 69.44 369 LYS A O 1
ATOM 2986 N N . ALA A 1 370 ? -29.454 -14.817 53.638 1.00 70.12 370 ALA A N 1
ATOM 2987 C CA . ALA A 1 370 ? -28.539 -15.830 53.105 1.00 70.12 370 ALA A CA 1
ATOM 2988 C C . ALA A 1 370 ? -28.713 -16.065 51.593 1.00 70.12 370 ALA A C 1
ATOM 2990 O O . ALA A 1 370 ? -27.719 -16.188 50.874 1.00 70.12 370 ALA A O 1
ATOM 2991 N N . ARG A 1 371 ? -29.958 -16.100 51.091 1.00 70.44 371 ARG A N 1
ATOM 2992 C CA . ARG A 1 371 ? -30.233 -16.184 49.644 1.00 70.44 371 ARG A CA 1
ATOM 2993 C C . ARG A 1 371 ? -29.665 -14.970 48.912 1.00 70.44 371 ARG A C 1
ATOM 2995 O O . ARG A 1 371 ? -28.918 -15.136 47.954 1.00 70.44 371 ARG A O 1
ATOM 3002 N N . HIS A 1 372 ? -29.916 -13.778 49.443 1.00 66.75 372 HIS A N 1
ATOM 3003 C CA . HIS A 1 372 ? -29.401 -12.538 48.874 1.00 66.75 372 HIS A CA 1
ATOM 3004 C C . HIS A 1 372 ? -27.875 -12.445 48.884 1.00 66.75 372 HIS A C 1
ATOM 3006 O O . HIS A 1 372 ? -27.285 -12.020 47.895 1.00 66.75 372 HIS A O 1
ATOM 3012 N N . TRP A 1 373 ? -27.216 -12.875 49.961 1.00 65.31 373 TRP A N 1
ATOM 3013 C CA . TRP A 1 373 ? -25.756 -12.900 50.028 1.00 65.31 373 TRP A CA 1
ATOM 3014 C C . TRP A 1 373 ? -25.152 -13.863 49.003 1.00 65.31 373 TRP A C 1
ATOM 3016 O O . TRP A 1 373 ? -24.140 -13.551 48.380 1.00 65.31 373 TRP A O 1
ATOM 3026 N N . LYS A 1 374 ? -25.792 -15.016 48.777 1.00 64.19 374 LYS A N 1
ATOM 3027 C CA . LYS A 1 374 ? -25.352 -16.000 47.779 1.00 64.19 374 LYS A CA 1
ATOM 3028 C C . LYS A 1 374 ? -25.460 -15.453 46.352 1.00 64.19 374 LYS A C 1
ATOM 3030 O O . LYS A 1 374 ? -24.542 -15.661 45.557 1.00 64.19 374 LYS A O 1
ATOM 3035 N N . ASP A 1 375 ? -26.532 -14.721 46.063 1.00 59.84 375 ASP A N 1
ATOM 3036 C CA . ASP A 1 375 ? -26.719 -14.050 44.776 1.00 59.84 375 ASP A CA 1
ATOM 3037 C C . ASP A 1 375 ? -25.714 -12.906 44.604 1.00 59.84 375 ASP A C 1
ATOM 3039 O O . ASP A 1 375 ? -25.032 -12.848 43.586 1.00 59.84 375 ASP A O 1
ATOM 3043 N N . ASN A 1 376 ? -25.509 -12.080 45.634 1.00 53.84 376 ASN A N 1
ATOM 3044 C CA . ASN A 1 376 ? -24.556 -10.970 45.586 1.00 53.84 376 ASN A CA 1
ATOM 3045 C C . ASN A 1 376 ? -23.102 -11.455 45.442 1.00 53.84 376 ASN A C 1
ATOM 3047 O O . ASN A 1 376 ? -22.316 -10.881 44.692 1.00 53.84 376 ASN A O 1
ATOM 3051 N N . LYS A 1 377 ? -22.742 -12.565 46.100 1.00 57.97 377 LYS A N 1
ATOM 3052 C CA . LYS A 1 377 ? -21.421 -13.191 45.965 1.00 57.97 377 LYS A CA 1
ATOM 3053 C C . LYS A 1 377 ? -21.183 -13.722 44.551 1.00 57.97 377 LYS A C 1
ATOM 3055 O O . LYS A 1 377 ? -20.070 -13.594 44.052 1.00 57.97 377 LYS A O 1
ATOM 3060 N N . ARG A 1 378 ? -22.207 -14.266 43.879 1.00 55.94 378 ARG A N 1
ATOM 3061 C CA . ARG A 1 378 ? -22.114 -14.621 42.452 1.00 55.94 378 ARG A CA 1
ATOM 3062 C C . ARG A 1 378 ? -21.829 -13.391 41.594 1.00 55.94 378 ARG A C 1
ATOM 3064 O O . ARG A 1 378 ? -20.921 -13.458 40.773 1.00 55.94 378 ARG A O 1
ATOM 3071 N N . THR A 1 379 ? -22.521 -12.279 41.836 1.00 55.34 379 THR A N 1
ATOM 3072 C CA . THR A 1 379 ? -22.316 -11.023 41.098 1.00 55.34 379 THR A CA 1
ATOM 3073 C C . THR A 1 379 ? -20.910 -10.453 41.306 1.00 55.34 379 THR A C 1
ATOM 3075 O O . THR A 1 379 ? -20.257 -10.049 40.345 1.00 55.34 379 THR A O 1
ATOM 3078 N N . VAL A 1 380 ? -20.400 -10.474 42.542 1.00 52.16 380 VAL A N 1
ATOM 3079 C CA . VAL A 1 380 ? -19.040 -10.009 42.868 1.00 52.16 380 VAL A CA 1
ATOM 3080 C C . VAL A 1 380 ? -17.977 -10.902 42.226 1.00 52.16 380 VAL A C 1
ATOM 3082 O O . VAL A 1 380 ? -17.034 -10.382 41.639 1.00 52.16 380 VAL A O 1
ATOM 3085 N N . VAL A 1 381 ? -18.144 -12.229 42.254 1.00 56.19 381 VAL A N 1
ATOM 3086 C CA . VAL A 1 381 ? -17.218 -13.163 41.586 1.00 56.19 381 VAL A CA 1
ATOM 3087 C C . VAL A 1 381 ? -17.209 -12.945 40.071 1.00 56.19 381 VAL A C 1
ATOM 3089 O O . VAL A 1 381 ? -16.138 -12.924 39.471 1.00 56.19 381 VAL A O 1
ATOM 3092 N N . THR A 1 382 ? -18.365 -12.701 39.445 1.00 56.12 382 THR A N 1
ATOM 3093 C CA . THR A 1 382 ? -18.411 -12.358 38.013 1.00 56.12 382 THR A CA 1
ATOM 3094 C C . THR A 1 382 ? -17.763 -11.009 37.704 1.00 56.12 382 THR A C 1
ATOM 3096 O O . THR A 1 382 ? -17.145 -10.861 36.656 1.00 56.12 382 THR A O 1
ATOM 3099 N N . HIS A 1 383 ? -17.851 -10.035 38.614 1.00 52.41 383 HIS A N 1
ATOM 3100 C CA . HIS A 1 383 ? -17.224 -8.724 38.439 1.00 52.41 383 HIS A CA 1
ATOM 3101 C C . HIS A 1 383 ? -15.698 -8.780 38.629 1.00 52.41 383 HIS A C 1
ATOM 3103 O O . HIS A 1 383 ? -14.962 -8.119 37.902 1.00 52.41 383 HIS A O 1
ATOM 3109 N N . GLN A 1 384 ? -15.216 -9.612 39.558 1.00 57.00 384 GLN A N 1
ATOM 3110 C CA . GLN A 1 384 ? -13.789 -9.872 39.767 1.00 57.00 384 GLN A CA 1
ATOM 3111 C C . GLN A 1 384 ? -13.175 -10.598 38.560 1.00 57.00 384 GLN A C 1
ATOM 3113 O O . GLN A 1 384 ? -12.162 -10.148 38.035 1.00 57.00 384 GLN A O 1
ATOM 3118 N N . ALA A 1 385 ? -13.840 -11.644 38.055 1.00 59.19 385 ALA A N 1
ATOM 3119 C CA . ALA A 1 385 ? -13.415 -12.351 36.845 1.00 59.19 385 ALA A CA 1
ATOM 3120 C C . ALA A 1 385 ? -13.397 -11.429 35.613 1.00 59.19 385 ALA A C 1
ATOM 3122 O O . ALA A 1 385 ? -12.530 -11.549 34.754 1.00 59.19 385 ALA A O 1
ATOM 3123 N N . PHE A 1 386 ? -14.331 -10.475 35.539 1.00 56.75 386 PHE A N 1
ATOM 3124 C CA . PHE A 1 386 ? -14.335 -9.461 34.489 1.00 56.75 386 PHE A CA 1
ATOM 3125 C C . PHE A 1 386 ? -13.157 -8.483 34.616 1.00 56.75 386 PHE A C 1
ATOM 3127 O O . PHE A 1 386 ? -12.509 -8.195 33.615 1.00 56.75 386 PHE A O 1
ATOM 3134 N N . LYS A 1 387 ? -12.827 -8.015 35.829 1.00 63.50 387 LYS A N 1
ATOM 3135 C CA . LYS A 1 387 ? -11.632 -7.183 36.064 1.00 63.50 387 LYS A CA 1
ATOM 3136 C C . LYS A 1 387 ? -10.343 -7.897 35.658 1.00 63.50 387 LYS A C 1
ATOM 3138 O O . LYS A 1 387 ? -9.504 -7.281 35.015 1.00 63.50 387 LYS A O 1
ATOM 3143 N N . GLU A 1 388 ? -10.199 -9.174 36.002 1.00 65.88 388 GLU A N 1
ATOM 3144 C CA . GLU A 1 388 ? -9.029 -9.978 35.623 1.00 65.88 388 GLU A CA 1
ATOM 3145 C C . GLU A 1 388 ? -8.924 -10.152 34.100 1.00 65.88 388 GLU A C 1
ATOM 3147 O O . GLU A 1 388 ? -7.836 -10.031 33.544 1.00 65.88 388 GLU A O 1
ATOM 3152 N N . LEU A 1 389 ? -10.054 -10.339 33.409 1.00 64.88 389 LEU A N 1
ATOM 3153 C CA . LEU A 1 389 ? -10.115 -10.371 31.942 1.00 64.88 389 LEU A CA 1
ATOM 3154 C C . LEU A 1 389 ? -9.685 -9.043 31.307 1.00 64.88 389 LEU A C 1
ATOM 3156 O O . LEU A 1 389 ? -8.917 -9.052 30.352 1.00 64.88 389 LEU A O 1
ATOM 3160 N N . VAL A 1 390 ? -10.152 -7.912 31.844 1.00 60.66 390 VAL A N 1
ATOM 3161 C CA . VAL A 1 390 ? -9.781 -6.576 31.348 1.00 60.66 390 VAL A CA 1
ATOM 3162 C C . VAL A 1 390 ? -8.291 -6.303 31.562 1.00 60.66 390 VAL A C 1
ATOM 3164 O O . VAL A 1 390 ? -7.633 -5.829 30.644 1.00 60.66 390 VAL A O 1
ATOM 3167 N N . VAL A 1 391 ? -7.736 -6.648 32.730 1.00 66.19 391 VAL A N 1
ATOM 3168 C CA . VAL A 1 391 ? -6.294 -6.499 33.003 1.00 66.19 391 VAL A CA 1
ATOM 3169 C C . VAL A 1 391 ? -5.467 -7.370 32.056 1.00 66.19 391 VAL A C 1
ATOM 3171 O O . VAL A 1 391 ? -4.510 -6.880 31.469 1.00 66.19 391 VAL A O 1
ATOM 3174 N N . HIS A 1 392 ? -5.866 -8.623 31.830 1.00 64.69 392 HIS A N 1
ATOM 3175 C CA . HIS A 1 392 ? -5.148 -9.528 30.931 1.00 64.69 392 HIS A CA 1
ATOM 3176 C C . HIS A 1 392 ? -5.211 -9.081 29.454 1.00 64.69 392 HIS A C 1
ATOM 3178 O O . HIS A 1 392 ? -4.248 -9.257 28.705 1.00 64.69 392 HIS A O 1
ATOM 3184 N N . GLU A 1 393 ? -6.336 -8.526 29.001 1.00 61.31 393 GLU A N 1
ATOM 3185 C CA . GLU A 1 393 ? -6.468 -7.935 27.659 1.00 61.31 393 GLU A CA 1
ATOM 3186 C C . GLU A 1 393 ? -5.593 -6.681 27.515 1.00 61.31 393 GLU A C 1
ATOM 3188 O O . GLU A 1 393 ? -4.938 -6.490 26.489 1.00 61.31 393 GLU A O 1
ATOM 3193 N N . GLN A 1 394 ? -5.512 -5.866 28.567 1.00 55.00 394 GLN A N 1
ATOM 3194 C CA . GLN A 1 394 ? -4.705 -4.651 28.584 1.00 55.00 394 GLN A CA 1
ATOM 3195 C C . GLN A 1 394 ? -3.201 -4.961 28.601 1.00 55.00 394 GLN A C 1
ATOM 3197 O O . GLN A 1 394 ? -2.460 -4.405 27.798 1.00 55.00 394 GLN A O 1
ATOM 3202 N N . GLU A 1 395 ? -2.764 -5.941 29.396 1.00 64.25 395 GLU A N 1
ATOM 3203 C CA . GLU A 1 395 ? -1.381 -6.443 29.388 1.00 64.25 395 GLU A CA 1
ATOM 3204 C C . GLU A 1 395 ? -0.986 -7.056 28.033 1.00 64.25 395 GLU A C 1
ATOM 3206 O O . GLU A 1 395 ? 0.158 -6.914 27.598 1.00 64.25 395 GLU A O 1
ATOM 3211 N N . LYS A 1 396 ? -1.926 -7.696 27.320 1.00 60.69 396 LYS A N 1
ATOM 3212 C CA . LYS A 1 396 ? -1.704 -8.150 25.936 1.00 60.69 396 LYS A CA 1
ATOM 3213 C C . LYS A 1 396 ? -1.521 -6.983 24.967 1.00 60.69 396 LYS A C 1
ATOM 3215 O O . LYS A 1 396 ? -0.605 -7.024 24.149 1.00 60.69 396 LYS A O 1
ATOM 3220 N N . CYS A 1 397 ? -2.369 -5.959 25.057 1.00 53.47 397 CYS A N 1
ATOM 3221 C CA . CYS A 1 397 ? -2.264 -4.767 24.215 1.00 53.47 397 CYS A CA 1
ATOM 3222 C C . CYS A 1 397 ? -0.939 -4.024 24.447 1.00 53.47 397 CYS A C 1
ATOM 3224 O O . CYS A 1 397 ? -0.283 -3.626 23.484 1.00 53.47 397 CYS A O 1
ATOM 3226 N N . ASP A 1 398 ? -0.519 -3.900 25.707 1.00 50.25 398 ASP A N 1
ATOM 3227 C CA . ASP A 1 398 ? 0.723 -3.223 26.087 1.00 50.25 398 ASP A CA 1
ATOM 3228 C C . ASP A 1 398 ? 1.968 -4.051 25.713 1.00 50.25 398 ASP A C 1
ATOM 3230 O O . ASP A 1 398 ? 2.976 -3.498 25.267 1.00 50.25 398 ASP A O 1
ATOM 3234 N N . GLY A 1 399 ? 1.897 -5.384 25.807 1.00 46.97 399 GLY A N 1
ATOM 3235 C CA . GLY A 1 399 ? 2.970 -6.287 25.376 1.00 46.97 399 GLY A CA 1
ATOM 3236 C C . GLY A 1 399 ? 3.183 -6.310 23.857 1.00 46.97 399 GLY A C 1
ATOM 3237 O O . GLY A 1 399 ? 4.321 -6.388 23.393 1.00 46.97 399 GLY A O 1
ATOM 3238 N N . GLU A 1 400 ? 2.114 -6.191 23.066 1.00 48.75 400 GLU A N 1
ATOM 3239 C CA . GLU A 1 400 ? 2.216 -6.078 21.605 1.00 48.75 400 GLU A CA 1
ATOM 3240 C C . GLU A 1 400 ? 2.742 -4.706 21.156 1.00 48.75 400 GLU A C 1
ATOM 3242 O O . GLU A 1 400 ? 3.456 -4.631 20.155 1.00 48.75 400 GLU A O 1
ATOM 3247 N N . ALA A 1 401 ? 2.465 -3.637 21.911 1.00 49.19 401 ALA A N 1
ATOM 3248 C CA . ALA A 1 401 ? 3.018 -2.305 21.658 1.00 49.19 401 ALA A CA 1
ATOM 3249 C C . ALA A 1 401 ? 4.532 -2.210 21.938 1.00 49.19 401 ALA A C 1
ATOM 3251 O O . ALA A 1 401 ? 5.197 -1.346 21.377 1.00 49.19 401 ALA A O 1
ATOM 3252 N N . PHE A 1 402 ? 5.089 -3.103 22.766 1.00 37.16 402 PHE A N 1
ATOM 3253 C CA . PHE A 1 402 ? 6.521 -3.133 23.099 1.00 37.16 402 PHE A CA 1
ATOM 3254 C C . PHE A 1 402 ? 7.380 -3.921 22.086 1.00 37.16 402 PHE A C 1
ATOM 3256 O O . PHE A 1 402 ? 8.610 -3.873 22.140 1.00 37.16 402 PHE A O 1
ATOM 3263 N N . HIS A 1 403 ? 6.752 -4.664 21.167 1.00 44.50 403 HIS A N 1
ATOM 3264 C CA . HIS A 1 403 ? 7.426 -5.495 20.157 1.00 44.50 403 HIS A CA 1
ATOM 3265 C C . HIS A 1 403 ? 7.258 -5.004 18.706 1.00 44.50 403 HIS A C 1
ATOM 3267 O O . HIS A 1 403 ? 7.749 -5.665 17.786 1.00 44.50 403 HIS A O 1
ATOM 3273 N N . GLN A 1 404 ? 6.603 -3.859 18.494 1.00 37.81 404 GLN A N 1
ATOM 3274 C CA . GLN A 1 404 ? 6.631 -3.107 17.231 1.00 37.81 404 GLN A CA 1
ATOM 3275 C C . GLN A 1 404 ? 7.615 -1.949 17.330 1.00 37.81 404 GLN A C 1
ATOM 3277 O O . GLN A 1 404 ? 8.219 -1.636 16.279 1.00 37.81 404 GLN A O 1
#

Nearest PDB structures (foldseek):
  8otz-assembly1_EU  TM=9.068E-01  e=4.797E+00  Bos taurus
  7ung-assembly1_D3  TM=8.782E-01  e=5.357E+00  Homo sapiens
  8auc-assembly3_B  TM=4.016E-01  e=1.983E+00  Corynebacterium glutamicum ATCC 13032
  6grj-assembly1_D  TM=4.869E-01  e=9.832E+00  Aeromonas hydrophila

Sequence (404 aa):
MDEEEVEEIEDGLNVAEKTTADNQETINQVIESSHLRVVDLEGLLEVEKKSSAELQKELDVAREREEQTLLYNAEYAEEYEALISQYEDRLDDNVKLSLKPEETKRQVEDKTATILSRDSALNQLTSELVELKEKPASGSRHEAELAEYRIRALNEKISDMKCNIRALNEQLLMRDIDLDTTGTNLAMSEADIEKLSSSIMGKDRELCNSTQIRDSLIARLDRLKADLRRLKGREAQRMADLAEIQAKNKSLVDNLAHARGNMRKVVQREKETNERINQLCAQIFESERELRVREMKYQKDLKFELDKRDGEIASGEGSREMKEFLRRKEELVENMRIDLTNFRQKSIDLTRQMSERIDQLTAELAKSKARHWKDNKRTVVTHQAFKELVVHEQEKCDGEAFHQ

Mean predicted aligned error: 19.5 Å

Solvent-accessible surface area (backbone atoms only — not comparable to full-atom values): 21357 Å² total; per-residue (Å²): 129,58,73,67,61,54,50,54,49,52,50,51,48,53,50,50,53,49,52,49,51,55,50,50,50,52,50,51,52,52,51,52,54,48,50,53,49,50,54,52,49,53,52,50,51,54,51,48,53,51,51,53,53,50,53,50,52,52,50,53,54,49,49,56,52,49,53,52,51,51,51,52,52,50,56,52,46,54,55,49,52,52,52,50,53,53,43,52,54,48,49,54,51,41,54,57,44,58,52,51,50,55,58,50,48,54,52,48,54,55,51,49,54,52,44,55,54,50,52,53,51,47,52,52,53,50,51,54,49,49,54,60,71,70,51,74,67,86,59,60,75,66,54,42,54,53,49,52,50,51,50,51,55,48,51,51,53,49,51,53,50,55,52,52,46,51,56,51,51,54,53,44,54,54,48,52,53,49,41,54,54,43,50,54,52,38,54,53,47,51,53,51,47,53,53,48,52,54,52,51,57,51,53,51,51,53,51,52,53,51,52,54,52,50,54,54,49,50,56,50,51,53,50,52,54,52,51,52,52,51,50,53,53,52,51,54,48,52,54,51,53,50,52,52,51,51,53,52,51,52,52,51,52,54,51,50,52,50,51,53,55,51,50,52,54,50,54,50,52,50,52,58,49,50,54,52,49,53,53,52,52,51,52,49,54,52,53,54,49,55,48,54,52,52,52,52,49,53,52,49,54,53,49,50,58,50,55,56,43,57,54,48,62,74,68,73,71,54,84,66,59,49,55,56,45,51,49,52,49,50,52,50,51,49,52,48,49,50,51,52,47,55,48,50,49,52,50,52,51,49,54,48,56,48,51,55,50,51,53,51,52,52,52,50,51,50,54,52,52,52,52,50,49,56,53,50,50,51,54,50,53,55,51,51,54,47,50,53,51,51,52,54,52,48,53,50,54,55,54,54,65,74,75,111

Organism: NCBI:txid39325

Radius of gyration: 73.25 Å; Cα contacts (8 Å, |Δi|>4): 62; chains: 1; bounding box: 143×39×226 Å

Secondary structure (DSSP, 8-state):
--HHHHHHHHHHHHHHHHHHHHHHHHHHHHHHHHHHHHHHHHHHHHHHHHHHHHHHHHHHHHHHHHHHHHHHHHHHHHHHHHHHHHHHHHHHHHHHHHHHHHHHHHHHHHHHHHHHHHHHHHHHHHHHHHHHHHS---S-HHHHHHHHHHHHHHHHHHHHHHHHHHHHHHHHHHHHHHHHHHHHHHHHHHHHHHHHHHHHHHHHHHHHHHHHHHHHHHHHHHHHHHHHHHHHHHHHHHHHHHHHHHHHHHHHHHHHHHHHHHHHHHHHHHHHHHHHHHHHHHHHHHHHHHHHHHHHHHHHHHHHHHHHHHHHHTTT--HHHHHHHHHHHHHHHHHHHHHHHHHHHHHHHHHHHHHHHHHHHHHHHHHHHHHHHHHHHHHHHHHHHHHHHHHHHHHHHHHHHT--